Protein AF-G9XCJ2-F1 (afdb_monomer)

Structure (mmCIF, N/CA/C/O backbone):
data_AF-G9XCJ2-F1
#
_entry.id   AF-G9XCJ2-F1
#
loop_
_atom_site.group_PDB
_atom_site.id
_atom_site.type_symbol
_atom_site.label_atom_id
_atom_site.label_alt_id
_atom_site.label_comp_id
_atom_site.label_asym_id
_atom_site.label_entity_id
_atom_site.label_seq_id
_atom_site.pdbx_PDB_ins_code
_atom_site.Cartn_x
_atom_site.Cartn_y
_atom_site.Cartn_z
_atom_site.occupancy
_atom_site.B_iso_or_equiv
_atom_site.auth_seq_id
_atom_site.auth_comp_id
_atom_site.auth_asym_id
_atom_site.auth_atom_id
_atom_site.pdbx_PDB_model_num
ATOM 1 N N . MET A 1 1 ? -20.406 -19.923 -14.055 1.00 52.09 1 MET A N 1
ATOM 2 C CA . MET A 1 1 ? -19.086 -19.538 -13.483 1.00 52.09 1 MET A CA 1
ATOM 3 C C . MET A 1 1 ? -18.479 -18.431 -14.327 1.00 52.09 1 MET A C 1
ATOM 5 O O . MET A 1 1 ? -18.178 -18.667 -15.496 1.00 52.09 1 MET A O 1
ATOM 9 N N . ALA A 1 2 ? -18.347 -17.234 -13.758 1.00 58.88 2 ALA A N 1
ATOM 10 C CA . ALA A 1 2 ? -17.862 -16.061 -14.469 1.00 58.88 2 ALA A CA 1
ATOM 11 C C . ALA A 1 2 ? -16.325 -16.049 -14.499 1.00 58.88 2 ALA A C 1
ATOM 13 O O . ALA A 1 2 ? -15.659 -16.063 -13.467 1.00 58.88 2 ALA A O 1
ATOM 14 N N . TYR A 1 3 ? -15.747 -16.031 -15.698 1.00 62.59 3 TYR A N 1
ATOM 15 C CA . TYR A 1 3 ? -14.318 -15.786 -15.875 1.00 62.59 3 TYR A CA 1
ATOM 16 C C . TYR A 1 3 ? -14.105 -14.305 -16.160 1.00 62.59 3 TYR A C 1
ATOM 18 O O . TYR A 1 3 ? -14.707 -13.751 -17.083 1.00 62.59 3 TYR A O 1
ATOM 26 N N . VAL A 1 4 ? -13.223 -13.667 -15.392 1.00 64.00 4 VAL A N 1
ATOM 27 C CA . VAL A 1 4 ? -12.845 -12.277 -15.645 1.00 64.00 4 VAL A CA 1
ATOM 28 C C . VAL A 1 4 ? -11.679 -12.271 -16.623 1.00 64.00 4 VAL A C 1
ATOM 30 O O . VAL A 1 4 ? -10.572 -12.704 -16.288 1.00 64.00 4 VAL A O 1
ATOM 33 N N . LYS A 1 5 ? -11.930 -11.763 -17.835 1.00 61.88 5 LYS A N 1
ATOM 34 C CA . LYS A 1 5 ? -10.888 -11.559 -18.844 1.00 61.88 5 LYS A CA 1
ATOM 35 C C . LYS A 1 5 ? -9.928 -10.481 -18.369 1.00 61.88 5 LYS A C 1
ATOM 37 O O . LYS A 1 5 ? -10.310 -9.325 -18.186 1.00 61.88 5 LYS A O 1
ATOM 42 N N . ILE A 1 6 ? -8.665 -10.843 -18.232 1.00 59.12 6 ILE A N 1
ATOM 43 C CA . ILE A 1 6 ? -7.588 -9.906 -17.958 1.00 59.12 6 ILE A CA 1
ATOM 44 C C . ILE A 1 6 ? -7.057 -9.425 -19.302 1.00 59.12 6 ILE A C 1
ATOM 46 O O . ILE A 1 6 ? -6.561 -10.232 -20.097 1.00 59.12 6 ILE A O 1
ATOM 50 N N . PRO A 1 7 ? -7.139 -8.116 -19.595 1.00 57.47 7 PRO A N 1
ATOM 51 C CA . PRO A 1 7 ? -6.558 -7.593 -20.816 1.00 57.47 7 PRO A CA 1
ATOM 52 C C . PRO A 1 7 ? -5.063 -7.912 -20.813 1.00 57.47 7 PRO A C 1
ATOM 54 O O . PRO A 1 7 ? -4.345 -7.577 -19.869 1.00 57.47 7 PRO A O 1
ATOM 57 N N . LYS A 1 8 ? -4.599 -8.589 -21.870 1.00 61.72 8 LYS A N 1
ATOM 58 C CA . LYS A 1 8 ? -3.195 -8.983 -22.016 1.00 61.72 8 LYS A CA 1
ATOM 59 C C . LYS A 1 8 ? -2.316 -7.759 -21.811 1.00 61.72 8 LYS A C 1
ATOM 61 O O . LYS A 1 8 ? -2.504 -6.730 -22.462 1.00 61.72 8 LYS A O 1
ATOM 66 N N . ASP A 1 9 ? -1.364 -7.871 -20.892 1.00 57.59 9 ASP A N 1
ATOM 67 C CA . ASP A 1 9 ? -0.549 -6.737 -20.491 1.00 57.59 9 ASP A CA 1
ATOM 68 C C . ASP A 1 9 ? 0.322 -6.252 -21.657 1.00 57.59 9 ASP A C 1
ATOM 70 O O . ASP A 1 9 ? 1.406 -6.768 -21.944 1.00 57.59 9 ASP A O 1
ATOM 74 N N . LEU A 1 10 ? -0.154 -5.200 -22.322 1.00 54.69 10 LEU A N 1
ATOM 75 C CA . LEU A 1 10 ? 0.542 -4.575 -23.432 1.00 54.69 10 LEU A CA 1
ATOM 76 C C . LEU A 1 10 ? 1.883 -3.951 -22.984 1.00 54.69 10 LEU A C 1
ATOM 78 O O . LEU A 1 10 ? 2.601 -3.397 -23.810 1.00 54.69 10 LEU A O 1
ATOM 82 N N . THR A 1 11 ? 2.220 -3.881 -21.684 1.00 55.34 11 THR A N 1
ATOM 83 C CA . THR A 1 11 ? 3.536 -3.382 -21.223 1.00 55.34 11 THR A CA 1
ATOM 84 C C . THR A 1 11 ? 4.684 -4.330 -21.572 1.00 55.34 11 THR A C 1
ATOM 86 O O . THR A 1 11 ? 5.822 -3.872 -21.687 1.00 55.34 11 THR A O 1
ATOM 89 N N . LYS A 1 12 ? 4.393 -5.610 -21.839 1.00 58.22 12 LYS A N 1
ATOM 90 C CA . LYS A 1 12 ? 5.383 -6.590 -22.312 1.00 58.22 12 LYS A CA 1
ATOM 91 C C . LYS A 1 12 ? 5.869 -6.307 -23.735 1.00 58.22 12 LYS A C 1
ATOM 93 O O . LYS A 1 12 ? 6.984 -6.685 -24.094 1.00 58.22 12 LYS A O 1
ATOM 98 N N . VAL A 1 13 ? 5.081 -5.586 -24.533 1.00 59.75 13 VAL A N 1
ATOM 99 C CA . VAL A 1 13 ? 5.476 -5.165 -25.880 1.00 59.75 13 VAL A CA 1
ATOM 100 C C . VAL A 1 13 ? 6.479 -4.016 -25.765 1.00 59.75 13 VAL A C 1
ATOM 102 O O . VAL A 1 13 ? 6.125 -2.844 -25.615 1.00 59.75 13 VAL A O 1
ATOM 105 N N . LYS A 1 14 ? 7.772 -4.350 -25.808 1.00 62.06 14 LYS A N 1
ATOM 106 C CA . LYS A 1 14 ? 8.849 -3.358 -25.728 1.00 62.06 14 LYS A CA 1
ATOM 107 C C . LYS A 1 14 ? 8.895 -2.519 -27.000 1.00 62.06 14 LYS A C 1
ATOM 109 O O . LYS A 1 14 ? 9.205 -3.026 -28.073 1.00 62.06 14 LYS A O 1
ATOM 114 N N . THR A 1 15 ? 8.682 -1.211 -26.875 1.00 62.19 15 THR A N 1
ATOM 115 C CA . THR A 1 15 ? 8.782 -0.278 -28.006 1.00 62.19 15 THR A CA 1
ATOM 116 C C . THR A 1 15 ? 10.210 -0.264 -28.566 1.00 62.19 15 THR A C 1
ATOM 118 O O . THR A 1 15 ? 11.151 0.152 -27.873 1.00 62.19 15 THR A O 1
ATOM 121 N N . LYS A 1 16 ? 10.381 -0.698 -29.816 1.00 68.19 16 LYS A N 1
ATOM 122 C CA . LYS A 1 16 ? 11.669 -0.697 -30.522 1.00 68.19 16 LYS A CA 1
ATOM 123 C C . LYS A 1 16 ? 11.832 0.619 -31.276 1.00 68.19 16 LYS A C 1
ATOM 125 O O . LYS A 1 16 ? 10.938 1.043 -32.004 1.00 68.19 16 LYS A O 1
ATOM 130 N N . VAL A 1 17 ? 12.955 1.302 -31.070 1.00 65.94 17 VAL A N 1
ATOM 131 C CA . VAL A 1 17 ? 13.132 2.680 -31.562 1.00 65.94 17 VAL A CA 1
ATOM 132 C C . VAL A 1 17 ? 13.907 2.720 -32.868 1.00 65.94 17 VAL A C 1
ATOM 134 O O . VAL A 1 17 ? 13.421 3.295 -33.838 1.00 65.94 17 VAL A O 1
ATOM 137 N N . ALA A 1 18 ? 15.074 2.082 -32.910 1.00 62.53 18 ALA A N 1
ATOM 138 C CA . ALA A 1 18 ? 15.911 1.990 -34.100 1.00 62.53 18 ALA A CA 1
ATOM 139 C C . ALA A 1 18 ? 16.687 0.667 -34.086 1.00 62.53 18 ALA A C 1
ATOM 141 O O . ALA A 1 18 ? 16.991 0.151 -33.011 1.00 62.53 18 ALA A O 1
ATOM 142 N N . LEU A 1 19 ? 16.990 0.122 -35.271 1.00 60.53 19 LEU A N 1
ATOM 143 C CA . LEU A 1 19 ? 17.769 -1.116 -35.452 1.00 60.53 19 LEU A CA 1
ATOM 144 C C . LEU A 1 19 ? 17.224 -2.332 -34.677 1.00 60.53 19 LEU A C 1
ATOM 146 O O . LEU A 1 19 ? 17.999 -3.156 -34.205 1.00 60.53 19 LEU A O 1
ATOM 150 N N . ASN A 1 20 ? 15.899 -2.445 -34.517 1.00 65.88 20 ASN A N 1
ATOM 151 C CA . ASN A 1 20 ? 15.265 -3.515 -33.731 1.00 65.88 20 ASN A CA 1
ATOM 152 C C . ASN A 1 20 ? 15.660 -3.505 -32.228 1.00 65.88 20 ASN A C 1
ATOM 154 O O . ASN A 1 20 ? 15.452 -4.491 -31.524 1.00 65.88 20 ASN A O 1
ATOM 158 N N . MET A 1 21 ? 16.204 -2.389 -31.716 1.00 75.62 21 MET A N 1
ATOM 159 C CA . MET A 1 21 ? 16.649 -2.229 -30.327 1.00 75.62 21 MET A CA 1
ATOM 160 C C . MET A 1 21 ? 15.718 -1.336 -29.501 1.00 75.62 21 MET A C 1
ATOM 162 O O . MET A 1 21 ? 15.092 -0.390 -29.993 1.00 75.62 21 MET A O 1
ATOM 166 N N . THR A 1 22 ? 15.678 -1.594 -28.196 1.00 80.00 22 THR A N 1
ATOM 167 C CA . THR A 1 22 ? 15.045 -0.701 -27.215 1.00 80.00 22 THR A CA 1
ATOM 168 C C . THR A 1 22 ? 15.887 0.560 -26.982 1.00 80.00 22 THR A C 1
ATOM 170 O O . THR A 1 22 ? 17.099 0.566 -27.203 1.00 80.00 22 THR A O 1
ATOM 173 N N . LYS A 1 23 ? 15.275 1.639 -26.466 1.00 81.00 23 LYS A N 1
ATOM 174 C CA . LYS A 1 23 ? 16.009 2.872 -26.095 1.00 81.00 23 LYS A CA 1
ATOM 175 C C . LYS A 1 23 ? 17.193 2.594 -25.166 1.00 81.00 23 LYS A C 1
ATOM 177 O O . LYS A 1 23 ? 18.253 3.186 -25.335 1.00 81.00 23 LYS A O 1
ATOM 182 N N . ARG A 1 24 ? 17.005 1.688 -24.198 1.00 80.56 24 ARG A N 1
ATOM 183 C CA . ARG A 1 24 ? 18.030 1.291 -23.222 1.00 80.56 24 ARG A CA 1
ATOM 184 C C . ARG A 1 24 ? 19.208 0.609 -23.904 1.00 80.56 24 ARG A C 1
ATOM 186 O O . ARG A 1 24 ? 20.344 0.994 -23.660 1.00 80.56 24 ARG A O 1
ATOM 193 N N . GLN A 1 25 ? 18.928 -0.345 -24.788 1.00 84.56 25 GLN A N 1
ATOM 194 C CA . GLN A 1 25 ? 19.956 -1.023 -25.573 1.00 84.56 25 GLN A CA 1
ATOM 195 C C . GLN A 1 25 ? 20.741 -0.024 -26.421 1.00 84.56 25 GLN A C 1
ATOM 197 O O . GLN A 1 25 ? 21.961 -0.027 -26.364 1.00 84.56 25 GLN A O 1
ATOM 202 N N . LEU A 1 26 ? 20.073 0.896 -27.121 1.00 85.50 26 LEU A N 1
ATOM 203 C CA . LEU A 1 26 ? 20.756 1.875 -27.973 1.00 85.50 26 LEU A CA 1
ATOM 204 C C . LEU A 1 26 ? 21.720 2.772 -27.175 1.00 85.50 26 LEU A C 1
ATOM 206 O O . LEU A 1 26 ? 22.867 2.967 -27.583 1.00 85.50 26 LEU A O 1
ATOM 210 N N . ILE A 1 27 ? 21.287 3.269 -26.011 1.00 87.19 27 ILE A N 1
ATOM 211 C CA . ILE A 1 27 ? 22.145 4.045 -25.098 1.00 87.19 27 ILE A CA 1
ATOM 212 C C . ILE A 1 27 ? 23.301 3.175 -24.584 1.00 87.19 27 ILE A C 1
ATOM 214 O O . ILE A 1 27 ? 24.453 3.601 -24.593 1.00 87.19 27 ILE A O 1
ATOM 218 N N . GLY A 1 28 ? 22.996 1.943 -24.183 1.00 86.62 28 GLY A N 1
ATOM 219 C CA . GLY A 1 28 ? 23.953 0.966 -23.684 1.00 86.62 28 GLY A CA 1
ATOM 220 C C . GLY A 1 28 ? 25.069 0.631 -24.666 1.00 86.62 28 GLY A C 1
ATOM 221 O O . GLY A 1 28 ? 26.245 0.744 -24.330 1.00 86.62 28 GLY A O 1
ATOM 222 N N . PHE A 1 29 ? 24.704 0.286 -25.901 1.00 89.12 29 PHE A N 1
ATOM 223 C CA . PHE A 1 29 ? 25.645 -0.016 -26.977 1.00 89.12 29 PHE A CA 1
ATOM 224 C C . PHE A 1 29 ? 26.460 1.213 -27.397 1.00 89.12 29 PHE A C 1
ATOM 226 O O . PHE A 1 29 ? 27.643 1.082 -27.701 1.00 89.12 29 PHE A O 1
ATOM 233 N N . SER A 1 30 ? 25.876 2.415 -27.333 1.00 89.00 30 SER A N 1
ATOM 234 C CA . SER A 1 30 ? 26.620 3.658 -27.577 1.00 89.00 30 SER A CA 1
ATOM 235 C C . SER A 1 30 ? 27.694 3.897 -26.508 1.00 89.00 30 SER A C 1
ATOM 237 O O . SER A 1 30 ? 28.834 4.214 -26.840 1.00 89.00 30 SER A O 1
ATOM 239 N N . ILE A 1 31 ? 27.364 3.700 -25.225 1.00 90.62 31 ILE A N 1
ATOM 240 C CA . ILE A 1 31 ? 28.329 3.813 -24.116 1.00 90.62 31 ILE A CA 1
ATOM 241 C C . ILE A 1 31 ? 29.408 2.730 -24.229 1.00 90.62 31 ILE A C 1
ATOM 243 O O . ILE A 1 31 ? 30.592 3.025 -24.080 1.00 90.62 31 ILE A O 1
ATOM 247 N N . ALA A 1 32 ? 29.014 1.494 -24.543 1.00 90.50 32 ALA A N 1
ATOM 248 C CA . ALA A 1 32 ? 29.934 0.389 -24.788 1.00 90.50 32 ALA A CA 1
ATOM 249 C C . ALA A 1 32 ? 30.941 0.720 -25.903 1.00 90.50 32 ALA A C 1
ATOM 251 O O . ALA A 1 32 ? 32.138 0.515 -25.717 1.00 90.50 32 ALA A O 1
ATOM 252 N N . GLY A 1 33 ? 30.487 1.295 -27.022 1.00 89.38 33 GLY A N 1
ATOM 253 C CA . GLY A 1 33 ? 31.362 1.744 -28.109 1.00 89.38 33 GLY A CA 1
ATOM 254 C C . GLY A 1 33 ? 32.300 2.883 -27.696 1.00 89.38 33 GLY A C 1
ATOM 255 O O . GLY A 1 33 ? 33.495 2.827 -27.983 1.00 89.38 33 GLY A O 1
ATOM 256 N N . LEU A 1 34 ? 31.785 3.880 -26.964 1.00 93.50 34 LEU A N 1
ATOM 257 C CA . LEU A 1 34 ? 32.570 5.022 -26.476 1.00 93.50 34 LEU A CA 1
ATOM 258 C C . LEU A 1 34 ? 33.648 4.637 -25.460 1.00 93.50 34 LEU A C 1
ATOM 260 O O . LEU A 1 34 ? 34.654 5.331 -25.374 1.00 93.50 34 LEU A O 1
ATOM 264 N N . ILE A 1 35 ? 33.454 3.565 -24.691 1.00 92.56 35 ILE A N 1
ATOM 265 C CA . ILE A 1 35 ? 34.464 3.055 -23.752 1.00 92.56 35 ILE A CA 1
ATOM 266 C C . ILE A 1 35 ? 35.403 2.075 -24.462 1.00 92.56 35 ILE A C 1
ATOM 268 O O . ILE A 1 35 ? 36.619 2.161 -24.310 1.00 92.56 35 ILE A O 1
ATOM 272 N N . GLY A 1 36 ? 34.853 1.158 -25.259 1.00 90.50 36 GLY A N 1
ATOM 273 C CA . GLY A 1 36 ? 35.618 0.098 -25.906 1.00 90.50 36 GLY A CA 1
ATOM 274 C C . GLY A 1 36 ? 36.604 0.611 -26.955 1.00 90.50 36 GLY A C 1
ATOM 275 O O . GLY A 1 36 ? 37.753 0.177 -26.969 1.00 90.50 36 GLY A O 1
ATOM 276 N N . PHE A 1 37 ? 36.197 1.566 -27.799 1.00 91.12 37 PHE A N 1
ATOM 277 C CA . PHE A 1 37 ? 37.050 2.065 -28.884 1.00 91.12 37 PHE A CA 1
ATOM 278 C C . PHE A 1 37 ? 38.322 2.781 -28.381 1.00 91.12 37 PHE A C 1
ATOM 280 O O . PHE A 1 37 ? 39.412 2.438 -28.847 1.00 91.12 37 PHE A O 1
ATOM 287 N N . PRO A 1 38 ? 38.256 3.706 -27.399 1.00 92.38 38 PRO A N 1
ATOM 288 C CA . PRO A 1 38 ? 39.460 4.289 -26.809 1.00 92.38 38 PRO A CA 1
ATOM 289 C C . PRO A 1 38 ? 40.354 3.263 -26.111 1.00 92.38 38 PRO A C 1
ATOM 291 O O . PRO A 1 38 ? 41.572 3.339 -26.244 1.00 92.38 38 PRO A O 1
ATOM 294 N N . VAL A 1 39 ? 39.773 2.288 -25.402 1.00 91.44 39 VAL A N 1
ATOM 295 C CA . VAL A 1 39 ? 40.541 1.223 -24.734 1.00 91.44 39 VAL A CA 1
ATOM 296 C C . VAL A 1 39 ? 41.316 0.397 -25.758 1.00 91.44 39 VAL A C 1
ATOM 298 O O . VAL A 1 39 ? 42.510 0.178 -25.581 1.00 91.44 39 VAL A O 1
ATOM 301 N N . TYR A 1 40 ? 40.681 0.016 -26.868 1.00 91.50 40 TYR A N 1
ATOM 302 C CA . TYR A 1 40 ? 41.354 -0.691 -27.956 1.00 91.50 40 TYR A CA 1
ATOM 303 C C . TYR A 1 40 ? 42.495 0.133 -28.569 1.00 91.50 40 TYR A C 1
ATOM 305 O O . TYR A 1 40 ? 43.603 -0.379 -28.716 1.00 91.50 40 TYR A O 1
ATOM 313 N N . MET A 1 41 ? 42.257 1.413 -28.882 1.00 92.00 41 MET A N 1
ATOM 314 C CA . MET A 1 41 ? 43.280 2.291 -29.470 1.00 92.00 41 MET A CA 1
ATOM 315 C C . MET A 1 41 ? 44.482 2.501 -28.541 1.00 92.00 41 MET A C 1
ATOM 317 O O . MET A 1 41 ? 45.614 2.561 -29.013 1.00 92.00 41 MET A O 1
ATOM 321 N N . LEU A 1 42 ? 44.256 2.578 -27.227 1.00 90.69 42 LEU A N 1
ATOM 322 C CA . LEU A 1 42 ? 45.332 2.683 -26.241 1.00 90.69 42 LEU A CA 1
ATOM 323 C C . LEU A 1 42 ? 46.104 1.367 -26.093 1.00 90.69 42 LEU A C 1
ATOM 325 O O . LEU A 1 42 ? 47.331 1.386 -26.067 1.00 90.69 42 LEU A O 1
ATOM 329 N N . CYS A 1 43 ? 45.411 0.227 -26.028 1.00 87.69 43 CYS A N 1
ATOM 330 C CA . CYS A 1 43 ? 46.044 -1.085 -25.883 1.00 87.69 43 CYS A CA 1
ATOM 331 C C . CYS A 1 43 ? 46.831 -1.501 -27.131 1.00 87.69 43 CYS A C 1
ATOM 333 O O . CYS A 1 43 ? 47.918 -2.059 -26.991 1.00 87.69 43 CYS A O 1
ATOM 335 N N . LYS A 1 44 ? 46.351 -1.159 -28.333 1.00 86.38 44 LYS A N 1
ATOM 336 C CA . LYS A 1 44 ? 47.014 -1.485 -29.606 1.00 86.38 44 LYS A CA 1
ATOM 337 C C . LYS A 1 44 ? 48.427 -0.895 -29.721 1.00 86.38 44 LYS A C 1
ATOM 339 O O . LYS A 1 44 ? 49.252 -1.437 -30.447 1.00 86.38 44 LYS A O 1
ATOM 344 N N . ASN A 1 45 ? 48.722 0.185 -28.995 1.00 85.75 45 ASN A N 1
ATOM 345 C CA . ASN A 1 45 ? 50.055 0.795 -28.981 1.00 85.75 45 ASN A CA 1
ATOM 346 C C . ASN A 1 45 ? 51.090 -0.015 -28.176 1.00 85.75 45 ASN A C 1
ATOM 348 O O . ASN A 1 45 ? 52.284 0.225 -28.328 1.00 85.75 45 ASN A O 1
ATOM 352 N N . TYR A 1 46 ? 50.649 -0.950 -27.326 1.00 88.69 46 TYR A N 1
ATOM 353 C CA . TYR A 1 46 ? 51.515 -1.705 -26.410 1.00 88.69 46 TYR A CA 1
ATOM 354 C C . TYR A 1 46 ? 51.369 -3.231 -26.527 1.00 88.69 46 TYR A C 1
ATOM 356 O O . TYR A 1 46 ? 52.270 -3.960 -2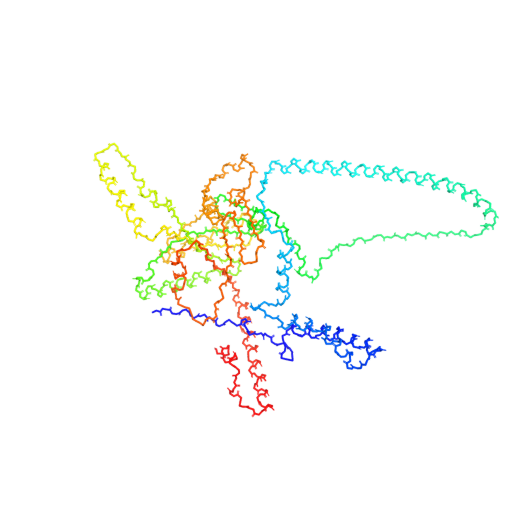6.121 1.00 88.69 46 TYR A O 1
ATOM 364 N N . LEU A 1 47 ? 50.241 -3.726 -27.042 1.00 89.44 47 LEU A N 1
ATOM 365 C CA . LEU A 1 47 ? 49.869 -5.143 -27.093 1.00 89.44 47 LEU A CA 1
ATOM 366 C C . LEU A 1 47 ? 49.544 -5.570 -28.530 1.00 89.44 47 LEU A C 1
ATOM 368 O O . LEU A 1 47 ? 49.212 -4.742 -29.379 1.00 89.44 47 LEU A O 1
ATOM 372 N N . SER A 1 48 ? 49.577 -6.881 -28.797 1.00 89.88 48 SER A N 1
ATOM 373 C CA . SER A 1 48 ? 49.101 -7.427 -30.073 1.00 89.88 48 SER A CA 1
ATOM 374 C C . SER A 1 48 ? 47.607 -7.140 -30.284 1.00 89.88 48 SER A C 1
ATOM 376 O O . SER A 1 48 ? 46.854 -6.868 -29.338 1.00 89.88 48 SER A O 1
ATOM 378 N N . THR A 1 49 ? 47.166 -7.187 -31.541 1.00 88.31 49 THR A N 1
ATOM 379 C CA . THR A 1 49 ? 45.773 -6.915 -31.929 1.00 88.31 49 THR A CA 1
ATOM 380 C C . THR A 1 49 ? 44.791 -7.824 -31.201 1.00 88.31 49 THR A C 1
ATOM 382 O O . THR A 1 49 ? 43.790 -7.342 -30.673 1.00 88.31 49 THR A O 1
ATOM 385 N N . ASP A 1 50 ? 45.119 -9.109 -31.090 1.00 88.56 50 ASP A N 1
ATOM 386 C CA . ASP A 1 50 ? 44.242 -10.119 -30.495 1.00 88.56 50 ASP A CA 1
ATOM 387 C C . ASP A 1 50 ? 44.081 -9.892 -28.988 1.00 88.56 50 ASP A C 1
ATOM 389 O O . ASP A 1 50 ? 42.966 -9.897 -28.463 1.00 88.56 50 ASP A O 1
ATOM 393 N N . ILE A 1 51 ? 45.181 -9.579 -28.293 1.00 90.56 51 ILE A N 1
ATOM 394 C CA . ILE A 1 51 ? 45.152 -9.278 -26.856 1.00 90.56 51 ILE A CA 1
ATOM 395 C C . ILE A 1 51 ? 44.388 -7.971 -26.601 1.00 90.56 51 ILE A C 1
ATOM 397 O O . ILE A 1 51 ? 43.588 -7.890 -25.670 1.00 90.56 51 ILE A O 1
ATOM 401 N N . SER A 1 52 ? 44.561 -6.962 -27.457 1.00 89.50 52 SER A N 1
ATOM 402 C CA . SER A 1 52 ? 43.839 -5.687 -27.349 1.00 89.50 52 SER A CA 1
ATOM 403 C C . SER A 1 52 ? 42.322 -5.852 -27.522 1.00 89.50 52 SER A C 1
ATOM 405 O O . SER A 1 52 ? 41.550 -5.207 -26.810 1.00 89.50 52 SER A O 1
ATOM 407 N N . MET A 1 53 ? 41.879 -6.745 -28.416 1.00 88.50 53 MET A N 1
ATOM 408 C CA . MET A 1 53 ? 40.457 -7.070 -28.605 1.00 88.50 53 MET A CA 1
ATOM 409 C C . MET A 1 53 ? 39.861 -7.798 -27.394 1.00 88.50 53 MET A C 1
ATOM 411 O O . MET A 1 53 ? 38.724 -7.518 -27.001 1.00 88.50 53 MET A O 1
ATOM 415 N N . ILE A 1 54 ? 40.626 -8.689 -26.758 1.00 91.81 54 ILE A N 1
ATOM 416 C CA . ILE A 1 54 ? 40.201 -9.377 -25.531 1.00 91.81 54 ILE A CA 1
ATOM 417 C C . ILE A 1 54 ? 40.053 -8.372 -24.382 1.00 91.81 54 ILE A C 1
ATOM 419 O O . ILE A 1 54 ? 39.025 -8.363 -23.705 1.00 91.81 54 ILE A O 1
ATOM 423 N N . VAL A 1 55 ? 41.028 -7.476 -24.196 1.00 91.25 55 VAL A N 1
ATOM 424 C CA . VAL A 1 55 ? 40.978 -6.439 -23.149 1.00 91.25 55 VAL A CA 1
ATOM 425 C C . VAL A 1 55 ? 39.785 -5.505 -23.354 1.00 91.25 55 VAL A C 1
ATOM 427 O O . VAL A 1 55 ? 39.032 -5.257 -22.411 1.00 91.25 55 VAL A O 1
ATOM 430 N N . MET A 1 56 ? 39.552 -5.042 -24.586 1.00 92.00 56 MET A N 1
ATOM 431 C CA . MET A 1 56 ? 38.356 -4.265 -24.929 1.00 92.00 56 MET A CA 1
ATOM 432 C C . MET A 1 56 ? 37.072 -5.019 -24.557 1.00 92.00 56 MET A C 1
ATOM 434 O O . MET A 1 56 ? 36.186 -4.451 -23.918 1.00 92.00 56 MET A O 1
ATOM 438 N N . SER A 1 57 ? 36.976 -6.296 -24.933 1.00 89.50 57 SER A N 1
ATOM 439 C CA . SER A 1 57 ? 35.794 -7.124 -24.676 1.00 89.50 57 SER A CA 1
ATOM 440 C C . SER A 1 57 ? 35.529 -7.285 -23.178 1.00 89.50 57 SER A C 1
ATOM 442 O O . SER A 1 57 ? 34.390 -7.128 -22.745 1.00 89.50 57 SER A O 1
ATOM 444 N N . ILE A 1 58 ? 36.572 -7.502 -22.368 1.00 93.50 58 ILE A N 1
ATOM 445 C CA . ILE A 1 58 ? 36.463 -7.595 -20.904 1.00 93.50 58 ILE A CA 1
ATOM 446 C C . ILE A 1 58 ? 35.955 -6.279 -20.298 1.00 93.50 58 ILE A C 1
ATOM 448 O O . ILE A 1 58 ? 35.111 -6.306 -19.404 1.00 93.50 58 ILE A O 1
ATOM 452 N N . VAL A 1 59 ? 36.421 -5.126 -20.786 1.00 92.81 59 VAL A N 1
ATOM 453 C CA . VAL A 1 59 ? 35.987 -3.811 -20.277 1.00 92.81 59 VAL A C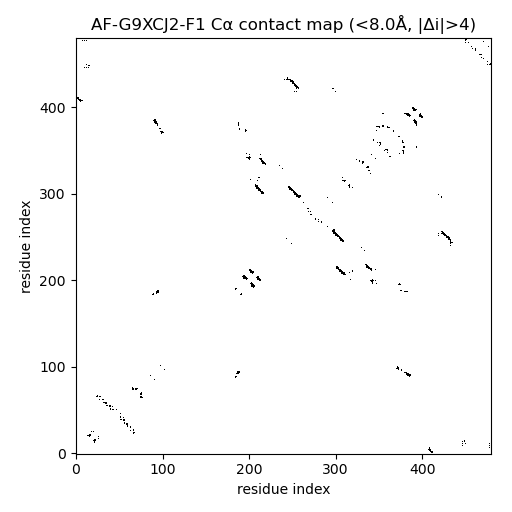A 1
ATOM 454 C C . VAL A 1 59 ? 34.545 -3.486 -20.679 1.00 92.81 59 VAL A C 1
ATOM 456 O O . VAL A 1 59 ? 33.805 -2.872 -19.909 1.00 92.81 59 VAL A O 1
ATOM 459 N N . VAL A 1 60 ? 34.126 -3.902 -21.873 1.00 93.38 60 VAL A N 1
ATOM 460 C CA . VAL A 1 60 ? 32.779 -3.639 -22.398 1.00 93.38 60 VAL A CA 1
ATOM 461 C C . VAL A 1 60 ? 31.733 -4.607 -21.826 1.00 93.38 60 VAL A C 1
ATOM 463 O O . VAL A 1 60 ? 30.570 -4.226 -21.663 1.00 93.38 60 VAL A O 1
ATOM 466 N N . LEU A 1 61 ? 32.122 -5.833 -21.466 1.00 91.56 61 LEU A N 1
ATOM 467 C CA . LEU A 1 61 ? 31.215 -6.884 -20.994 1.00 91.56 61 LEU A CA 1
ATOM 468 C C . LEU A 1 61 ? 30.330 -6.472 -19.798 1.00 91.56 61 LEU A C 1
ATOM 470 O O . LEU A 1 61 ? 29.128 -6.722 -19.868 1.00 91.56 61 LEU A O 1
ATOM 474 N N . PRO A 1 62 ? 30.821 -5.782 -18.747 1.00 90.06 62 PRO A N 1
ATOM 475 C CA . PRO A 1 62 ? 29.970 -5.274 -17.667 1.00 90.06 62 PRO A CA 1
ATOM 476 C C . PRO A 1 62 ? 28.891 -4.290 -18.138 1.00 90.06 62 PRO A C 1
ATOM 478 O O . PRO A 1 62 ? 27.780 -4.295 -17.610 1.00 90.06 62 PRO A O 1
ATOM 481 N N . VAL A 1 63 ? 29.193 -3.460 -19.142 1.00 89.06 63 VAL A N 1
ATOM 482 C CA . VAL A 1 63 ? 28.238 -2.500 -19.719 1.00 89.06 63 VAL A CA 1
ATOM 483 C C . VAL A 1 63 ? 27.180 -3.240 -20.536 1.00 89.06 63 VAL A C 1
ATOM 485 O O . VAL A 1 63 ? 25.987 -2.969 -20.407 1.00 89.06 63 VAL A O 1
ATOM 488 N N . LEU A 1 64 ? 27.588 -4.231 -21.332 1.00 87.06 64 LEU A N 1
ATOM 489 C CA . LEU A 1 64 ? 26.654 -5.091 -22.063 1.00 87.06 64 LEU A CA 1
ATOM 490 C C . LEU A 1 64 ? 25.756 -5.890 -21.117 1.00 87.06 64 LEU A C 1
ATOM 492 O O . LEU A 1 64 ? 24.541 -5.921 -21.300 1.00 87.06 64 LEU A O 1
ATOM 496 N N . PHE A 1 65 ? 26.323 -6.454 -20.054 1.00 89.00 65 PHE A N 1
ATOM 497 C CA . PHE A 1 65 ? 25.553 -7.133 -19.022 1.00 89.00 65 PHE A CA 1
ATOM 498 C C . PHE A 1 65 ? 24.546 -6.180 -18.372 1.00 89.00 65 PHE A C 1
ATOM 500 O O . PHE A 1 65 ? 23.357 -6.472 -18.352 1.00 89.00 65 PHE A O 1
ATOM 507 N N . ALA A 1 66 ? 24.974 -4.994 -17.931 1.00 86.38 66 ALA A N 1
ATOM 508 C CA . ALA A 1 66 ? 24.081 -4.011 -17.319 1.00 86.38 66 ALA A CA 1
ATOM 509 C C . ALA A 1 66 ? 22.953 -3.542 -18.252 1.00 86.38 66 ALA A C 1
ATOM 511 O O . ALA A 1 66 ? 21.917 -3.099 -17.767 1.00 86.38 66 ALA A O 1
ATOM 512 N N . THR A 1 67 ? 23.124 -3.636 -19.572 1.00 86.31 67 THR A N 1
ATOM 513 C CA . THR A 1 67 ? 22.141 -3.154 -20.558 1.00 86.31 67 THR A CA 1
ATOM 514 C C . THR A 1 67 ? 21.172 -4.236 -21.018 1.00 86.31 67 THR A C 1
ATOM 516 O O . THR A 1 67 ? 20.003 -3.932 -21.260 1.00 86.31 67 THR A O 1
ATOM 519 N N . LEU A 1 68 ? 21.632 -5.487 -21.102 1.00 83.50 68 LEU A N 1
ATOM 520 C CA . LEU A 1 68 ? 20.826 -6.637 -21.510 1.00 83.50 68 LEU A CA 1
ATOM 521 C C . LEU A 1 68 ? 20.180 -7.362 -20.327 1.00 83.50 68 LEU A C 1
ATOM 523 O O . LEU A 1 68 ? 19.135 -7.982 -20.502 1.00 83.50 68 LEU A O 1
ATOM 527 N N . TYR A 1 69 ? 20.767 -7.275 -19.131 1.00 85.50 69 TYR A N 1
ATOM 528 C CA . TYR A 1 69 ? 20.248 -7.959 -17.955 1.00 85.50 69 TYR A CA 1
ATOM 529 C C . TYR A 1 69 ? 18.917 -7.353 -17.511 1.00 85.50 69 TYR A C 1
ATOM 531 O O . TYR A 1 69 ? 18.791 -6.143 -17.254 1.00 85.50 69 TYR A O 1
ATOM 539 N N . GLU A 1 70 ? 17.933 -8.235 -17.399 1.00 79.06 70 GLU A N 1
ATOM 540 C CA . GLU A 1 70 ? 16.627 -7.993 -16.816 1.00 79.06 70 GLU A CA 1
ATOM 541 C C . GLU A 1 70 ? 16.252 -9.217 -15.986 1.00 79.06 70 GLU A C 1
ATOM 543 O O . GLU A 1 70 ? 16.371 -10.351 -16.447 1.00 79.06 70 GLU A O 1
ATOM 548 N N . LYS A 1 71 ? 15.808 -8.977 -14.756 1.00 77.25 71 LYS A N 1
ATOM 549 C CA . LYS A 1 71 ? 15.283 -10.006 -13.862 1.00 77.25 71 LYS A CA 1
ATOM 550 C C . LYS A 1 71 ? 13.904 -9.548 -13.408 1.00 77.25 71 LYS A C 1
ATOM 552 O O . LYS A 1 71 ? 13.779 -8.405 -12.979 1.00 77.25 71 LYS A O 1
ATOM 557 N N . ASP A 1 72 ? 12.883 -10.389 -13.552 1.00 70.50 72 ASP A N 1
ATOM 558 C CA . ASP A 1 72 ? 11.504 -10.093 -13.127 1.00 70.50 72 ASP A CA 1
ATOM 559 C C . ASP A 1 72 ? 10.959 -8.762 -13.699 1.00 70.50 72 ASP A C 1
ATOM 561 O O . ASP A 1 72 ? 10.309 -7.978 -13.013 1.00 70.50 72 ASP A O 1
ATOM 565 N N . ASN A 1 73 ? 11.273 -8.461 -14.969 1.00 71.75 73 ASN A N 1
ATOM 566 C CA . ASN A 1 73 ? 10.970 -7.190 -15.658 1.00 71.75 73 ASN A CA 1
ATOM 567 C C . ASN A 1 73 ? 11.635 -5.932 -15.058 1.00 71.75 73 ASN A C 1
ATOM 569 O O . ASN A 1 73 ? 11.320 -4.804 -15.451 1.00 71.75 73 ASN A O 1
ATOM 573 N N . LEU A 1 74 ? 12.585 -6.094 -14.135 1.00 78.62 74 LEU A N 1
ATOM 574 C CA . LEU A 1 74 ? 13.377 -5.003 -13.584 1.00 78.62 74 LEU A CA 1
ATOM 575 C C . LEU A 1 74 ? 14.743 -4.917 -14.282 1.00 78.62 74 LEU A C 1
ATOM 577 O O . LEU A 1 74 ? 15.462 -5.915 -14.387 1.00 78.62 74 LEU A O 1
ATOM 581 N N . PRO A 1 75 ? 15.144 -3.717 -14.737 1.00 84.75 75 PRO A N 1
ATOM 582 C CA . PRO A 1 75 ? 16.460 -3.502 -15.311 1.00 84.75 75 PRO A CA 1
ATOM 583 C C . PRO A 1 75 ? 17.540 -3.533 -14.215 1.00 84.75 75 PRO A C 1
ATOM 585 O O . PRO A 1 75 ? 17.276 -3.224 -13.045 1.00 84.75 75 PRO A O 1
ATOM 588 N N . PHE A 1 76 ? 18.769 -3.885 -14.599 1.00 85.19 76 PHE A N 1
ATOM 589 C CA . PHE A 1 76 ? 19.903 -4.061 -13.685 1.00 85.19 76 PHE A CA 1
ATOM 590 C C . PHE A 1 76 ? 20.137 -2.853 -12.770 1.00 85.19 76 PHE A C 1
ATOM 592 O O . PHE A 1 76 ? 20.408 -3.019 -11.584 1.00 85.19 76 PHE A O 1
ATOM 599 N N . GLU A 1 77 ? 19.984 -1.632 -13.284 1.00 83.56 77 GLU A N 1
ATOM 600 C CA . GLU A 1 77 ? 20.224 -0.396 -12.540 1.00 83.56 77 GLU A CA 1
ATOM 601 C C . GLU A 1 77 ? 19.259 -0.254 -11.355 1.00 83.56 77 GLU A C 1
ATOM 603 O O . GLU A 1 77 ? 19.663 0.180 -10.275 1.00 83.56 77 GLU A O 1
ATOM 608 N N . LYS A 1 78 ? 17.994 -0.669 -11.526 1.00 85.31 78 LYS A N 1
ATOM 609 C CA . LYS A 1 78 ? 17.014 -0.683 -10.430 1.00 85.31 78 LYS A CA 1
ATOM 610 C C . LYS A 1 78 ? 17.359 -1.756 -9.406 1.00 85.31 78 LYS A C 1
ATOM 612 O O . LYS A 1 78 ? 17.350 -1.473 -8.211 1.00 85.31 78 LYS A O 1
ATOM 617 N N . HIS A 1 79 ? 17.710 -2.955 -9.865 1.00 85.56 79 HIS A N 1
ATOM 618 C CA . HIS A 1 79 ? 18.090 -4.055 -8.981 1.00 85.56 79 HIS A CA 1
ATOM 619 C C . HIS A 1 79 ? 19.327 -3.700 -8.138 1.00 85.56 79 HIS A C 1
ATOM 621 O O . HIS A 1 79 ? 19.316 -3.831 -6.913 1.00 85.56 79 HIS A O 1
ATOM 627 N N . LEU A 1 80 ? 20.374 -3.158 -8.770 1.00 85.81 80 LEU A N 1
ATOM 628 C CA . LEU A 1 80 ? 21.574 -2.673 -8.091 1.00 85.81 80 LEU A CA 1
ATOM 629 C C . LEU A 1 80 ? 21.243 -1.559 -7.094 1.00 85.81 80 LEU A C 1
ATOM 631 O O . LEU A 1 80 ? 21.753 -1.558 -5.975 1.00 85.81 80 LEU A O 1
ATOM 635 N N . ALA A 1 81 ? 20.369 -0.624 -7.462 1.00 86.56 81 ALA A N 1
ATOM 636 C CA . ALA A 1 81 ? 19.962 0.443 -6.562 1.00 86.56 81 ALA A CA 1
ATOM 637 C C . ALA A 1 81 ? 19.188 -0.064 -5.344 1.00 86.56 81 ALA A C 1
ATOM 639 O O . ALA A 1 81 ? 19.407 0.454 -4.251 1.00 86.56 81 ALA A O 1
ATOM 640 N N . TYR A 1 82 ? 18.350 -1.093 -5.486 1.00 87.06 82 TYR A N 1
ATOM 641 C CA . TYR A 1 82 ? 17.708 -1.736 -4.339 1.00 87.06 82 TYR A CA 1
ATOM 642 C C . TYR A 1 82 ? 18.723 -2.428 -3.428 1.00 87.06 82 TYR A C 1
ATOM 644 O O . TYR A 1 82 ? 18.656 -2.233 -2.215 1.00 87.06 82 TYR A O 1
ATOM 652 N N . ILE A 1 83 ? 19.719 -3.128 -3.982 1.00 86.56 83 ILE A N 1
ATOM 653 C CA . ILE A 1 83 ? 20.815 -3.726 -3.197 1.00 86.56 83 ILE A CA 1
ATOM 654 C C . ILE A 1 83 ? 21.592 -2.644 -2.435 1.00 86.56 83 ILE A C 1
ATOM 656 O O . ILE A 1 83 ? 21.808 -2.755 -1.227 1.00 86.56 83 ILE A O 1
ATOM 660 N N . LEU A 1 84 ? 21.989 -1.568 -3.119 1.00 87.38 84 LEU A N 1
ATOM 661 C CA . LEU A 1 84 ? 22.713 -0.457 -2.501 1.00 87.38 84 LEU A CA 1
ATOM 662 C C . LEU A 1 84 ? 21.862 0.245 -1.438 1.00 87.38 84 LEU A C 1
ATOM 664 O O . LEU A 1 84 ? 22.371 0.582 -0.370 1.00 87.38 84 LEU A O 1
ATOM 668 N N . LYS A 1 85 ? 20.564 0.443 -1.694 1.00 86.25 85 LYS A N 1
ATOM 669 C CA . LYS A 1 85 ? 19.618 1.017 -0.730 1.00 86.25 85 LYS A CA 1
ATOM 670 C C . LYS A 1 85 ? 19.480 0.120 0.493 1.00 86.25 85 LYS A C 1
ATOM 672 O O . LYS A 1 85 ? 19.514 0.638 1.605 1.00 86.25 85 LYS A O 1
ATOM 677 N N . PHE A 1 86 ? 19.384 -1.194 0.313 1.00 86.31 86 PHE A N 1
ATOM 678 C CA . PHE A 1 86 ? 19.318 -2.164 1.403 1.00 86.31 86 PHE A CA 1
ATOM 679 C C . PHE A 1 86 ? 20.594 -2.145 2.256 1.00 86.31 86 PHE A C 1
ATOM 681 O O . PHE A 1 86 ? 20.512 -2.020 3.476 1.00 86.31 86 PHE A O 1
ATOM 688 N N . HIS A 1 87 ? 21.777 -2.166 1.632 1.00 85.75 87 HIS A N 1
ATOM 689 C CA . HIS A 1 87 ? 23.057 -2.112 2.349 1.00 85.75 87 HIS A CA 1
ATOM 690 C C . HIS A 1 87 ? 23.323 -0.772 3.045 1.00 85.75 87 HIS A C 1
ATOM 692 O O . HIS A 1 87 ? 23.873 -0.760 4.144 1.00 85.75 87 HIS A O 1
ATOM 698 N N . ASN A 1 88 ? 22.911 0.348 2.446 1.00 85.88 88 ASN A N 1
ATOM 699 C CA . ASN A 1 88 ? 23.081 1.679 3.035 1.00 85.88 88 ASN A CA 1
ATOM 700 C C . ASN A 1 88 ? 22.014 2.023 4.085 1.00 85.88 88 ASN A C 1
ATOM 702 O O . ASN A 1 88 ? 22.163 3.007 4.818 1.00 85.88 88 ASN A O 1
ATOM 706 N N . SER A 1 89 ? 20.923 1.258 4.136 1.00 84.69 89 SER A N 1
ATOM 707 C CA . SER A 1 89 ? 19.848 1.452 5.101 1.00 84.69 89 SER A CA 1
ATOM 708 C C . SER A 1 89 ? 20.205 0.848 6.447 1.00 84.69 89 SER A C 1
ATOM 710 O O . SER A 1 89 ? 20.862 -0.185 6.562 1.00 84.69 89 SER A O 1
ATOM 712 N N . LYS A 1 90 ? 19.696 1.473 7.504 1.00 87.38 90 LYS A N 1
ATOM 713 C CA . LYS A 1 90 ? 19.789 0.903 8.837 1.00 87.38 90 LYS A CA 1
ATOM 714 C C . LYS A 1 90 ? 18.877 -0.317 8.949 1.00 87.38 90 LYS A C 1
ATOM 716 O O . LYS A 1 90 ? 17.657 -0.196 8.804 1.00 87.38 90 LYS A O 1
ATOM 721 N N . LYS A 1 91 ? 19.502 -1.464 9.218 1.00 90.06 91 LYS A N 1
ATOM 722 C CA . LYS A 1 91 ? 18.854 -2.778 9.306 1.00 90.06 91 LYS A CA 1
ATOM 723 C C . LYS A 1 91 ? 17.990 -2.909 10.559 1.00 90.06 91 LYS A C 1
ATOM 725 O O . LYS A 1 91 ? 16.822 -3.255 10.455 1.00 90.06 91 LYS A O 1
ATOM 730 N N . ILE A 1 92 ? 18.543 -2.581 11.727 1.00 91.69 92 ILE A N 1
ATOM 731 C CA . ILE A 1 92 ? 17.829 -2.651 13.009 1.00 91.69 92 ILE A CA 1
ATOM 732 C C . ILE A 1 92 ? 17.383 -1.248 13.414 1.00 91.69 92 ILE A C 1
ATOM 734 O O . ILE A 1 92 ? 18.206 -0.348 13.613 1.00 91.69 92 ILE A O 1
ATOM 738 N N . ARG A 1 93 ? 16.072 -1.057 13.543 1.00 93.38 93 ARG A N 1
ATOM 739 C CA . ARG A 1 93 ? 15.445 0.202 13.949 1.00 93.38 93 ARG A CA 1
ATOM 740 C C . ARG A 1 93 ? 14.762 -0.024 15.288 1.00 93.38 93 ARG A C 1
ATOM 742 O O . ARG A 1 93 ? 13.909 -0.892 15.404 1.00 93.38 93 ARG A O 1
ATOM 749 N N . LEU A 1 94 ? 15.152 0.755 16.290 1.00 91.38 94 LEU A N 1
ATOM 750 C CA . LEU A 1 94 ? 14.615 0.658 17.648 1.00 91.38 94 LEU A CA 1
ATOM 751 C C . LEU A 1 94 ? 13.618 1.783 17.910 1.00 91.38 94 LEU A C 1
ATOM 753 O O . LEU A 1 94 ? 13.741 2.876 17.336 1.00 91.38 94 LEU A O 1
ATOM 757 N N . TYR A 1 95 ? 12.647 1.508 18.776 1.00 88.69 95 TYR A N 1
ATOM 758 C CA . TYR A 1 95 ? 11.720 2.506 19.282 1.00 88.69 95 TYR A CA 1
ATOM 759 C C . TYR A 1 95 ? 12.479 3.653 19.964 1.00 88.69 95 TYR A C 1
ATOM 761 O O . TYR A 1 95 ? 13.360 3.437 20.798 1.00 88.69 95 TYR A O 1
ATOM 769 N N . LYS A 1 96 ? 12.141 4.898 19.609 1.00 84.31 96 LYS A N 1
ATOM 770 C CA . LYS A 1 96 ? 12.589 6.094 20.331 1.00 84.31 96 LYS A CA 1
ATOM 771 C C . LYS A 1 96 ? 11.431 7.068 20.481 1.00 84.31 96 LYS A C 1
ATOM 773 O O . LYS A 1 96 ? 10.998 7.645 19.487 1.00 84.31 96 LYS A O 1
ATOM 778 N N . ALA A 1 97 ? 10.987 7.291 21.715 1.00 76.25 97 ALA A N 1
ATOM 779 C CA . ALA A 1 97 ? 9.925 8.247 22.007 1.00 76.25 97 ALA A CA 1
ATOM 780 C C . ALA A 1 97 ? 10.330 9.666 21.568 1.00 76.25 97 ALA A C 1
ATOM 782 O O . ALA A 1 97 ? 11.319 10.224 22.057 1.00 76.25 97 ALA A O 1
ATOM 783 N N . LYS A 1 98 ? 9.565 10.274 20.653 1.00 68.50 98 LYS A N 1
ATOM 784 C CA . LYS A 1 98 ? 9.734 11.679 20.264 1.00 68.50 98 LYS A CA 1
ATOM 785 C C . LYS A 1 98 ? 8.680 12.520 20.982 1.00 68.50 98 LYS A C 1
ATOM 787 O O . LYS A 1 98 ? 7.646 12.853 20.423 1.00 68.50 98 LYS A O 1
ATOM 792 N N . SER A 1 99 ? 8.952 12.910 22.228 1.00 63.69 99 SER A N 1
ATOM 793 C CA . SER A 1 99 ? 8.071 13.862 22.917 1.00 63.69 99 SER A CA 1
ATOM 794 C C . SER A 1 99 ? 8.221 15.279 22.337 1.00 63.69 99 SER A C 1
ATOM 796 O O . SER A 1 99 ? 9.326 15.833 22.206 1.00 63.69 99 SER A O 1
ATOM 798 N N . ILE A 1 100 ? 7.085 15.901 22.025 1.00 59.28 100 ILE A N 1
ATOM 799 C CA . ILE A 1 100 ? 6.939 17.283 21.554 1.00 59.28 100 ILE A CA 1
ATOM 800 C C . ILE A 1 100 ? 7.532 18.264 22.583 1.00 59.28 100 ILE A C 1
ATOM 802 O O . ILE A 1 100 ? 8.157 19.263 22.202 1.00 59.28 100 ILE A O 1
ATOM 806 N N . TYR A 1 101 ? 7.432 17.956 23.883 1.00 55.88 101 TYR A N 1
ATOM 807 C CA . TYR A 1 101 ? 7.967 18.786 24.968 1.00 55.88 101 TYR A CA 1
ATOM 808 C C . TYR A 1 101 ? 9.500 18.735 25.055 1.00 55.88 101 TYR A C 1
ATOM 810 O O . TYR A 1 101 ? 10.156 19.771 25.226 1.00 55.88 101 TYR A O 1
ATOM 818 N N . HIS A 1 102 ? 10.101 17.560 24.852 1.00 49.28 102 HIS A N 1
ATOM 819 C CA . HIS A 1 102 ? 11.558 17.394 24.900 1.00 49.28 102 HIS A CA 1
ATOM 820 C C . HIS A 1 102 ? 12.271 17.973 23.672 1.00 49.28 102 HIS A C 1
ATOM 822 O O . HIS A 1 102 ? 13.391 18.480 23.791 1.00 49.28 102 HIS A O 1
ATOM 828 N N . THR A 1 103 ? 11.606 17.995 22.513 1.00 50.12 103 THR A N 1
ATOM 829 C CA . THR A 1 103 ? 12.174 18.500 21.250 1.00 50.12 103 THR A CA 1
ATOM 830 C C . THR A 1 103 ? 12.452 20.013 21.284 1.00 50.12 103 THR A C 1
ATOM 832 O O . THR A 1 103 ? 13.412 20.487 20.673 1.00 50.12 103 THR A O 1
ATOM 835 N N . LYS A 1 104 ? 11.664 20.810 22.028 1.00 45.66 104 LYS A N 1
ATOM 836 C CA . LYS A 1 104 ? 11.921 22.259 22.186 1.00 45.66 104 LYS A CA 1
ATOM 837 C C . LYS A 1 104 ? 13.104 22.552 23.121 1.00 45.66 104 LYS A C 1
ATOM 839 O O . LYS A 1 104 ? 13.868 23.480 22.843 1.00 45.66 104 LYS A O 1
ATOM 844 N N . ARG A 1 105 ? 13.283 21.777 24.201 1.00 43.28 105 ARG A N 1
ATOM 845 C CA . ARG A 1 105 ? 14.414 21.934 25.142 1.00 43.28 105 ARG A CA 1
ATOM 846 C C . ARG A 1 105 ? 15.743 21.512 24.514 1.00 43.28 105 ARG A C 1
ATOM 848 O O . ARG A 1 105 ? 16.698 22.278 24.600 1.00 43.28 105 ARG A O 1
ATOM 855 N N . THR A 1 106 ? 15.779 20.381 23.809 1.00 43.59 106 THR A N 1
ATOM 856 C CA . THR A 1 106 ? 16.975 19.918 23.078 1.00 43.59 106 THR A CA 1
ATOM 857 C C . THR A 1 106 ? 17.344 20.858 21.935 1.00 43.59 106 THR A C 1
ATOM 859 O O . THR A 1 106 ? 18.485 21.291 21.877 1.00 43.59 106 THR A O 1
ATOM 862 N N . LYS A 1 107 ? 16.392 21.339 21.115 1.00 45.16 107 LYS A N 1
ATOM 863 C CA . LYS A 1 107 ? 16.693 22.370 20.096 1.00 45.16 107 LYS A CA 1
ATOM 864 C C . LYS A 1 107 ? 17.271 23.664 20.694 1.00 45.16 107 LYS A C 1
ATOM 866 O O . LYS A 1 107 ? 18.172 24.246 20.092 1.00 45.16 107 LYS A O 1
ATOM 871 N N . LYS A 1 108 ? 16.804 24.113 21.872 1.00 47.22 108 LYS A N 1
ATOM 872 C CA . LYS A 1 108 ? 17.383 25.273 22.589 1.00 47.22 108 LYS A CA 1
ATOM 873 C C . LYS A 1 108 ? 18.770 24.973 23.179 1.00 47.22 108 LYS A C 1
ATOM 875 O O . LYS A 1 108 ? 19.654 25.823 23.082 1.00 47.22 108 LYS A O 1
ATOM 880 N N . GLN A 1 109 ? 18.983 23.789 23.755 1.00 48.34 109 GLN A N 1
ATOM 881 C CA . GLN A 1 109 ? 20.272 23.374 24.327 1.00 48.34 109 GLN A CA 1
ATOM 882 C C . GLN A 1 109 ? 21.333 23.106 23.246 1.00 48.34 109 GLN A C 1
ATOM 884 O O . GLN A 1 109 ? 22.462 23.578 23.378 1.00 48.34 109 GLN A O 1
ATOM 889 N N . ASP A 1 110 ? 20.966 22.473 22.132 1.00 47.28 110 ASP A N 1
ATOM 890 C CA . ASP A 1 110 ? 21.843 22.209 20.986 1.00 47.28 110 ASP A CA 1
ATOM 891 C C . ASP A 1 110 ? 22.197 23.493 20.227 1.00 47.28 110 ASP A C 1
ATOM 893 O O . ASP A 1 110 ? 23.345 23.672 19.810 1.00 47.28 110 ASP A O 1
ATOM 897 N N . ALA A 1 111 ? 21.251 24.432 20.091 1.00 49.75 111 ALA A N 1
ATOM 898 C CA . ALA A 1 111 ? 21.532 25.768 19.565 1.00 49.75 111 ALA A CA 1
ATOM 899 C C . ALA A 1 111 ? 22.453 26.567 20.506 1.00 49.75 111 ALA A C 1
ATOM 901 O O . ALA A 1 111 ? 23.384 27.228 20.043 1.00 49.75 111 ALA A O 1
ATOM 902 N N . GLY A 1 112 ? 22.252 26.466 21.826 1.00 49.44 112 GLY A N 1
ATOM 903 C CA . GLY A 1 112 ? 23.112 27.089 22.838 1.00 49.44 112 GLY A CA 1
ATOM 904 C C . GLY A 1 112 ? 24.538 26.521 22.858 1.00 49.44 112 GLY A C 1
ATOM 905 O O . GLY A 1 112 ? 25.506 27.281 22.933 1.00 49.44 112 GLY A O 1
ATOM 906 N N . SER A 1 113 ? 24.679 25.200 22.718 1.00 49.47 113 SER A N 1
ATOM 907 C CA . SER A 1 113 ? 25.965 24.495 22.641 1.00 49.47 113 SER A CA 1
ATOM 908 C C . SER A 1 113 ? 26.720 24.821 21.345 1.00 49.47 113 SER A C 1
ATOM 910 O O . SER A 1 113 ? 27.884 25.232 21.391 1.00 49.47 113 SER A O 1
ATOM 912 N N . LYS A 1 114 ? 26.042 24.779 20.185 1.00 49.38 114 LYS A N 1
ATOM 913 C CA . LYS A 1 114 ? 26.631 25.171 18.890 1.00 49.38 114 LYS A CA 1
ATOM 914 C C . LYS A 1 114 ? 27.043 26.644 18.854 1.00 49.38 114 LYS A C 1
ATOM 916 O O . LYS A 1 114 ? 28.109 26.956 18.323 1.00 49.38 114 LYS A O 1
ATOM 921 N N . ASN A 1 115 ? 26.269 27.545 19.465 1.00 54.91 115 ASN A N 1
ATOM 922 C CA . ASN A 1 115 ? 26.630 28.963 19.558 1.00 54.91 115 ASN A CA 1
ATOM 923 C C . ASN A 1 115 ? 27.825 29.210 20.495 1.00 54.91 115 ASN A C 1
ATOM 925 O O . ASN A 1 115 ? 28.706 30.001 20.150 1.00 54.91 115 ASN A O 1
ATOM 929 N N . LYS A 1 116 ? 27.934 28.496 21.628 1.00 53.75 116 LYS A N 1
ATOM 930 C CA . LYS A 1 116 ? 29.122 28.555 22.506 1.00 53.75 116 LYS A CA 1
ATOM 931 C C . LYS A 1 116 ? 30.378 27.999 21.825 1.00 53.75 116 LYS A C 1
ATOM 933 O O . LYS A 1 116 ? 31.445 28.609 21.936 1.00 53.75 116 LYS A O 1
ATOM 938 N N . ALA A 1 117 ? 30.259 26.894 21.086 1.00 51.91 117 ALA A N 1
ATOM 939 C CA . ALA A 1 117 ? 31.366 26.298 20.336 1.00 51.91 117 ALA A CA 1
ATOM 940 C C . ALA A 1 117 ? 31.842 27.210 19.188 1.00 51.91 117 ALA A C 1
ATOM 942 O O . ALA A 1 117 ? 33.038 27.488 19.084 1.00 51.91 117 ALA A O 1
ATOM 943 N N . ASN A 1 118 ? 30.921 27.768 18.389 1.00 54.03 118 ASN A N 1
ATOM 944 C CA . ASN A 1 118 ? 31.256 28.727 17.327 1.00 54.03 118 ASN A CA 1
ATOM 945 C C . ASN A 1 118 ? 31.817 30.050 17.874 1.00 54.03 118 ASN A C 1
ATOM 947 O O . ASN A 1 118 ? 32.725 30.623 17.270 1.00 54.03 118 ASN A O 1
ATOM 951 N N . GLY A 1 119 ? 31.332 30.520 19.028 1.00 58.06 119 GLY A N 1
ATOM 952 C CA . GLY A 1 119 ? 31.861 31.706 19.706 1.00 58.06 119 GLY A CA 1
ATOM 953 C C . GLY A 1 119 ? 33.304 31.522 20.187 1.00 58.06 119 GLY A C 1
ATOM 954 O O . GLY A 1 119 ? 34.142 32.396 19.961 1.00 58.06 119 GLY A O 1
ATOM 955 N N . ARG A 1 120 ? 33.629 30.364 20.785 1.00 59.41 120 ARG A N 1
ATOM 956 C CA . ARG A 1 120 ? 35.011 30.017 21.172 1.00 59.41 120 ARG A CA 1
ATOM 957 C C . ARG A 1 120 ? 35.927 29.883 19.954 1.00 59.41 120 ARG A C 1
ATOM 959 O O . ARG A 1 120 ? 37.023 30.438 19.974 1.00 59.41 120 ARG A O 1
ATOM 966 N N . ARG A 1 121 ? 35.463 29.240 18.876 1.00 58.78 121 ARG A N 1
ATOM 967 C CA . ARG A 1 121 ? 36.235 29.066 17.631 1.00 58.78 121 ARG A CA 1
ATOM 968 C C . ARG A 1 121 ? 36.552 30.409 16.955 1.00 58.78 121 ARG A C 1
ATOM 970 O O . ARG A 1 121 ? 37.714 30.673 16.665 1.00 58.78 121 ARG A O 1
ATOM 977 N N . LYS A 1 122 ? 35.569 31.319 16.847 1.00 59.19 122 LYS A N 1
ATOM 978 C CA . LYS A 1 122 ? 35.776 32.689 16.329 1.00 59.19 122 LYS A CA 1
ATOM 979 C C . LYS A 1 122 ? 36.722 33.530 17.194 1.00 59.19 122 LYS A C 1
ATOM 981 O O . LYS A 1 122 ? 37.521 34.287 16.648 1.00 59.19 122 LYS A O 1
ATOM 986 N N . LYS A 1 123 ? 36.670 33.402 18.529 1.00 63.22 123 LYS A N 1
ATOM 987 C CA . LYS A 1 123 ? 37.598 34.107 19.440 1.00 63.22 123 LYS A CA 1
ATOM 988 C C . LYS A 1 123 ? 39.042 33.619 19.284 1.00 63.22 123 LYS A C 1
ATOM 990 O O . LYS A 1 123 ? 39.958 34.437 19.333 1.00 63.22 123 LYS A O 1
ATOM 995 N N . ILE A 1 124 ? 39.245 32.314 19.084 1.00 66.12 124 ILE A N 1
ATOM 996 C CA . ILE A 1 124 ? 40.570 31.722 18.840 1.00 66.12 124 ILE A CA 1
ATOM 997 C C . ILE A 1 124 ? 41.109 32.168 17.474 1.00 66.12 124 ILE A C 1
ATOM 999 O O . ILE A 1 124 ? 42.237 32.654 17.413 1.00 66.12 124 ILE A O 1
ATOM 1003 N N . GLU A 1 125 ? 40.291 32.125 16.418 1.00 65.75 125 GLU A N 1
ATOM 1004 C CA . GLU A 1 125 ? 40.673 32.618 15.085 1.00 65.75 125 GLU A CA 1
ATOM 1005 C C . GLU A 1 125 ? 40.997 34.119 15.082 1.00 65.75 125 GLU A C 1
ATOM 1007 O O . GLU A 1 125 ? 41.977 34.531 14.467 1.00 65.75 125 GLU A O 1
ATOM 1012 N N . GLN A 1 126 ? 40.241 34.957 15.803 1.00 68.62 126 GLN A N 1
ATOM 1013 C CA . GLN A 1 126 ? 40.556 36.387 15.935 1.00 68.62 126 GLN A CA 1
ATOM 1014 C C . GLN A 1 126 ? 41.850 36.640 16.719 1.00 68.62 126 GLN A C 1
ATOM 1016 O O . GLN A 1 126 ? 42.604 37.54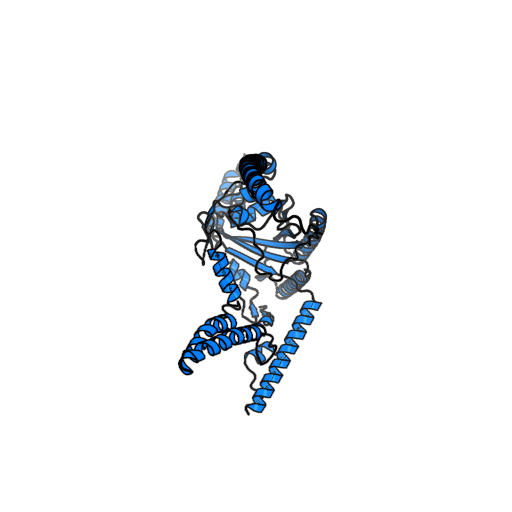8 16.372 1.00 68.62 126 GLN A O 1
ATOM 1021 N N . ARG A 1 127 ? 42.143 35.846 17.760 1.00 73.69 127 ARG A N 1
ATOM 1022 C CA . ARG A 1 127 ? 43.415 35.933 18.502 1.00 73.69 127 ARG A CA 1
ATOM 1023 C C . ARG A 1 127 ? 44.602 35.493 17.646 1.00 73.69 127 ARG A C 1
ATOM 1025 O O . ARG A 1 127 ? 45.646 36.138 17.701 1.00 73.69 127 ARG A O 1
ATOM 1032 N N . GLN A 1 128 ? 44.439 34.434 16.852 1.00 67.56 128 GLN A N 1
ATOM 1033 C CA . GLN A 1 128 ? 45.455 33.972 15.906 1.00 67.56 128 GLN A CA 1
ATOM 1034 C C . GLN A 1 128 ? 45.683 35.004 14.799 1.00 67.56 128 GLN A C 1
ATOM 1036 O O . GLN A 1 128 ? 46.828 35.389 14.588 1.00 67.56 128 GLN A O 1
ATOM 1041 N N . LYS A 1 129 ? 44.618 35.560 14.200 1.00 68.94 129 LYS A N 1
ATOM 1042 C CA . LYS A 1 129 ? 44.723 36.654 13.220 1.00 68.94 129 LYS A CA 1
ATOM 1043 C C . LYS A 1 129 ? 45.388 37.900 13.796 1.00 68.94 129 LYS A C 1
ATOM 1045 O O . LYS A 1 129 ? 46.270 38.432 13.144 1.00 68.94 129 LYS A O 1
ATOM 1050 N N . LYS A 1 130 ? 45.072 38.322 15.029 1.00 74.19 130 LYS A N 1
ATOM 1051 C CA . LYS A 1 130 ? 45.764 39.454 15.681 1.00 74.19 130 LYS A CA 1
ATOM 1052 C C . LYS A 1 130 ? 47.250 39.178 15.934 1.00 74.19 130 LYS A C 1
ATOM 1054 O O . LYS A 1 130 ? 48.067 40.068 15.727 1.00 74.19 130 LYS A O 1
ATOM 1059 N N . LYS A 1 131 ? 47.620 37.962 16.358 1.00 73.44 131 LYS A N 1
ATOM 1060 C CA . LYS A 1 131 ? 49.037 37.571 16.508 1.00 73.44 131 LYS A CA 1
ATOM 1061 C C . LYS A 1 131 ? 49.758 37.528 15.158 1.00 73.44 131 LYS A C 1
ATOM 1063 O O . LYS A 1 131 ? 50.912 37.936 15.078 1.00 73.44 131 LYS A O 1
ATOM 1068 N N . GLN A 1 132 ? 49.081 37.067 14.110 1.00 67.50 132 GLN A N 1
ATOM 1069 C CA . GLN A 1 132 ? 49.614 37.016 12.751 1.00 67.50 132 GLN A CA 1
ATOM 1070 C C . GLN A 1 132 ? 49.742 38.425 12.155 1.00 67.50 132 GLN A C 1
ATOM 1072 O O . GLN A 1 132 ? 50.793 38.746 11.630 1.00 67.50 132 GLN A O 1
ATOM 1077 N N . GLU A 1 133 ? 48.762 39.311 12.349 1.00 74.12 133 GLU A N 1
ATOM 1078 C CA . GLU A 1 133 ? 48.840 40.736 11.994 1.00 74.12 133 GLU A CA 1
ATOM 1079 C C . GLU A 1 133 ? 49.939 41.471 12.768 1.00 74.12 133 GLU A C 1
ATOM 1081 O O . GLU A 1 133 ? 50.582 42.349 12.210 1.00 74.12 133 GLU A O 1
ATOM 1086 N N . GLN A 1 134 ? 50.190 41.133 14.036 1.00 75.12 134 GLN A N 1
ATOM 1087 C CA . GLN A 1 134 ? 51.309 41.703 14.796 1.00 75.12 134 GLN A CA 1
ATOM 1088 C C . GLN A 1 134 ? 52.670 41.218 14.282 1.00 75.12 134 GLN A C 1
ATOM 1090 O O . GLN A 1 134 ? 53.601 42.018 14.221 1.00 75.12 134 GLN A O 1
ATOM 1095 N N . ARG A 1 135 ? 52.787 39.940 13.890 1.00 72.25 135 ARG A N 1
ATOM 1096 C CA . ARG A 1 135 ? 53.989 39.406 13.226 1.00 72.25 135 ARG A CA 1
ATOM 1097 C C . ARG A 1 135 ? 54.195 40.050 11.859 1.00 72.25 135 ARG A C 1
ATOM 1099 O O . ARG A 1 135 ? 55.261 40.597 11.632 1.00 72.25 135 ARG A O 1
ATOM 1106 N N . ILE A 1 136 ? 53.146 40.120 11.040 1.00 70.50 136 ILE A N 1
ATOM 1107 C CA . ILE A 1 136 ? 53.157 40.802 9.741 1.00 70.50 136 ILE A CA 1
ATOM 1108 C C . ILE A 1 136 ? 53.471 42.289 9.912 1.00 70.50 136 ILE A C 1
ATOM 1110 O O . ILE A 1 136 ? 54.206 42.824 9.106 1.00 70.50 136 ILE A O 1
ATOM 1114 N N . LYS A 1 137 ? 52.993 42.974 10.961 1.00 77.19 137 LYS A N 1
ATOM 1115 C CA . LYS A 1 137 ? 53.371 44.374 11.233 1.00 77.19 137 LYS A CA 1
ATOM 1116 C C . LYS A 1 137 ? 54.834 44.524 11.642 1.00 77.19 137 LYS A C 1
ATOM 1118 O O . LYS A 1 137 ? 55.438 45.527 11.282 1.00 77.19 137 LYS A O 1
ATOM 1123 N N . LYS A 1 138 ? 55.397 43.577 12.403 1.00 73.88 138 LYS A N 1
ATOM 1124 C CA . LYS A 1 138 ? 56.833 43.567 12.736 1.00 73.88 138 LYS A CA 1
ATOM 1125 C C . LYS A 1 138 ? 57.678 43.301 11.491 1.00 73.88 138 LYS A C 1
ATOM 1127 O O . LYS A 1 138 ? 58.575 44.089 11.212 1.00 73.88 138 LYS A O 1
ATOM 1132 N N . GLU A 1 139 ? 57.312 42.291 10.707 1.00 68.69 139 GLU A N 1
ATOM 1133 C CA . GLU A 1 139 ? 57.927 41.985 9.413 1.00 68.69 139 GLU A CA 1
ATOM 1134 C C . GLU A 1 139 ? 57.764 43.153 8.435 1.00 68.69 139 GLU A C 1
ATOM 1136 O O . GLU A 1 139 ? 58.732 43.544 7.814 1.00 68.69 139 GLU A O 1
ATOM 1141 N N . GLU A 1 140 ? 56.601 43.804 8.335 1.00 72.38 140 GLU A N 1
ATOM 1142 C CA . GLU A 1 140 ? 56.400 45.007 7.511 1.00 72.38 140 GLU A CA 1
ATOM 1143 C C . GLU A 1 140 ? 57.257 46.180 7.981 1.00 72.38 140 GLU A C 1
ATOM 1145 O O . GLU A 1 140 ? 57.629 47.014 7.160 1.00 72.38 140 GLU A O 1
ATOM 1150 N N . LEU A 1 141 ? 57.550 46.288 9.279 1.00 73.31 141 LEU A N 1
ATOM 1151 C CA . LEU A 1 141 ? 58.386 47.353 9.826 1.00 73.31 141 LEU A CA 1
ATOM 1152 C C . LEU A 1 141 ? 59.870 47.098 9.526 1.00 73.31 141 LEU A C 1
ATOM 1154 O O . LEU A 1 141 ? 60.571 48.038 9.156 1.00 73.31 141 LEU A O 1
ATOM 1158 N N . GLU A 1 142 ? 60.318 45.843 9.580 1.00 67.69 142 GLU A N 1
ATOM 1159 C CA . GLU A 1 142 ? 61.641 45.405 9.106 1.00 67.69 142 GLU A CA 1
ATOM 1160 C C . GLU A 1 142 ? 61.767 45.527 7.582 1.00 67.69 142 GLU A C 1
ATOM 1162 O O . GLU A 1 142 ? 62.697 46.142 7.071 1.00 67.69 142 GLU A O 1
ATOM 1167 N N . LEU A 1 143 ? 60.763 45.076 6.834 1.00 61.69 143 LEU A N 1
ATOM 1168 C CA . LEU A 1 143 ? 60.690 45.176 5.378 1.00 61.69 143 LEU A CA 1
ATOM 1169 C C . LEU A 1 143 ? 60.532 46.638 4.934 1.00 61.69 143 LEU A C 1
ATOM 1171 O O . LEU A 1 143 ? 60.957 46.978 3.839 1.00 61.69 143 LEU A O 1
ATOM 1175 N N . ARG A 1 144 ? 59.981 47.537 5.768 1.00 66.69 144 ARG A N 1
ATOM 1176 C CA . ARG A 1 144 ? 60.007 49.001 5.564 1.00 66.69 144 ARG A CA 1
ATOM 1177 C C . ARG A 1 144 ? 61.379 49.608 5.824 1.00 66.69 144 ARG A C 1
ATOM 1179 O O . ARG A 1 144 ? 61.692 50.580 5.145 1.00 66.69 144 ARG A O 1
ATOM 1186 N N . LYS A 1 145 ? 62.170 49.088 6.767 1.00 64.56 145 LYS A N 1
ATOM 1187 C CA . LYS A 1 145 ? 63.576 49.491 6.929 1.00 64.56 145 LYS A CA 1
ATOM 1188 C C . LYS A 1 145 ? 64.378 49.057 5.695 1.00 64.56 145 LYS A C 1
ATOM 1190 O O . LYS A 1 145 ? 64.897 49.924 5.001 1.00 64.56 145 LYS A O 1
ATOM 1195 N N . ASN A 1 146 ? 64.253 47.792 5.291 1.00 53.59 146 ASN A N 1
ATOM 1196 C CA . ASN A 1 146 ? 64.909 47.253 4.093 1.00 53.59 146 ASN A CA 1
ATOM 1197 C C . ASN A 1 146 ? 64.385 47.888 2.787 1.00 53.59 146 ASN A C 1
ATOM 1199 O O . ASN A 1 146 ? 65.133 48.082 1.839 1.00 53.59 146 ASN A O 1
ATOM 1203 N N . LYS A 1 147 ? 63.098 48.268 2.699 1.00 54.94 147 LYS A N 1
ATOM 1204 C CA . LYS A 1 147 ? 62.552 49.024 1.553 1.00 54.94 147 LYS A CA 1
ATOM 1205 C C . LYS A 1 147 ? 62.931 50.494 1.573 1.00 54.94 147 LYS A C 1
ATOM 1207 O O . LYS A 1 147 ? 62.924 51.074 0.500 1.00 54.94 147 LYS A O 1
ATOM 1212 N N . LYS A 1 148 ? 63.212 51.124 2.717 1.00 56.34 148 LYS A N 1
ATOM 1213 C CA . LYS A 1 148 ? 63.769 52.487 2.735 1.00 56.34 148 LYS A CA 1
ATOM 1214 C C . LYS A 1 148 ? 65.181 52.474 2.141 1.00 56.34 148 LYS A C 1
ATOM 1216 O O . LYS A 1 148 ? 65.418 53.257 1.233 1.00 56.34 148 LYS A O 1
ATOM 1221 N N . GLU A 1 149 ? 65.994 51.478 2.494 1.00 51.56 149 GLU A N 1
ATOM 1222 C CA . GLU A 1 149 ? 67.297 51.202 1.860 1.00 51.56 149 GLU A CA 1
ATOM 1223 C C . GLU A 1 149 ? 67.164 50.860 0.357 1.00 51.56 149 GLU A C 1
ATOM 1225 O O . GLU A 1 149 ? 67.933 51.335 -0.471 1.00 51.56 149 GLU A O 1
ATOM 1230 N N . LEU A 1 150 ? 66.126 50.115 -0.048 1.00 42.34 150 LEU A N 1
ATOM 1231 C CA . LEU A 1 150 ? 65.897 49.732 -1.454 1.00 42.34 150 LEU A CA 1
ATOM 1232 C C . LEU A 1 150 ? 65.113 50.773 -2.298 1.00 42.34 150 LEU A C 1
ATOM 1234 O O . LEU A 1 150 ? 65.026 50.639 -3.519 1.00 42.34 150 LEU A O 1
ATOM 1238 N N . SER A 1 151 ? 64.498 51.792 -1.683 1.00 43.72 151 SER A N 1
ATOM 1239 C CA . SER A 1 151 ? 63.674 52.828 -2.351 1.00 43.72 151 SER A CA 1
ATOM 1240 C C . SER A 1 151 ? 64.359 54.190 -2.469 1.00 43.72 151 SER A C 1
ATOM 1242 O O . SER A 1 151 ? 63.855 55.050 -3.194 1.00 43.72 151 SER A O 1
ATOM 1244 N N . GLU A 1 152 ? 65.553 54.338 -1.891 1.00 45.22 152 GLU A N 1
ATOM 1245 C CA . GLU A 1 152 ? 66.579 55.260 -2.398 1.00 45.22 152 GLU A CA 1
ATOM 1246 C C . GLU A 1 152 ? 67.074 54.830 -3.794 1.00 45.22 152 GLU A C 1
ATOM 1248 O O . GLU A 1 152 ? 67.382 55.676 -4.626 1.00 45.22 152 GLU A O 1
ATOM 1253 N N . LEU A 1 153 ? 66.997 53.532 -4.116 1.00 38.88 153 LEU A N 1
ATOM 1254 C CA . LEU A 1 153 ? 67.419 52.943 -5.395 1.00 38.88 153 LEU A CA 1
ATOM 1255 C C . LEU A 1 153 ? 66.335 52.857 -6.488 1.00 38.88 153 LEU A C 1
ATOM 1257 O O . LEU A 1 153 ? 66.652 52.538 -7.631 1.00 38.88 153 LEU A O 1
ATOM 1261 N N . LYS A 1 154 ? 65.051 53.104 -6.190 1.00 39.09 154 LYS A N 1
ATOM 1262 C CA . LYS A 1 154 ? 63.947 52.913 -7.163 1.00 39.09 154 LYS A CA 1
ATOM 1263 C C . LYS A 1 154 ? 62.851 53.981 -7.057 1.00 39.09 154 LYS A C 1
ATOM 1265 O O . LYS A 1 154 ? 61.656 53.679 -7.016 1.00 39.09 154 LYS A O 1
ATOM 1270 N N . LYS A 1 155 ? 63.253 55.258 -7.039 1.00 43.78 155 LYS A N 1
ATOM 1271 C CA . LYS A 1 155 ? 62.390 56.397 -7.406 1.00 43.78 155 LYS A CA 1
ATOM 1272 C C . LYS A 1 155 ? 62.177 56.420 -8.927 1.00 43.78 155 LYS A C 1
ATOM 1274 O O . LYS A 1 155 ? 62.737 57.252 -9.626 1.00 43.78 155 LYS A O 1
ATOM 1279 N N . SER A 1 156 ? 61.327 55.539 -9.438 1.00 29.89 156 SER A N 1
ATOM 1280 C CA . SER A 1 156 ? 60.700 55.701 -10.756 1.00 29.89 156 SER A CA 1
ATOM 1281 C C . SER A 1 156 ? 59.505 54.747 -10.879 1.00 29.89 156 SER A C 1
ATOM 1283 O O . SER A 1 156 ? 59.618 53.551 -10.644 1.00 29.89 156 SER A O 1
ATOM 1285 N N . GLY A 1 157 ? 58.324 55.284 -11.204 1.00 31.42 157 GLY A N 1
ATOM 1286 C CA . GLY A 1 157 ? 57.209 54.481 -11.732 1.00 31.42 157 GLY A CA 1
ATOM 1287 C C . GLY A 1 157 ? 56.181 53.909 -10.742 1.00 31.42 157 GLY A C 1
ATOM 1288 O O . GLY A 1 157 ? 55.983 52.705 -10.646 1.00 31.42 157 GLY A O 1
ATOM 1289 N N . LYS A 1 158 ? 55.446 54.788 -10.049 1.00 30.80 158 LYS A N 1
ATOM 1290 C CA . LYS A 1 158 ? 54.065 54.568 -9.538 1.00 30.80 158 LYS A CA 1
ATOM 1291 C C . LYS A 1 158 ? 53.098 54.412 -10.752 1.00 30.80 158 LYS A C 1
ATOM 1293 O O . LYS A 1 158 ? 53.413 54.966 -11.789 1.00 30.80 158 LYS A O 1
ATOM 1298 N N . LYS A 1 159 ? 51.884 53.825 -10.746 1.00 29.95 159 LYS A N 1
ATOM 1299 C CA . LYS A 1 159 ? 50.876 53.484 -9.714 1.00 29.95 159 LYS A CA 1
ATOM 1300 C C . LYS A 1 159 ? 49.641 52.818 -10.402 1.00 29.95 159 LYS A C 1
ATOM 1302 O O . LYS A 1 159 ? 49.226 53.356 -11.413 1.00 29.95 159 LYS A O 1
ATOM 1307 N N . LYS A 1 160 ? 48.977 51.858 -9.707 1.00 28.98 160 LYS A N 1
ATOM 1308 C CA . LYS A 1 160 ? 47.499 51.739 -9.421 1.00 28.98 160 LYS A CA 1
ATOM 1309 C C . LYS A 1 160 ? 46.480 51.541 -10.593 1.00 28.98 160 LYS A C 1
ATOM 1311 O O . LYS A 1 160 ? 46.754 52.007 -11.675 1.00 28.98 160 LYS A O 1
ATOM 1316 N N . ILE A 1 161 ? 45.274 50.926 -10.525 1.00 28.69 161 ILE A N 1
ATOM 1317 C CA . ILE A 1 161 ? 44.193 50.541 -9.549 1.00 28.69 161 ILE A CA 1
ATOM 1318 C C . ILE A 1 161 ? 43.293 49.488 -10.293 1.00 28.69 161 ILE A C 1
ATOM 1320 O O . ILE A 1 161 ? 43.128 49.632 -11.493 1.00 28.69 161 ILE A O 1
ATOM 1324 N N . LYS A 1 162 ? 42.828 48.325 -9.782 1.00 24.52 162 LYS A N 1
ATOM 1325 C CA . LYS A 1 162 ? 41.726 47.936 -8.840 1.00 24.52 162 LYS A CA 1
ATOM 1326 C C . LYS A 1 162 ? 40.251 48.313 -9.176 1.00 24.52 162 LYS A C 1
ATOM 1328 O O . LYS A 1 162 ? 39.853 49.443 -8.953 1.00 24.52 162 LYS A O 1
ATOM 1333 N N . SER A 1 163 ? 39.401 47.312 -9.462 1.00 25.80 163 SER A N 1
ATOM 1334 C CA . SER A 1 163 ? 38.040 47.003 -8.897 1.00 25.80 163 SER A CA 1
ATOM 1335 C C . SER A 1 163 ? 37.275 46.108 -9.905 1.00 25.80 163 SER A C 1
ATOM 1337 O O . SER A 1 163 ? 37.413 46.338 -11.094 1.00 25.80 163 SER A O 1
ATOM 1339 N N . LYS A 1 164 ? 36.677 44.933 -9.625 1.00 24.58 164 LYS A N 1
ATOM 1340 C CA . LYS A 1 164 ? 35.678 44.393 -8.664 1.00 24.58 164 LYS A CA 1
ATOM 1341 C C . LYS A 1 164 ? 34.225 44.857 -8.876 1.00 24.58 164 LYS A C 1
ATOM 1343 O O . LYS A 1 164 ? 33.856 45.905 -8.363 1.00 24.58 164 LYS A O 1
ATOM 1348 N N . THR A 1 165 ? 33.391 43.943 -9.394 1.00 24.88 165 THR A N 1
ATOM 1349 C CA . THR A 1 165 ? 31.934 43.901 -9.160 1.00 24.88 165 THR A CA 1
ATOM 1350 C C . THR A 1 165 ? 31.463 42.449 -8.992 1.00 24.88 165 THR A C 1
ATOM 1352 O O . THR A 1 165 ? 31.858 41.563 -9.745 1.00 24.88 165 THR A O 1
ATOM 1355 N N . ASN A 1 166 ? 30.662 42.209 -7.949 1.00 22.95 166 ASN A N 1
ATOM 1356 C CA . ASN A 1 166 ? 30.032 40.935 -7.588 1.00 22.95 166 ASN A CA 1
ATOM 1357 C C . ASN A 1 166 ? 28.662 40.796 -8.272 1.00 22.95 166 ASN A C 1
ATOM 1359 O O . ASN A 1 166 ? 27.892 41.750 -8.267 1.00 22.95 166 ASN A O 1
ATOM 1363 N N . GLY A 1 167 ? 28.302 39.577 -8.678 1.00 25.33 167 GLY A N 1
ATOM 1364 C CA . GLY A 1 167 ? 26.923 39.157 -8.943 1.00 25.33 167 GLY A CA 1
ATOM 1365 C C . GLY A 1 167 ? 26.747 37.690 -8.542 1.00 25.33 167 GLY A C 1
ATOM 1366 O O . GLY A 1 167 ? 27.398 36.816 -9.103 1.00 25.33 167 GLY A O 1
ATOM 1367 N N . LYS A 1 168 ? 25.927 37.419 -7.517 1.00 26.27 168 LYS A N 1
ATOM 1368 C CA . LYS A 1 168 ? 25.587 36.066 -7.044 1.00 26.27 168 LYS A CA 1
ATOM 1369 C C . LYS A 1 168 ? 24.356 35.564 -7.799 1.00 26.27 168 LYS A C 1
ATOM 1371 O O . LYS A 1 168 ? 23.304 36.185 -7.705 1.00 26.27 168 LYS A O 1
ATOM 1376 N N . SER A 1 169 ? 24.486 34.427 -8.479 1.00 26.45 169 SER A N 1
ATOM 1377 C CA . SER A 1 169 ? 23.390 33.694 -9.115 1.00 26.45 169 SER A CA 1
ATOM 1378 C C . SER A 1 169 ? 22.877 32.552 -8.231 1.00 26.45 169 SER A C 1
ATOM 1380 O O . SER A 1 169 ? 23.613 31.922 -7.466 1.00 26.45 169 SER A O 1
ATOM 1382 N N . SER A 1 170 ? 21.570 32.328 -8.332 1.00 28.41 170 SER A N 1
ATOM 1383 C CA . SER A 1 170 ? 20.784 31.290 -7.675 1.00 28.41 170 SER A CA 1
ATOM 1384 C C . SER A 1 170 ? 21.060 29.905 -8.275 1.00 28.41 170 SER A C 1
ATOM 1386 O O . SER A 1 170 ? 21.224 29.731 -9.483 1.00 28.41 170 SER A O 1
ATOM 1388 N N . ARG A 1 171 ? 21.140 28.896 -7.402 1.00 30.38 171 ARG A N 1
ATOM 1389 C CA . ARG A 1 171 ? 21.488 27.509 -7.736 1.00 30.38 171 ARG A CA 1
ATOM 1390 C C . ARG A 1 171 ? 20.284 26.795 -8.364 1.00 30.38 171 ARG A C 1
ATOM 1392 O O . ARG A 1 171 ? 19.284 26.575 -7.689 1.00 30.38 171 ARG A O 1
ATOM 1399 N N . LYS A 1 172 ? 20.406 26.422 -9.641 1.00 31.56 172 LYS A N 1
ATOM 1400 C CA . LYS A 1 172 ? 19.513 25.486 -10.344 1.00 31.56 172 LYS A CA 1
ATOM 1401 C C . LYS A 1 172 ? 19.745 24.056 -9.833 1.00 31.56 172 LYS A C 1
ATOM 1403 O O . LYS A 1 172 ? 20.894 23.626 -9.722 1.00 31.56 172 LYS A O 1
ATOM 1408 N N . ASN A 1 173 ? 18.663 23.335 -9.540 1.00 30.89 173 ASN A N 1
ATOM 1409 C CA . ASN A 1 173 ? 18.684 21.906 -9.217 1.00 30.89 173 ASN A CA 1
ATOM 1410 C C . ASN A 1 173 ? 18.961 21.079 -10.482 1.00 30.89 173 ASN A C 1
ATOM 1412 O O . ASN A 1 173 ? 18.407 21.354 -11.544 1.00 30.89 173 ASN A O 1
ATOM 1416 N N . GLY A 1 174 ? 19.870 20.110 -10.352 1.00 31.86 174 GLY A N 1
ATOM 1417 C CA . GLY A 1 174 ? 20.443 19.326 -11.444 1.00 31.86 174 GLY A CA 1
ATOM 1418 C C . GLY A 1 174 ? 19.584 18.158 -11.940 1.00 31.86 174 GLY A C 1
ATOM 1419 O O . GLY A 1 174 ? 18.686 17.666 -11.265 1.00 31.86 174 GLY A O 1
ATOM 1420 N N . TRP A 1 175 ? 19.938 17.719 -13.144 1.00 30.25 175 TRP A N 1
ATOM 1421 C CA . TRP A 1 175 ? 19.210 16.902 -14.121 1.00 30.25 175 TRP A CA 1
ATOM 1422 C C . TRP A 1 175 ? 19.194 15.374 -13.862 1.00 30.25 175 TRP A C 1
ATOM 1424 O O . TRP A 1 175 ? 19.065 14.595 -14.798 1.00 30.25 175 TRP A O 1
ATOM 1434 N N . PHE A 1 176 ? 19.289 14.902 -12.613 1.00 35.25 176 PHE A N 1
ATOM 1435 C CA . PHE A 1 176 ? 19.228 13.458 -12.318 1.00 35.25 176 PHE A CA 1
ATOM 1436 C C . PHE A 1 176 ? 18.217 13.147 -11.201 1.00 35.25 176 PHE A C 1
ATOM 1438 O O . PHE A 1 176 ? 18.496 13.442 -10.038 1.00 35.25 176 PHE A O 1
ATOM 1445 N N . PRO A 1 177 ? 17.069 12.501 -11.500 1.00 40.56 177 PRO A N 1
ATOM 1446 C CA . PRO A 1 177 ? 16.038 12.189 -10.503 1.00 40.56 177 PRO A CA 1
ATOM 1447 C C . PRO A 1 177 ? 16.445 11.050 -9.550 1.00 40.56 177 PRO A C 1
ATOM 1449 O O . PRO A 1 177 ? 15.718 10.734 -8.617 1.00 40.56 177 PRO A O 1
ATOM 1452 N N . PHE A 1 178 ? 17.619 10.443 -9.753 1.00 43.25 178 PHE A N 1
ATOM 1453 C CA . PHE A 1 178 ? 18.098 9.298 -8.976 1.00 43.25 178 PHE A CA 1
ATOM 1454 C C . PHE A 1 178 ? 18.775 9.671 -7.647 1.00 43.25 178 PHE A C 1
ATOM 1456 O O . PHE A 1 178 ? 18.971 8.818 -6.788 1.00 43.25 178 PHE A O 1
ATOM 1463 N N . PHE A 1 179 ? 19.114 10.950 -7.455 1.00 39.69 179 PHE A N 1
ATOM 1464 C CA . PHE A 1 179 ? 19.730 11.466 -6.227 1.00 39.69 179 PHE A CA 1
ATOM 1465 C C . PHE A 1 179 ? 18.758 12.319 -5.401 1.00 39.69 179 PHE A C 1
ATOM 1467 O O . PHE A 1 179 ? 19.170 13.277 -4.741 1.00 39.69 179 PHE A O 1
ATOM 1474 N N . MET A 1 180 ? 17.463 11.985 -5.394 1.00 42.03 180 MET A N 1
ATOM 1475 C CA . MET A 1 180 ? 16.626 12.435 -4.283 1.00 42.03 180 MET A CA 1
ATOM 1476 C C . MET A 1 180 ? 17.138 11.742 -3.022 1.00 42.03 180 MET A C 1
ATOM 1478 O O . MET A 1 180 ? 17.047 10.527 -2.871 1.00 42.03 180 MET A O 1
ATOM 1482 N N . LYS A 1 181 ? 17.750 12.523 -2.132 1.00 46.78 181 LYS A N 1
ATOM 1483 C CA . LYS A 1 181 ? 18.177 12.058 -0.816 1.00 46.78 181 LYS A CA 1
ATOM 1484 C C . LYS A 1 181 ? 16.918 11.777 0.002 1.00 46.78 181 LYS A C 1
ATOM 1486 O O . LYS A 1 181 ? 16.455 12.655 0.723 1.00 46.78 181 LYS A O 1
ATOM 1491 N N . GLU A 1 182 ? 16.353 10.583 -0.159 1.00 59.94 182 GLU A N 1
ATOM 1492 C CA . GLU A 1 182 ? 15.293 10.089 0.714 1.00 59.94 182 GLU A CA 1
ATOM 1493 C C . GLU A 1 182 ? 15.745 10.235 2.174 1.00 59.94 182 GLU A C 1
ATOM 1495 O O . GLU A 1 182 ? 16.915 10.001 2.513 1.00 59.94 182 GLU A O 1
ATOM 1500 N N . GLU A 1 183 ? 14.833 10.678 3.040 1.00 67.12 183 GLU A N 1
ATOM 1501 C CA . GLU A 1 183 ? 15.126 10.811 4.462 1.00 67.12 183 GLU A CA 1
ATOM 1502 C C . GLU A 1 183 ? 15.513 9.441 5.030 1.00 67.12 183 GLU A C 1
ATOM 1504 O O . GLU A 1 183 ? 14.796 8.449 4.879 1.00 67.12 183 GLU A O 1
ATOM 1509 N N . LYS A 1 184 ? 16.685 9.368 5.672 1.00 78.50 184 LYS A N 1
ATOM 1510 C CA . LYS A 1 184 ? 17.151 8.125 6.287 1.00 78.50 184 LYS A CA 1
ATOM 1511 C C . LYS A 1 184 ? 16.193 7.733 7.411 1.00 78.50 184 LYS A C 1
ATOM 1513 O O . LYS A 1 184 ? 16.060 8.461 8.391 1.00 78.50 184 LYS A O 1
ATOM 1518 N N . LYS A 1 185 ? 15.564 6.566 7.271 1.00 86.88 185 LYS A N 1
ATOM 1519 C CA . LYS A 1 185 ? 14.690 5.970 8.287 1.00 86.88 185 LYS A CA 1
ATOM 1520 C C . LYS A 1 185 ? 15.542 5.367 9.404 1.00 86.88 185 LYS A C 1
ATOM 1522 O O . LYS A 1 185 ? 16.163 4.321 9.220 1.00 86.88 185 LYS A O 1
ATOM 1527 N N . GLU A 1 186 ? 15.595 6.044 10.550 1.00 86.94 186 GLU A N 1
ATOM 1528 C CA . GLU A 1 186 ? 16.497 5.694 11.658 1.00 86.94 186 GLU A CA 1
ATOM 1529 C C . GLU A 1 186 ? 15.802 4.971 12.818 1.00 86.94 186 GLU A C 1
ATOM 1531 O O . GLU A 1 186 ? 16.457 4.210 13.545 1.00 86.94 186 GLU A O 1
ATOM 1536 N N . THR A 1 187 ? 14.503 5.223 13.005 1.00 90.50 187 THR A N 1
ATOM 1537 C CA . THR A 1 187 ? 13.680 4.656 14.083 1.00 90.50 187 THR A CA 1
ATOM 1538 C C . THR A 1 187 ? 12.471 3.896 13.537 1.00 90.50 187 THR A C 1
ATOM 1540 O O . THR A 1 187 ? 12.170 3.930 12.340 1.00 90.50 187 THR A O 1
ATOM 1543 N N . VAL A 1 188 ? 11.771 3.186 14.423 1.00 91.31 188 VAL A N 1
ATOM 1544 C CA . VAL A 1 188 ? 10.532 2.470 14.078 1.00 91.31 188 VAL A CA 1
ATOM 1545 C C . VAL A 1 188 ? 9.456 3.456 13.603 1.00 91.31 188 VAL A C 1
ATOM 1547 O O . VAL A 1 188 ? 8.856 3.257 12.552 1.00 91.31 188 VAL A O 1
ATOM 1550 N N . GLN A 1 189 ? 9.313 4.593 14.287 1.00 90.00 189 GLN A N 1
ATOM 1551 C CA . GLN A 1 189 ? 8.377 5.673 13.942 1.00 90.00 189 GLN A CA 1
ATOM 1552 C C . GLN A 1 189 ? 8.617 6.247 12.536 1.00 90.00 189 GLN A C 1
ATOM 1554 O O . GLN A 1 189 ? 7.671 6.610 11.835 1.00 90.00 189 GLN A O 1
ATOM 1559 N N . ASP A 1 190 ? 9.879 6.324 12.105 1.00 88.88 190 ASP A N 1
ATOM 1560 C CA . ASP A 1 190 ? 10.244 6.809 10.767 1.00 88.88 190 ASP A CA 1
ATOM 1561 C C . ASP A 1 190 ? 9.924 5.776 9.670 1.00 88.88 190 ASP A C 1
ATOM 1563 O O . ASP A 1 190 ? 9.909 6.096 8.480 1.00 88.88 190 ASP A O 1
ATOM 1567 N N . THR A 1 191 ? 9.677 4.520 10.055 1.00 90.50 191 THR A N 1
ATOM 1568 C CA . THR A 1 191 ? 9.357 3.439 9.120 1.00 90.50 191 THR A CA 1
ATOM 1569 C C . THR A 1 191 ? 7.928 3.550 8.603 1.00 90.50 191 THR A C 1
ATOM 1571 O O . THR A 1 191 ? 7.730 3.373 7.398 1.00 90.50 191 THR A O 1
ATOM 1574 N N . ILE A 1 192 ? 6.985 3.925 9.475 1.00 90.75 192 ILE A N 1
ATOM 1575 C CA . ILE A 1 192 ? 5.561 4.053 9.150 1.00 90.75 192 ILE A CA 1
ATOM 1576 C C . ILE A 1 192 ? 5.302 5.335 8.329 1.00 90.75 192 ILE A C 1
ATOM 1578 O O . ILE A 1 192 ? 5.593 6.441 8.814 1.00 90.75 192 ILE A O 1
ATOM 1582 N N . PRO A 1 193 ? 4.747 5.224 7.106 1.00 87.81 193 PRO A N 1
ATOM 1583 C CA . PRO A 1 193 ? 4.701 6.305 6.124 1.00 87.81 193 PRO A CA 1
ATOM 1584 C C . PRO A 1 193 ? 3.457 7.201 6.259 1.00 87.81 193 PRO A C 1
ATOM 1586 O O . PRO A 1 193 ? 2.716 7.390 5.305 1.00 87.81 193 PRO A O 1
ATOM 1589 N N . TYR A 1 194 ? 3.228 7.797 7.429 1.00 92.25 194 TYR A N 1
ATOM 1590 C CA . TYR A 1 194 ? 2.289 8.922 7.555 1.00 92.25 194 TYR A CA 1
ATOM 1591 C C . TYR A 1 194 ? 2.862 10.044 8.424 1.00 92.25 194 TYR A C 1
ATOM 1593 O O . TYR A 1 194 ? 3.881 9.858 9.078 1.00 92.25 194 TYR A O 1
ATOM 1601 N N . LYS A 1 195 ? 2.265 11.236 8.438 1.00 89.38 195 LYS A N 1
ATOM 1602 C CA . LYS A 1 195 ? 2.682 12.357 9.304 1.00 89.38 195 LYS A CA 1
ATOM 1603 C C . LYS A 1 195 ? 1.835 12.474 10.561 1.00 89.38 195 LYS A C 1
ATOM 1605 O O . LYS A 1 195 ? 2.393 12.601 11.646 1.00 89.38 195 LYS A O 1
ATOM 1610 N N . ARG A 1 196 ? 0.508 12.451 10.418 1.00 89.62 196 ARG A N 1
ATOM 1611 C CA . ARG A 1 196 ? -0.436 12.475 11.546 1.00 89.62 196 ARG A CA 1
ATOM 1612 C C . ARG A 1 196 ? -1.760 11.799 11.199 1.00 89.62 196 ARG A C 1
ATOM 1614 O O . ARG A 1 196 ? -2.176 11.845 10.043 1.00 89.62 196 ARG A O 1
ATOM 1621 N N . MET A 1 197 ? -2.411 11.250 12.220 1.00 93.81 197 MET A N 1
ATOM 1622 C CA . MET A 1 197 ? -3.801 10.789 12.180 1.00 93.81 197 MET A CA 1
ATOM 1623 C C . MET A 1 197 ? -4.685 11.820 12.887 1.00 93.81 197 MET A C 1
ATOM 1625 O O . MET A 1 197 ? -4.300 12.324 13.945 1.00 93.81 197 MET A O 1
ATOM 1629 N N . LEU A 1 198 ? -5.823 12.168 12.292 1.00 93.19 198 LEU A N 1
ATOM 1630 C CA . LEU A 1 198 ? -6.829 13.043 12.893 1.00 93.19 198 LEU A CA 1
ATOM 1631 C C . LEU A 1 198 ? -7.947 12.213 13.532 1.00 93.19 198 LEU A C 1
ATOM 1633 O O . LEU A 1 198 ? -8.117 11.043 13.206 1.00 93.19 198 LEU A O 1
ATOM 1637 N N . LYS A 1 199 ? -8.720 12.839 14.427 1.00 92.00 199 LYS A N 1
ATOM 1638 C CA . LYS A 1 199 ? -9.844 12.188 15.120 1.00 92.00 199 LYS A CA 1
ATOM 1639 C C . LYS A 1 199 ? -10.927 11.680 14.167 1.00 92.00 199 LYS A C 1
ATOM 1641 O O . LYS A 1 199 ? -11.538 10.662 14.433 1.00 92.00 199 LYS A O 1
ATOM 1646 N N . ASP A 1 200 ? -11.142 12.379 13.057 1.00 90.75 200 ASP A N 1
ATOM 1647 C CA . ASP A 1 200 ? -12.151 12.060 12.042 1.00 90.75 200 ASP A CA 1
ATOM 1648 C C . ASP A 1 200 ? -11.698 10.983 11.035 1.00 90.75 200 ASP A C 1
ATOM 1650 O O . ASP A 1 200 ? -12.291 10.853 9.965 1.00 90.75 200 ASP A O 1
ATOM 1654 N N . GLY A 1 201 ? -10.620 10.247 11.334 1.00 92.81 201 GLY A N 1
ATOM 1655 C CA . GLY A 1 201 ? -10.100 9.158 10.497 1.00 92.81 201 GLY A CA 1
ATOM 1656 C C . GLY A 1 201 ? -9.242 9.610 9.311 1.00 92.81 201 GLY A C 1
ATOM 1657 O O . GLY A 1 201 ? -8.620 8.782 8.636 1.00 92.81 201 GLY A O 1
ATOM 1658 N N . ILE A 1 202 ? -9.150 10.922 9.055 1.00 96.19 202 ILE A N 1
ATOM 1659 C CA . ILE A 1 202 ? -8.307 11.469 7.989 1.00 96.19 202 ILE A CA 1
ATOM 1660 C C . ILE A 1 202 ? -6.835 11.332 8.394 1.00 96.19 202 ILE A C 1
ATOM 1662 O O . ILE A 1 202 ? -6.381 11.899 9.395 1.00 96.19 202 ILE A O 1
ATOM 1666 N N . CYS A 1 203 ? -6.051 10.632 7.575 1.00 96.12 203 CYS A N 1
ATOM 1667 C CA . CYS A 1 203 ? -4.609 10.528 7.765 1.00 96.12 203 CYS A CA 1
ATOM 1668 C C . CYS A 1 203 ? -3.881 11.387 6.736 1.00 96.12 203 CYS A C 1
ATOM 1670 O O . CYS A 1 203 ? -4.148 11.347 5.535 1.00 96.12 203 CYS A O 1
ATOM 1672 N N . GLN A 1 204 ? -2.932 12.180 7.222 1.00 94.81 204 GLN A N 1
ATOM 1673 C CA . GLN A 1 204 ? -2.058 12.975 6.377 1.00 94.81 204 GLN A CA 1
ATOM 1674 C C . GLN A 1 204 ? -0.773 12.187 6.129 1.00 94.81 204 GLN A C 1
ATOM 1676 O O . GLN A 1 204 ? 0.036 12.038 7.046 1.00 94.81 204 GLN A O 1
ATOM 1681 N N . ILE A 1 205 ? -0.574 11.711 4.900 1.00 92.94 205 ILE A N 1
ATOM 1682 C CA . ILE A 1 205 ? 0.617 10.954 4.487 1.00 92.94 205 ILE A CA 1
ATOM 1683 C C . ILE A 1 205 ? 1.786 11.921 4.279 1.00 92.94 205 ILE A C 1
ATOM 1685 O O . ILE A 1 205 ? 2.848 11.789 4.886 1.00 92.94 205 ILE A O 1
ATOM 1689 N N . GLU A 1 206 ? 1.559 12.954 3.465 1.00 90.81 206 GLU A N 1
ATOM 1690 C CA . GLU A 1 206 ? 2.560 13.954 3.096 1.00 90.81 206 GLU A CA 1
ATOM 1691 C C . GLU A 1 206 ? 2.062 15.376 3.362 1.00 90.81 206 GLU A C 1
ATOM 1693 O O . GLU A 1 206 ? 1.062 15.583 4.036 1.00 90.81 206 GLU A O 1
ATOM 1698 N N . LYS A 1 207 ? 2.777 16.407 2.888 1.00 89.50 207 LYS A N 1
ATOM 1699 C CA . LYS A 1 207 ? 2.305 17.789 3.072 1.00 89.50 207 LYS A CA 1
ATOM 1700 C C . LYS A 1 207 ? 0.935 17.990 2.406 1.00 89.50 207 LYS A C 1
ATOM 1702 O O . LYS A 1 207 ? 0.043 18.513 3.062 1.00 89.50 207 LYS A O 1
ATOM 1707 N N . ASN A 1 208 ? 0.782 17.489 1.181 1.00 93.62 208 ASN A N 1
ATOM 1708 C CA . ASN A 1 208 ? -0.386 17.726 0.336 1.00 93.62 208 ASN A CA 1
ATOM 1709 C C . ASN A 1 208 ? -1.159 16.435 0.013 1.00 93.62 208 ASN A C 1
ATOM 1711 O O . ASN A 1 208 ? -1.945 16.422 -0.924 1.00 93.62 208 ASN A O 1
ATOM 1715 N N . LYS A 1 209 ? -0.913 15.333 0.736 1.00 95.44 209 LYS A N 1
ATOM 1716 C CA . LYS A 1 209 ? -1.505 14.020 0.443 1.00 95.44 209 LYS A CA 1
ATOM 1717 C C . LYS A 1 209 ? -2.247 13.489 1.660 1.00 95.44 209 LYS A C 1
ATOM 1719 O O . LYS A 1 209 ? -1.649 13.359 2.735 1.00 95.44 209 LYS A O 1
ATOM 1724 N N . PHE A 1 210 ? -3.530 13.201 1.483 1.00 96.62 210 PHE A N 1
ATOM 1725 C CA . PHE A 1 210 ? -4.456 12.823 2.546 1.00 96.62 210 PHE A CA 1
ATOM 1726 C C . PHE A 1 210 ? -5.266 11.609 2.122 1.00 96.62 210 PHE A C 1
ATOM 1728 O O . PHE A 1 210 ? -5.631 11.497 0.956 1.00 96.62 210 PHE A O 1
ATOM 1735 N N . ASN A 1 211 ? -5.579 10.726 3.061 1.00 96.56 211 ASN A N 1
ATOM 1736 C CA . ASN A 1 211 ? -6.430 9.579 2.786 1.00 96.56 211 ASN A CA 1
ATOM 1737 C C . ASN A 1 211 ? -7.454 9.350 3.897 1.00 96.56 211 ASN A C 1
ATOM 1739 O O . ASN A 1 211 ? -7.297 9.814 5.035 1.00 96.56 211 ASN A O 1
ATOM 1743 N N . LYS A 1 212 ? -8.491 8.601 3.548 1.00 96.75 212 LYS A N 1
ATOM 1744 C CA . LYS A 1 212 ? -9.524 8.134 4.468 1.00 96.75 212 LYS A CA 1
ATOM 1745 C C . LYS A 1 212 ? -9.812 6.664 4.178 1.00 96.75 212 LYS A C 1
ATOM 1747 O O . LYS A 1 212 ? -9.562 6.204 3.064 1.00 96.75 212 LYS A O 1
ATOM 1752 N N . THR A 1 213 ? -10.270 5.941 5.193 1.00 97.94 213 THR A N 1
ATOM 1753 C CA . THR A 1 213 ? -10.491 4.495 5.121 1.00 97.94 213 THR A CA 1
ATOM 1754 C C . THR A 1 213 ? -11.921 4.170 5.535 1.00 97.94 213 THR A C 1
ATOM 1756 O O . THR A 1 213 ? -12.420 4.694 6.530 1.00 97.94 213 THR A O 1
ATOM 1759 N N . ILE A 1 214 ? -12.562 3.300 4.764 1.00 97.62 214 ILE A N 1
ATOM 1760 C CA . ILE A 1 214 ? -13.900 2.762 5.006 1.00 97.62 214 ILE A CA 1
ATOM 1761 C C . ILE A 1 214 ? -13.758 1.262 5.228 1.00 97.62 214 ILE A C 1
ATOM 1763 O O . ILE A 1 214 ? -13.041 0.593 4.484 1.00 97.62 214 ILE A O 1
ATOM 1767 N N . ARG A 1 215 ? -14.433 0.736 6.246 1.00 96.62 215 ARG A N 1
ATOM 1768 C CA . ARG A 1 215 ? -14.596 -0.701 6.453 1.00 96.62 215 ARG A CA 1
ATOM 1769 C C . ARG A 1 215 ? -15.883 -1.153 5.783 1.00 96.62 215 ARG A C 1
ATOM 1771 O O . ARG A 1 215 ? -16.912 -0.496 5.923 1.00 96.62 215 ARG A O 1
ATOM 1778 N N . PHE A 1 216 ? -15.826 -2.269 5.073 1.00 95.44 216 PHE A N 1
ATOM 1779 C CA . PHE A 1 216 ? -16.991 -2.872 4.434 1.00 95.44 216 PHE A CA 1
ATOM 1780 C C . PHE A 1 216 ? -17.090 -4.358 4.788 1.00 95.44 216 PHE A C 1
ATOM 1782 O O . PHE A 1 216 ? -16.101 -4.984 5.170 1.00 95.44 216 PHE A O 1
ATOM 1789 N N . LEU A 1 217 ? -18.307 -4.892 4.737 1.00 91.19 217 LEU A N 1
ATOM 1790 C CA . LEU A 1 217 ? -18.622 -6.271 5.109 1.00 91.19 217 LEU A CA 1
ATOM 1791 C C . LEU A 1 217 ? -18.852 -7.137 3.874 1.00 91.19 217 LEU A C 1
ATOM 1793 O O . LEU A 1 217 ? -19.141 -6.630 2.793 1.00 91.19 217 LEU A O 1
ATOM 1797 N N . ASP A 1 218 ? -18.712 -8.444 4.060 1.00 88.50 218 ASP A N 1
ATOM 1798 C CA . ASP A 1 218 ? -18.910 -9.416 2.990 1.00 88.50 218 ASP A CA 1
ATOM 1799 C C . ASP A 1 218 ? -20.398 -9.629 2.699 1.00 88.50 218 ASP A C 1
ATOM 1801 O O . ASP A 1 218 ? -21.256 -9.414 3.563 1.00 88.50 218 ASP A O 1
ATOM 1805 N N . ILE A 1 219 ? -20.688 -10.061 1.477 1.00 86.81 219 ILE A N 1
ATOM 1806 C CA . ILE A 1 219 ? -22.022 -10.440 1.015 1.00 86.81 219 ILE A CA 1
ATOM 1807 C C . ILE A 1 219 ? -21.986 -11.883 0.512 1.00 86.81 219 ILE A C 1
ATOM 1809 O O . ILE A 1 219 ? -20.967 -12.364 0.024 1.00 86.81 219 ILE A O 1
ATOM 1813 N N . ASN A 1 220 ? -23.108 -12.597 0.603 1.00 83.56 220 ASN A N 1
ATOM 1814 C CA . ASN A 1 220 ? -23.186 -14.014 0.228 1.00 83.56 220 ASN A CA 1
ATOM 1815 C C . ASN A 1 220 ? -23.252 -14.231 -1.295 1.00 83.56 220 ASN A C 1
ATOM 1817 O O . ASN A 1 220 ? -24.151 -14.911 -1.777 1.00 83.56 220 ASN A O 1
ATOM 1821 N N . TYR A 1 221 ? -22.286 -13.700 -2.048 1.00 84.19 221 TYR A N 1
ATOM 1822 C CA . TYR A 1 221 ? -22.248 -13.721 -3.516 1.00 84.19 221 TYR A CA 1
ATOM 1823 C C . TYR A 1 221 ? -22.409 -15.132 -4.116 1.00 84.19 221 TYR A C 1
ATOM 1825 O O . TYR A 1 221 ? -23.154 -15.329 -5.072 1.00 84.19 221 TYR A O 1
ATOM 1833 N N . ARG A 1 222 ? -21.782 -16.149 -3.506 1.00 81.06 222 ARG A N 1
ATOM 1834 C CA . ARG A 1 222 ? -21.797 -17.541 -4.004 1.00 81.06 222 ARG A CA 1
ATOM 1835 C C . ARG A 1 222 ? -23.177 -18.201 -4.019 1.00 81.06 222 ARG A C 1
ATOM 1837 O O . ARG A 1 222 ? -23.388 -19.116 -4.803 1.00 81.06 222 ARG A O 1
ATOM 1844 N N . LEU A 1 223 ? -24.072 -17.794 -3.121 1.00 85.19 223 LEU A N 1
ATOM 1845 C CA . LEU A 1 223 ? -25.407 -18.388 -2.985 1.00 85.19 223 LEU A CA 1
ATOM 1846 C C . LEU A 1 223 ? -26.474 -17.613 -3.769 1.00 85.19 223 LEU A C 1
ATOM 1848 O O . LEU A 1 223 ? -27.641 -17.992 -3.724 1.00 85.19 223 LEU A O 1
ATOM 1852 N N . MET A 1 224 ? -26.091 -16.521 -4.436 1.00 85.44 224 MET A N 1
ATOM 1853 C CA . MET A 1 224 ? -27.007 -15.709 -5.236 1.00 85.44 224 MET A CA 1
ATOM 1854 C C . MET A 1 224 ? -27.255 -16.347 -6.603 1.00 85.44 224 MET A C 1
ATOM 1856 O O . MET A 1 224 ? -26.442 -17.135 -7.091 1.00 85.44 224 MET A O 1
ATOM 1860 N N . GLU A 1 225 ? -28.382 -15.998 -7.219 1.00 89.25 225 GLU A N 1
ATOM 1861 C CA . GLU A 1 225 ? -28.700 -16.412 -8.585 1.00 89.25 225 GLU A CA 1
ATOM 1862 C C . GLU A 1 225 ? -27.721 -15.780 -9.588 1.00 89.25 225 GLU A C 1
ATOM 1864 O O . GLU A 1 225 ? -27.169 -14.707 -9.341 1.00 89.25 225 GLU A O 1
ATOM 1869 N N . GLU A 1 226 ? -27.511 -16.420 -10.745 1.00 86.00 226 GLU A N 1
ATOM 1870 C CA . GLU A 1 226 ? -26.556 -15.928 -11.754 1.00 86.00 226 GLU A CA 1
ATOM 1871 C C . GLU A 1 226 ? -26.878 -14.494 -12.214 1.00 86.00 226 GLU A C 1
ATOM 1873 O O . GLU A 1 226 ? -25.970 -13.685 -12.386 1.00 86.00 226 GLU A O 1
ATOM 1878 N N . ALA A 1 227 ? -28.164 -14.141 -12.329 1.00 88.50 227 ALA A N 1
ATOM 1879 C CA . ALA A 1 227 ? -28.591 -12.787 -12.686 1.00 88.50 227 ALA A CA 1
ATOM 1880 C C . ALA A 1 227 ? -28.169 -11.739 -11.639 1.00 88.50 227 ALA A C 1
ATOM 1882 O O . ALA A 1 227 ? -27.713 -10.650 -11.990 1.00 88.50 227 ALA A O 1
ATOM 1883 N N . ASP A 1 228 ? -28.272 -12.069 -10.350 1.00 88.19 228 ASP A N 1
ATOM 1884 C CA . ASP A 1 228 ? -27.837 -11.184 -9.268 1.00 88.19 228 ASP A CA 1
ATOM 1885 C C . ASP A 1 228 ? -26.311 -11.065 -9.218 1.00 88.19 228 ASP A C 1
ATOM 1887 O O . ASP A 1 228 ? -25.777 -9.981 -8.976 1.00 88.19 228 ASP A O 1
ATOM 1891 N N . GLN A 1 229 ? -25.596 -12.160 -9.494 1.00 86.38 229 GLN A N 1
ATOM 1892 C CA . GLN A 1 229 ? -24.138 -12.149 -9.603 1.00 86.38 229 GLN A CA 1
ATOM 1893 C C . GLN A 1 229 ? -23.664 -11.227 -10.736 1.00 86.38 229 GLN A C 1
ATOM 1895 O O . GLN A 1 229 ? -22.755 -10.420 -10.531 1.00 86.38 229 GLN A O 1
ATOM 1900 N N . GLU A 1 230 ? -24.305 -11.287 -11.908 1.00 86.88 230 GLU A N 1
ATOM 1901 C CA . GLU A 1 230 ? -24.022 -10.386 -13.032 1.00 86.88 230 GLU A CA 1
ATOM 1902 C C . GLU A 1 230 ? -24.326 -8.919 -12.694 1.00 86.88 230 GLU A C 1
ATOM 1904 O O . GLU A 1 230 ? -23.537 -8.029 -13.032 1.00 86.88 230 GLU A O 1
ATOM 1909 N N . ASN A 1 231 ? -25.425 -8.661 -11.976 1.00 89.38 231 ASN A N 1
ATOM 1910 C CA . ASN A 1 231 ? -25.771 -7.320 -11.506 1.00 89.38 231 ASN A CA 1
ATOM 1911 C C . ASN A 1 231 ? -24.693 -6.765 -10.565 1.00 89.38 231 ASN A C 1
ATOM 1913 O O . ASN A 1 231 ? -24.165 -5.681 -10.820 1.00 89.38 231 ASN A O 1
ATOM 1917 N N . ILE A 1 232 ? -24.291 -7.529 -9.543 1.00 88.56 232 ILE A N 1
ATOM 1918 C CA . ILE A 1 232 ? -23.219 -7.138 -8.611 1.00 88.56 232 ILE A CA 1
ATOM 1919 C C . ILE A 1 232 ? -21.906 -6.905 -9.361 1.00 88.56 232 ILE A C 1
ATOM 1921 O O . ILE A 1 232 ? -21.196 -5.938 -9.086 1.00 88.56 232 ILE A O 1
ATOM 1925 N N . PHE A 1 233 ? -21.575 -7.754 -10.335 1.00 86.50 233 PHE A N 1
ATOM 1926 C CA . PHE A 1 233 ? -20.370 -7.591 -11.143 1.00 86.50 233 PHE A CA 1
ATOM 1927 C C . PHE A 1 233 ? -20.384 -6.283 -11.953 1.00 86.50 233 PHE A C 1
ATOM 1929 O O . PHE A 1 233 ? -19.378 -5.565 -12.011 1.00 86.50 233 PHE A O 1
ATOM 1936 N N . SER A 1 234 ? -21.524 -5.947 -12.561 1.00 88.12 234 SER A N 1
ATOM 1937 C CA . SER A 1 234 ? -21.728 -4.698 -13.302 1.00 88.12 234 SER A CA 1
ATOM 1938 C C . SER A 1 234 ? -21.648 -3.466 -12.389 1.00 88.12 234 SER A C 1
ATOM 1940 O O . SER A 1 234 ? -20.973 -2.480 -12.715 1.00 88.12 234 SER A O 1
ATOM 1942 N N . GLU A 1 235 ? -22.269 -3.530 -11.210 1.00 91.06 235 GLU A N 1
ATOM 1943 C CA . GLU A 1 235 ? -22.224 -2.464 -10.205 1.00 91.06 235 GLU A CA 1
ATOM 1944 C C . GLU A 1 235 ? -20.809 -2.264 -9.657 1.00 91.06 235 GLU A C 1
ATOM 1946 O O . GLU A 1 235 ? -20.318 -1.134 -9.613 1.00 91.06 235 GLU A O 1
ATOM 1951 N N . PHE A 1 236 ? -20.096 -3.346 -9.339 1.00 90.12 236 PHE A N 1
ATOM 1952 C CA . PHE A 1 236 ? -18.706 -3.283 -8.894 1.00 90.12 236 PHE A CA 1
ATOM 1953 C C . PHE A 1 236 ? -17.779 -2.731 -9.986 1.00 90.12 236 PHE A C 1
ATOM 1955 O O . PHE A 1 236 ? -16.906 -1.904 -9.715 1.00 90.12 236 PHE A O 1
ATOM 1962 N N . SER A 1 237 ? -18.000 -3.108 -11.247 1.00 87.56 237 SER A N 1
ATOM 1963 C CA . SER A 1 237 ? -17.272 -2.540 -12.389 1.00 87.56 237 SER A CA 1
ATOM 1964 C C . SER A 1 237 ? -17.522 -1.035 -12.528 1.00 87.56 237 SER A C 1
ATOM 1966 O O . SER A 1 237 ? -16.589 -0.258 -12.748 1.00 87.56 237 SER A O 1
ATOM 1968 N N . SER A 1 238 ? -18.772 -0.600 -12.361 1.00 89.75 238 SER A N 1
ATOM 1969 C CA . SER A 1 238 ? -19.141 0.819 -12.363 1.00 89.75 238 SER A CA 1
ATOM 1970 C C . SER A 1 238 ? -18.503 1.569 -11.191 1.00 89.75 238 SER A C 1
ATOM 1972 O O . SER A 1 238 ? -17.980 2.668 -11.376 1.00 89.75 238 SER A O 1
ATOM 1974 N N . PHE A 1 239 ? -18.445 0.944 -10.014 1.00 91.94 239 PHE A N 1
ATOM 1975 C CA . PHE A 1 239 ? -17.775 1.476 -8.833 1.00 91.94 239 PHE A CA 1
ATOM 1976 C C . PHE A 1 239 ? -16.265 1.664 -9.034 1.00 91.94 239 PHE A C 1
ATOM 1978 O O . PHE A 1 239 ? -15.712 2.697 -8.661 1.00 91.94 239 PHE A O 1
ATOM 1985 N N . LEU A 1 240 ? -15.575 0.715 -9.669 1.00 88.94 240 LEU A N 1
ATOM 1986 C CA . LEU A 1 240 ? -14.155 0.888 -9.992 1.00 88.94 240 LEU A CA 1
ATOM 1987 C C . LEU A 1 240 ? -13.932 2.027 -10.999 1.00 88.94 240 LEU A C 1
ATOM 1989 O O . LEU A 1 240 ? -12.972 2.787 -10.863 1.00 88.94 240 LEU A O 1
ATOM 1993 N N . ASN A 1 241 ? -14.839 2.185 -11.967 1.00 86.69 241 ASN A N 1
ATOM 1994 C CA . ASN A 1 241 ? -14.790 3.254 -12.969 1.00 86.69 241 ASN A CA 1
ATOM 1995 C C . ASN A 1 241 ? -15.199 4.637 -12.430 1.00 86.69 241 ASN A C 1
ATOM 1997 O O . ASN A 1 241 ? -14.913 5.647 -13.073 1.00 86.69 241 ASN A O 1
ATOM 2001 N N . PHE A 1 242 ? -15.836 4.710 -11.258 1.00 89.88 242 PHE A N 1
ATOM 2002 C CA . PHE A 1 242 ? -16.172 5.975 -10.599 1.00 89.88 242 PHE A CA 1
ATOM 2003 C C . PHE A 1 242 ? -14.916 6.763 -10.183 1.00 89.88 242 PHE A C 1
ATOM 2005 O O . PHE A 1 242 ? -14.916 7.998 -10.198 1.00 89.88 242 PHE A O 1
ATOM 2012 N N . PHE A 1 243 ? -13.822 6.077 -9.843 1.00 90.56 243 PHE A N 1
ATOM 2013 C CA . PHE A 1 243 ? -12.588 6.736 -9.425 1.00 90.56 243 PHE A CA 1
ATOM 2014 C C . PHE A 1 243 ? -11.842 7.354 -10.611 1.00 90.56 243 PHE A C 1
ATOM 2016 O O . PHE A 1 243 ? -11.453 6.681 -11.562 1.00 90.56 243 PHE A O 1
ATOM 2023 N N . ASN A 1 244 ? -11.576 8.657 -10.525 1.00 86.69 244 ASN A N 1
ATOM 2024 C CA . ASN A 1 244 ? -10.778 9.364 -11.523 1.00 86.69 244 ASN A CA 1
ATOM 2025 C C . ASN A 1 244 ? -9.265 9.237 -11.257 1.00 86.69 244 ASN A C 1
ATOM 2027 O O . ASN A 1 244 ? -8.824 8.813 -10.190 1.00 86.69 244 ASN A O 1
ATOM 2031 N N . SER A 1 245 ? -8.449 9.685 -12.215 1.00 87.19 245 SER A N 1
ATOM 2032 C CA . SER A 1 245 ? -6.979 9.619 -12.153 1.00 87.19 245 SER A CA 1
ATOM 2033 C C . SER A 1 245 ? -6.331 10.436 -11.024 1.00 87.19 245 SER A C 1
ATOM 2035 O O . SER A 1 245 ? -5.137 10.277 -10.761 1.00 87.19 245 SER A O 1
ATOM 2037 N N . SER A 1 246 ? -7.093 11.303 -10.344 1.00 89.38 246 SER A N 1
ATOM 2038 C CA . SER A 1 246 ? -6.612 12.095 -9.203 1.00 89.38 246 SER A CA 1
ATOM 2039 C C . SER A 1 246 ? -6.736 11.377 -7.856 1.00 89.38 246 SER A C 1
ATOM 2041 O O . SER A 1 246 ? -6.241 11.890 -6.850 1.00 89.38 246 SER A O 1
ATOM 2043 N N . VAL A 1 247 ? -7.396 10.215 -7.829 1.00 92.50 247 VAL A N 1
ATOM 2044 C CA . VAL A 1 247 ? -7.601 9.405 -6.628 1.00 92.50 247 VAL A CA 1
ATOM 2045 C C . VAL A 1 247 ? -6.784 8.122 -6.743 1.00 92.50 247 VAL A C 1
ATOM 2047 O O . VAL A 1 247 ? -6.843 7.414 -7.745 1.00 92.50 247 VAL A O 1
ATOM 2050 N N . GLU A 1 248 ? -6.019 7.811 -5.702 1.00 94.38 248 GLU A N 1
ATOM 2051 C CA . GLU A 1 248 ? -5.390 6.497 -5.555 1.00 94.38 248 GLU A CA 1
ATOM 2052 C C . GLU A 1 248 ? -6.251 5.648 -4.625 1.00 94.38 248 GLU A C 1
ATOM 2054 O O . GLU A 1 248 ? -6.604 6.101 -3.533 1.00 94.38 248 GLU A O 1
ATOM 2059 N N . VAL A 1 249 ? -6.577 4.432 -5.050 1.00 95.12 249 VAL A N 1
ATOM 2060 C CA . VAL A 1 249 ? -7.468 3.532 -4.320 1.00 95.12 249 VAL A CA 1
ATOM 2061 C C . VAL A 1 249 ? -6.696 2.295 -3.892 1.00 95.12 249 VAL A C 1
ATOM 2063 O O . VAL A 1 249 ? -5.892 1.750 -4.645 1.00 95.12 249 VAL A O 1
ATOM 2066 N N . GLU A 1 250 ? -6.936 1.851 -2.670 1.00 95.88 250 GLU A N 1
ATOM 2067 C CA . GLU A 1 250 ? -6.354 0.645 -2.110 1.00 95.88 250 GLU A CA 1
ATOM 2068 C C . GLU A 1 250 ? -7.442 -0.178 -1.428 1.00 95.88 250 GLU A C 1
ATOM 2070 O O . GLU A 1 250 ? -8.120 0.318 -0.529 1.00 95.88 250 GLU A O 1
ATOM 2075 N N . PHE A 1 251 ? -7.581 -1.436 -1.831 1.00 95.44 251 PHE A N 1
ATOM 2076 C CA . PHE A 1 251 ? -8.310 -2.426 -1.047 1.00 95.44 251 PHE A CA 1
ATOM 2077 C C . PHE A 1 251 ? -7.327 -3.177 -0.159 1.00 95.44 251 PHE A C 1
ATOM 2079 O O . PHE A 1 251 ? -6.280 -3.610 -0.640 1.00 95.44 251 PHE A O 1
ATOM 2086 N N . SER A 1 252 ? -7.669 -3.355 1.111 1.00 95.62 252 SER A N 1
ATOM 2087 C CA . SER A 1 252 ? -6.866 -4.100 2.077 1.00 95.62 252 SER A CA 1
ATOM 2088 C C . SER A 1 252 ? -7.745 -5.142 2.764 1.00 95.62 252 SER A C 1
ATOM 2090 O O . SER A 1 252 ? -8.743 -4.801 3.398 1.00 95.62 252 SER A O 1
ATOM 2092 N N . TYR A 1 253 ? -7.356 -6.405 2.656 1.00 94.44 253 TYR A N 1
ATOM 2093 C CA . TYR A 1 253 ? -8.015 -7.543 3.283 1.00 94.44 253 TYR A CA 1
ATOM 2094 C C . TYR A 1 253 ? -7.085 -8.085 4.362 1.00 94.44 253 TYR A C 1
ATOM 2096 O O . TYR A 1 253 ? -5.963 -8.494 4.066 1.00 94.44 253 TYR A O 1
ATOM 2104 N N . VAL A 1 254 ? -7.525 -8.028 5.614 1.00 92.19 254 VAL A N 1
ATOM 2105 C CA . VAL A 1 254 ? -6.743 -8.423 6.786 1.00 92.19 254 VAL A CA 1
ATOM 2106 C C . VAL A 1 254 ? -7.358 -9.688 7.364 1.00 92.19 254 VAL A C 1
ATOM 2108 O O . VAL A 1 254 ? -8.490 -9.657 7.851 1.00 92.19 254 VAL A O 1
ATOM 2111 N N . ASN A 1 255 ? -6.593 -10.772 7.313 1.00 89.88 255 ASN A N 1
ATOM 2112 C CA . ASN A 1 255 ? -6.851 -12.002 8.040 1.00 89.88 255 ASN A CA 1
ATOM 2113 C C . ASN A 1 255 ? -6.084 -11.950 9.360 1.00 89.88 255 ASN A C 1
ATOM 2115 O O . ASN A 1 255 ? -4.861 -11.792 9.363 1.00 89.88 255 ASN A O 1
ATOM 2119 N N . SER A 1 256 ? -6.801 -12.096 10.469 1.00 83.25 256 SER A N 1
ATOM 2120 C CA . SER A 1 256 ? -6.211 -12.249 11.794 1.00 83.25 256 SER A CA 1
ATOM 2121 C C . SER A 1 256 ? -6.716 -13.523 12.457 1.00 83.25 256 SER A C 1
ATOM 2123 O O . SER A 1 256 ? -7.910 -13.811 12.460 1.00 83.25 256 SER A O 1
ATOM 2125 N N . ILE A 1 257 ? -5.793 -14.285 13.026 1.00 77.44 257 ILE A N 1
ATOM 2126 C CA . ILE A 1 257 ? -6.060 -15.471 13.831 1.00 77.44 257 ILE A CA 1
ATOM 2127 C C . ILE A 1 257 ? -5.922 -15.067 15.285 1.00 77.44 257 ILE A C 1
ATOM 2129 O O . ILE A 1 257 ? -4.888 -14.528 15.687 1.00 77.44 257 ILE A O 1
ATOM 2133 N N . GLY A 1 258 ? -6.938 -15.363 16.082 1.00 66.62 258 GLY A N 1
ATOM 2134 C CA . GLY A 1 258 ? -6.844 -15.200 17.521 1.00 66.62 258 GLY A CA 1
ATOM 2135 C C . GLY A 1 258 ? -8.196 -15.085 18.191 1.00 66.62 258 GLY A C 1
ATOM 2136 O O . GLY A 1 258 ? -9.246 -15.353 17.608 1.00 66.62 258 GLY A O 1
ATOM 2137 N N . GLU A 1 259 ? -8.151 -14.679 19.453 1.00 56.34 259 GLU A N 1
ATOM 2138 C CA . GLU A 1 259 ? -9.344 -14.447 20.247 1.00 56.34 259 GLU A CA 1
ATOM 2139 C C . GLU A 1 259 ? -10.118 -13.268 19.649 1.00 56.34 259 GLU A C 1
ATOM 2141 O O . GLU A 1 259 ? -9.686 -12.114 19.677 1.00 56.34 259 GLU A O 1
ATOM 2146 N N . ASN A 1 260 ? -11.254 -13.574 19.030 1.00 63.69 260 ASN A N 1
ATOM 2147 C CA . ASN A 1 260 ? -12.094 -12.556 18.434 1.00 63.69 260 ASN A CA 1
ATOM 2148 C C . ASN A 1 260 ? -12.814 -11.809 19.563 1.00 63.69 260 ASN A C 1
ATOM 2150 O O . ASN A 1 260 ? -13.789 -12.312 20.120 1.00 63.69 260 ASN A O 1
ATOM 2154 N N . ASP A 1 261 ? -12.328 -10.608 19.892 1.00 62.22 261 ASP A N 1
ATOM 2155 C CA . ASP A 1 261 ? -12.903 -9.728 20.919 1.00 62.22 261 ASP A CA 1
ATOM 2156 C C . ASP A 1 261 ? -14.418 -9.483 20.720 1.00 62.22 261 ASP A C 1
ATOM 2158 O O . ASP A 1 261 ? -15.129 -9.146 21.666 1.00 62.22 261 ASP A O 1
ATOM 2162 N N . GLU A 1 262 ? -14.939 -9.609 19.494 1.00 61.12 262 GLU A N 1
ATOM 2163 C CA . GLU A 1 262 ? -16.378 -9.507 19.228 1.00 61.12 262 GLU A CA 1
ATOM 2164 C C . GLU A 1 262 ? -17.121 -10.777 19.653 1.00 61.12 262 GLU A C 1
ATOM 2166 O O . GLU A 1 262 ? -18.175 -10.690 20.280 1.00 61.12 262 GLU A O 1
ATOM 2171 N N . ILE A 1 263 ? -16.550 -11.955 19.383 1.00 63.78 263 ILE A N 1
ATOM 2172 C CA . ILE A 1 263 ? -17.104 -13.239 19.830 1.00 63.78 263 ILE A CA 1
ATOM 2173 C C . ILE A 1 263 ? -17.030 -13.339 21.354 1.00 63.78 263 ILE A C 1
ATOM 2175 O O . ILE A 1 263 ? -18.009 -13.740 21.977 1.00 63.78 263 ILE A O 1
ATOM 2179 N N . SER A 1 264 ? -15.928 -12.912 21.978 1.00 65.25 264 SER A N 1
ATOM 2180 C CA . SER A 1 264 ? -15.809 -12.932 23.441 1.00 65.25 264 SER A CA 1
ATOM 2181 C C . SER A 1 264 ? -16.857 -12.037 24.110 1.00 65.25 264 SER A C 1
ATOM 2183 O O . SER A 1 264 ? -17.482 -12.458 25.079 1.00 65.25 264 SER A O 1
ATOM 2185 N N . LYS A 1 265 ? -17.150 -10.856 23.545 1.00 69.25 265 LYS A N 1
ATOM 2186 C CA . LYS A 1 265 ? -18.253 -9.991 24.005 1.00 69.25 265 LYS A CA 1
ATOM 2187 C C . LYS A 1 265 ? -19.635 -10.610 23.807 1.00 69.25 265 LYS A C 1
ATOM 2189 O O . LYS A 1 265 ? -20.509 -10.384 24.635 1.00 69.25 265 LYS A O 1
ATOM 2194 N N . LEU A 1 266 ? -19.853 -11.354 22.722 1.00 69.25 266 LEU A N 1
ATOM 2195 C CA . LEU A 1 266 ? -21.115 -12.068 22.490 1.00 69.25 266 LEU A CA 1
ATOM 2196 C C . LEU A 1 266 ? -21.293 -13.252 23.455 1.00 69.25 266 LEU A C 1
ATOM 2198 O O . LEU A 1 266 ? -22.422 -13.580 23.813 1.00 69.25 266 LEU A O 1
ATOM 2202 N N . ILE A 1 267 ? -20.191 -13.870 23.889 1.00 73.69 267 ILE A N 1
ATOM 2203 C CA . ILE A 1 267 ? -20.174 -14.925 24.910 1.00 73.69 267 ILE A CA 1
ATOM 2204 C C . ILE A 1 267 ? -20.323 -14.337 26.325 1.00 73.69 267 ILE A C 1
ATOM 2206 O O . ILE A 1 267 ? -20.865 -15.006 27.202 1.00 73.69 267 ILE A O 1
ATOM 2210 N N . ASP A 1 268 ? -19.894 -13.095 26.569 1.00 76.19 268 ASP A N 1
ATOM 2211 C CA . ASP A 1 268 ? -19.993 -12.417 27.872 1.00 76.19 268 ASP A CA 1
ATOM 2212 C C . ASP A 1 268 ? -21.427 -11.943 28.191 1.00 76.19 268 ASP A C 1
ATOM 2214 O O . ASP A 1 268 ? -21.751 -10.754 28.254 1.00 76.19 268 ASP A O 1
ATOM 2218 N N . ILE A 1 269 ? -22.327 -12.906 28.382 1.00 82.25 269 ILE A N 1
ATOM 2219 C CA . ILE A 1 269 ? -23.696 -12.666 28.836 1.00 82.25 269 ILE A CA 1
ATOM 2220 C C . ILE A 1 269 ? -23.679 -12.548 30.357 1.00 82.25 269 ILE A C 1
ATOM 2222 O O . ILE A 1 269 ? -23.592 -13.552 31.073 1.00 82.25 269 ILE A O 1
ATOM 2226 N N . LYS A 1 270 ? -23.786 -11.304 30.830 1.00 83.62 270 LYS A N 1
ATOM 2227 C CA . LYS A 1 270 ? -23.803 -10.967 32.255 1.00 83.62 270 LYS A CA 1
ATOM 2228 C C . LYS A 1 270 ? -24.945 -11.662 32.989 1.00 83.62 270 LYS A C 1
ATOM 2230 O O . LYS A 1 270 ? -26.058 -11.793 32.478 1.00 83.62 270 LYS A O 1
ATOM 2235 N N . GLU A 1 271 ? -24.650 -12.070 34.214 1.00 85.25 271 GLU A N 1
ATOM 2236 C CA . GLU A 1 271 ? -25.659 -12.539 35.153 1.00 85.25 271 GLU A CA 1
ATOM 2237 C C . GLU A 1 271 ? -26.527 -11.367 35.606 1.00 85.25 271 GLU A C 1
ATOM 2239 O O . GLU A 1 271 ? -26.040 -10.254 35.822 1.00 85.25 271 GLU A O 1
ATOM 2244 N N . ASN A 1 272 ? -27.819 -11.635 35.748 1.00 85.19 272 ASN A N 1
ATOM 2245 C CA . ASN A 1 272 ? -28.787 -10.689 36.287 1.00 85.19 272 ASN A CA 1
ATOM 2246 C C . ASN A 1 272 ? -29.347 -11.242 37.595 1.00 85.19 272 ASN A C 1
ATOM 2248 O O . ASN A 1 272 ? -29.266 -12.438 37.860 1.00 85.19 272 ASN A O 1
ATOM 2252 N N . ILE A 1 273 ? -29.937 -10.378 38.418 1.00 81.31 273 ILE A N 1
ATOM 2253 C CA . ILE A 1 273 ? -30.631 -10.798 39.643 1.00 81.31 273 ILE A CA 1
ATOM 2254 C C . ILE A 1 273 ? -32.018 -11.333 39.246 1.00 81.31 273 ILE A C 1
ATOM 2256 O O . ILE A 1 273 ? -33.033 -10.674 39.448 1.00 81.31 273 ILE A O 1
ATOM 2260 N N . ASP A 1 274 ? -32.041 -12.491 38.591 1.00 89.94 274 ASP A N 1
ATOM 2261 C CA . ASP A 1 274 ? -33.240 -13.248 38.234 1.00 89.94 274 ASP A CA 1
ATOM 2262 C C . A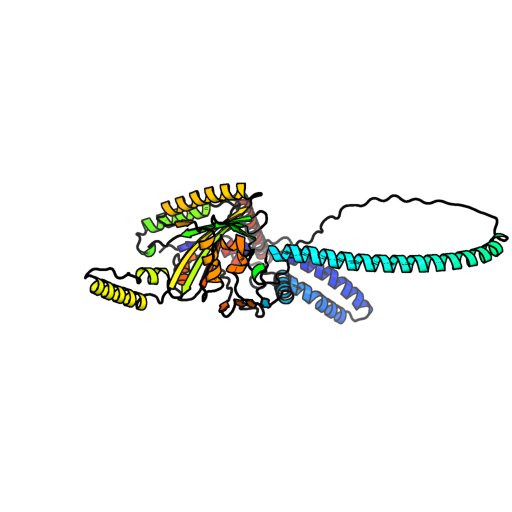SP A 1 274 ? -32.932 -14.759 38.178 1.00 89.94 274 ASP A C 1
ATOM 2264 O O . ASP A 1 274 ? -31.772 -15.177 38.252 1.00 89.94 274 ASP A O 1
ATOM 2268 N N . ASP A 1 275 ? -33.976 -15.577 38.033 1.00 88.69 275 ASP A N 1
ATOM 2269 C CA . ASP A 1 275 ? -33.880 -17.044 38.068 1.00 88.69 275 ASP A CA 1
ATOM 2270 C C . ASP A 1 275 ? -33.372 -17.667 36.749 1.00 88.69 275 ASP A C 1
ATOM 2272 O O . ASP A 1 275 ? -33.274 -18.886 36.627 1.00 88.69 275 ASP A O 1
ATOM 2276 N N . PHE A 1 276 ? -33.021 -16.866 35.734 1.00 91.12 276 PHE A N 1
ATOM 2277 C CA . PHE A 1 276 ? -32.631 -17.365 34.406 1.00 91.12 276 PHE A CA 1
ATOM 2278 C C . PHE A 1 276 ? -31.119 -17.552 34.227 1.00 91.12 276 PHE A C 1
ATOM 2280 O O . PHE A 1 276 ? -30.653 -17.848 33.123 1.00 91.12 276 PHE A O 1
ATOM 2287 N N . ASN A 1 277 ? -30.320 -17.380 35.283 1.00 88.38 277 ASN A N 1
ATOM 2288 C CA . ASN A 1 277 ? -28.862 -17.491 35.185 1.00 88.38 277 ASN A CA 1
ATOM 2289 C C . ASN A 1 277 ? -28.379 -18.890 34.776 1.00 88.38 277 ASN A C 1
ATOM 2291 O O . ASN A 1 277 ? -27.382 -18.981 34.060 1.00 88.38 277 ASN A O 1
ATOM 2295 N N . GLU A 1 278 ? -29.093 -19.960 35.142 1.00 88.81 278 GLU A N 1
ATOM 2296 C CA . GLU A 1 278 ? -28.767 -21.324 34.697 1.00 88.81 278 GLU A CA 1
ATOM 2297 C C . GLU A 1 278 ? -28.859 -21.454 33.169 1.00 88.81 278 GLU A C 1
ATOM 2299 O O . GLU A 1 278 ? -27.905 -21.895 32.527 1.00 88.81 278 GLU A O 1
ATOM 2304 N N . ILE A 1 279 ? -29.947 -20.950 32.575 1.00 88.88 279 ILE A N 1
ATOM 2305 C CA . ILE A 1 279 ? -30.154 -20.944 31.118 1.00 88.88 279 ILE A CA 1
ATOM 2306 C C . ILE A 1 279 ? -29.109 -20.060 30.427 1.00 88.88 279 ILE A C 1
ATOM 2308 O O . ILE A 1 279 ? -28.557 -20.437 29.393 1.00 88.88 279 ILE A O 1
ATOM 2312 N N . ARG A 1 280 ? -28.783 -18.889 30.998 1.00 90.75 280 ARG A N 1
ATOM 2313 C CA . ARG A 1 280 ? -27.712 -18.031 30.461 1.00 90.75 280 ARG A CA 1
ATOM 2314 C C . ARG A 1 280 ? -26.369 -18.744 30.458 1.00 90.75 280 ARG A C 1
ATOM 2316 O O . ARG A 1 280 ? -25.613 -18.581 29.506 1.00 90.75 280 ARG A O 1
ATOM 2323 N N . ASN A 1 281 ? -26.063 -19.512 31.502 1.00 87.62 281 ASN A N 1
ATOM 2324 C CA . ASN A 1 281 ? -24.816 -20.258 31.583 1.00 87.62 281 ASN A CA 1
ATOM 2325 C C . ASN A 1 281 ? -24.781 -21.403 30.562 1.00 87.62 281 ASN A C 1
ATOM 2327 O O . ASN A 1 281 ? -23.789 -21.551 29.857 1.00 87.62 281 ASN A O 1
ATOM 2331 N N . GLU A 1 282 ? -25.873 -22.154 30.404 1.00 88.19 282 GLU A N 1
ATOM 2332 C CA . GLU A 1 282 ? -25.985 -23.179 29.358 1.00 88.19 282 GLU A CA 1
ATOM 2333 C C . GLU A 1 282 ? -25.807 -22.575 27.958 1.00 88.19 282 GLU A C 1
ATOM 2335 O O . GLU A 1 282 ? -25.031 -23.081 27.146 1.00 88.19 282 GLU A O 1
ATOM 2340 N N . TYR A 1 283 ? -26.442 -21.432 27.695 1.00 87.44 283 TYR A N 1
ATOM 2341 C CA . TYR A 1 283 ? -26.294 -20.720 26.431 1.00 87.44 283 TYR A CA 1
ATOM 2342 C C . TYR A 1 283 ? -24.864 -20.190 26.225 1.00 87.44 283 TYR A C 1
ATOM 2344 O O . TYR A 1 283 ? -24.313 -20.339 25.134 1.00 87.44 283 TYR A O 1
ATOM 2352 N N . ARG A 1 284 ? -24.202 -19.671 27.272 1.00 87.12 284 ARG A N 1
ATOM 2353 C CA . ARG A 1 284 ? -22.765 -19.332 27.235 1.00 87.12 284 ARG A CA 1
ATOM 2354 C C . ARG A 1 284 ? -21.911 -20.543 26.865 1.00 87.12 284 ARG A C 1
ATOM 2356 O O . ARG A 1 284 ? -21.049 -20.433 25.997 1.00 87.12 284 ARG A O 1
ATOM 2363 N N . GLN A 1 285 ? -22.166 -21.701 27.476 1.00 85.00 285 GLN A N 1
ATOM 2364 C CA . GLN A 1 285 ? -21.458 -22.948 27.167 1.00 85.00 285 GLN A CA 1
ATOM 2365 C C . GLN A 1 285 ? -21.724 -23.424 25.734 1.00 85.00 285 GLN A C 1
ATOM 2367 O O . GLN A 1 285 ? -20.807 -23.889 25.058 1.00 85.00 285 GLN A O 1
ATOM 2372 N N . MET A 1 286 ? -22.950 -23.268 25.230 1.00 85.50 286 MET A N 1
ATOM 2373 C CA . MET A 1 286 ? -23.281 -23.552 23.834 1.00 85.50 286 MET A CA 1
ATOM 2374 C C . MET A 1 286 ? -22.484 -22.652 22.881 1.00 85.50 286 MET A C 1
ATOM 2376 O O . MET A 1 286 ? -21.874 -23.162 21.942 1.00 85.50 286 MET A O 1
ATOM 2380 N N . LEU A 1 287 ? -22.451 -21.339 23.131 1.00 81.38 287 LEU A N 1
ATOM 2381 C CA . LEU A 1 287 ? -21.702 -20.378 22.315 1.00 81.38 287 LEU A CA 1
ATOM 2382 C C . LEU A 1 287 ? -20.192 -20.648 22.356 1.00 81.38 287 LEU A C 1
ATOM 2384 O O . LEU A 1 287 ? -19.548 -20.628 21.309 1.00 81.38 287 LEU A O 1
ATOM 2388 N N . LEU A 1 288 ? -19.635 -20.984 23.525 1.00 78.38 288 LEU A N 1
ATOM 2389 C CA . LEU A 1 288 ? -18.238 -21.412 23.673 1.00 78.38 288 LEU A CA 1
ATOM 2390 C C . LEU A 1 288 ? -17.940 -22.674 22.852 1.00 78.38 288 LEU A C 1
ATOM 2392 O O . LEU A 1 288 ? -16.951 -22.721 22.122 1.00 78.38 288 LEU A O 1
ATOM 2396 N N . ASN A 1 289 ? -18.821 -23.675 22.919 1.00 78.62 289 ASN A N 1
ATOM 2397 C CA . ASN A 1 289 ? -18.688 -24.916 22.157 1.00 78.62 289 ASN A CA 1
ATOM 2398 C C . ASN A 1 289 ? -18.857 -24.719 20.644 1.00 78.62 289 ASN A C 1
ATOM 2400 O O . ASN A 1 289 ? -18.247 -25.446 19.865 1.00 78.62 289 ASN A O 1
ATOM 2404 N N . GLN A 1 290 ? -19.685 -23.772 20.198 1.00 74.12 290 GLN A N 1
ATOM 2405 C CA . GLN A 1 290 ? -19.780 -23.420 18.778 1.00 74.12 290 GLN A CA 1
ATOM 2406 C C . GLN A 1 290 ? -18.556 -22.628 18.318 1.00 74.12 290 GLN A C 1
ATOM 2408 O O . GLN A 1 290 ? -18.034 -22.892 17.238 1.00 74.12 290 GLN A O 1
ATOM 2413 N N . SER A 1 291 ? -18.054 -21.717 19.153 1.00 67.75 291 SER A N 1
ATOM 2414 C CA . SER A 1 291 ? -16.840 -20.954 18.867 1.00 67.75 291 SER A CA 1
ATOM 2415 C C . SER A 1 291 ? -15.611 -21.852 18.735 1.00 67.75 291 SER A C 1
ATOM 2417 O O . SER A 1 291 ? -14.761 -21.573 17.897 1.00 67.75 291 SER A O 1
ATOM 2419 N N . SER A 1 292 ? -15.508 -22.921 19.532 1.00 65.88 292 SER A N 1
ATOM 2420 C CA . SER A 1 292 ? -14.398 -23.881 19.452 1.00 65.88 292 SER A CA 1
ATOM 2421 C C . SER A 1 292 ? -14.527 -24.881 18.297 1.00 65.88 292 SER A C 1
ATOM 2423 O O . SER A 1 292 ? -13.528 -25.471 17.896 1.00 65.88 292 SER A O 1
ATOM 2425 N N . LYS A 1 293 ? -15.741 -25.075 17.758 1.00 63.59 293 LYS A N 1
ATOM 2426 C CA . LYS A 1 293 ? -16.024 -25.946 16.601 1.00 63.59 293 LYS A CA 1
ATOM 2427 C C . LYS A 1 293 ? -16.026 -25.211 15.251 1.00 63.59 293 LYS A C 1
ATOM 2429 O O . LYS A 1 293 ? -15.977 -25.876 14.220 1.00 63.59 293 LYS A O 1
ATOM 2434 N N . GLY A 1 294 ? -16.140 -23.881 15.240 1.00 59.62 294 GLY A N 1
ATOM 2435 C CA . GLY A 1 294 ? -16.024 -23.043 14.039 1.00 59.62 294 GLY A CA 1
ATOM 2436 C C . GLY A 1 294 ? -14.567 -22.816 13.616 1.00 59.62 294 GLY A C 1
ATOM 2437 O O . GLY A 1 294 ? -13.653 -23.243 14.312 1.00 59.62 294 GLY A O 1
ATOM 2438 N N . ASN A 1 295 ? -14.338 -22.129 12.487 1.00 57.06 295 ASN A N 1
ATOM 2439 C CA . ASN A 1 295 ? -12.993 -21.782 11.993 1.00 57.06 295 ASN A CA 1
ATOM 2440 C C . ASN A 1 295 ? -12.171 -21.034 13.062 1.00 57.06 295 ASN A C 1
ATOM 2442 O O . ASN A 1 295 ? -12.316 -19.818 13.159 1.00 57.06 295 ASN A O 1
ATOM 2446 N N . ASN A 1 296 ? -11.352 -21.758 13.841 1.00 59.69 296 ASN A N 1
ATOM 2447 C CA . ASN A 1 296 ? -10.165 -21.408 14.653 1.00 59.69 296 ASN A CA 1
ATOM 2448 C C . ASN A 1 296 ? -9.927 -19.934 15.092 1.00 59.69 296 ASN A C 1
ATOM 2450 O O . ASN A 1 296 ? -8.784 -19.519 15.271 1.00 59.69 296 ASN A O 1
ATOM 2454 N N . GLY A 1 297 ? -10.963 -19.114 15.280 1.00 65.12 297 GLY A N 1
ATOM 2455 C CA . GLY A 1 297 ? -10.823 -17.677 15.531 1.00 65.12 297 GLY A CA 1
ATOM 2456 C C . GLY A 1 297 ? -10.324 -16.855 14.330 1.00 65.12 297 GLY A C 1
ATOM 2457 O O . GLY A 1 297 ? -9.732 -15.797 14.537 1.00 65.12 297 GLY A O 1
ATOM 2458 N N . LEU A 1 298 ? -10.533 -17.306 13.082 1.00 75.69 298 LEU A N 1
ATOM 2459 C CA . LEU A 1 298 ? -10.166 -16.520 11.895 1.00 75.69 298 LEU A CA 1
ATOM 2460 C C . LEU A 1 298 ? -11.141 -15.348 11.712 1.00 75.69 298 LEU A C 1
ATOM 2462 O O . LEU A 1 298 ? -12.304 -15.535 11.352 1.00 75.69 298 LEU A O 1
ATOM 2466 N N . SER A 1 299 ? -10.650 -14.130 11.913 1.00 80.06 299 SER A N 1
ATOM 2467 C CA . SER A 1 299 ? -11.371 -12.893 11.630 1.00 80.06 299 SER A CA 1
ATOM 2468 C C . SER A 1 299 ? -10.908 -12.301 10.304 1.00 80.06 299 SER A C 1
ATOM 2470 O O . SER A 1 299 ? -9.711 -12.195 10.031 1.00 80.06 299 SER A O 1
ATOM 2472 N N . LYS A 1 300 ? -11.874 -11.904 9.471 1.00 86.25 300 LYS A N 1
ATOM 2473 C CA . LYS A 1 300 ? -11.635 -11.270 8.172 1.00 86.25 300 LYS A CA 1
ATOM 2474 C C . LYS A 1 300 ? -12.152 -9.848 8.210 1.00 86.25 300 LYS A C 1
ATOM 2476 O O . LYS A 1 300 ? -13.301 -9.592 8.562 1.00 86.25 300 LYS A O 1
ATOM 2481 N N . SER A 1 301 ? -11.289 -8.917 7.843 1.00 90.62 301 SER A N 1
ATOM 2482 C CA . SER A 1 301 ? -11.584 -7.492 7.878 1.00 90.62 301 SER A CA 1
ATOM 2483 C C . SER A 1 301 ? -11.239 -6.856 6.542 1.00 90.62 301 SER A C 1
ATOM 2485 O O . SER A 1 301 ? -10.114 -6.998 6.071 1.00 90.62 301 SER A O 1
ATOM 2487 N N . MET A 1 302 ? -12.193 -6.149 5.937 1.00 94.56 302 MET A N 1
ATOM 2488 C CA . MET A 1 302 ? -12.029 -5.576 4.601 1.00 94.56 302 MET A CA 1
ATOM 2489 C C . MET A 1 302 ? -12.114 -4.059 4.645 1.00 94.56 302 MET A C 1
ATOM 2491 O O . MET A 1 302 ? -13.020 -3.478 5.250 1.00 94.56 302 MET A O 1
ATOM 2495 N N . TYR A 1 303 ? -11.143 -3.421 4.004 1.00 97.00 303 TYR A N 1
ATOM 2496 C CA . TYR A 1 303 ? -10.965 -1.983 4.033 1.00 97.00 303 TYR A CA 1
ATOM 2497 C C . TYR A 1 303 ? -10.764 -1.433 2.632 1.00 97.00 303 TYR A C 1
ATOM 2499 O O . TYR A 1 303 ? -10.078 -2.022 1.801 1.00 97.00 303 TYR A O 1
ATOM 2507 N N . LEU A 1 304 ? -11.331 -0.258 2.401 1.00 97.19 304 LEU A N 1
ATOM 2508 C CA . LEU A 1 304 ? -11.104 0.557 1.224 1.00 97.19 304 LEU A CA 1
ATOM 2509 C C . LEU A 1 304 ? -10.481 1.874 1.669 1.00 97.19 304 LEU A C 1
ATOM 2511 O O . LEU A 1 304 ? -11.084 2.632 2.429 1.00 97.19 304 LEU A O 1
ATOM 2515 N N . THR A 1 305 ? -9.280 2.162 1.188 1.00 97.25 305 THR A N 1
ATOM 2516 C CA . THR A 1 305 ? -8.584 3.421 1.431 1.00 97.25 305 THR A CA 1
ATOM 2517 C C . THR A 1 305 ? -8.484 4.200 0.134 1.00 97.25 305 THR A C 1
ATOM 2519 O O . THR A 1 305 ? -7.925 3.721 -0.846 1.00 97.25 305 THR A O 1
ATOM 2522 N N . PHE A 1 306 ? -8.977 5.433 0.135 1.00 96.19 306 PHE A N 1
ATOM 2523 C CA . PHE A 1 306 ? -8.824 6.348 -0.991 1.00 96.19 306 PHE A CA 1
ATOM 2524 C C . PHE A 1 306 ? -7.968 7.542 -0.583 1.00 96.19 306 PHE A C 1
ATOM 2526 O O . PHE A 1 306 ? -8.114 8.113 0.502 1.00 96.19 306 PHE A O 1
ATOM 2533 N N . THR A 1 307 ? -7.050 7.915 -1.465 1.00 96.25 307 THR A N 1
ATOM 2534 C CA . THR A 1 307 ? -6.052 8.957 -1.240 1.00 96.25 307 THR A CA 1
ATOM 2535 C C . THR A 1 307 ? -6.215 10.061 -2.271 1.00 96.25 307 THR A C 1
ATOM 2537 O O . THR A 1 307 ? -6.319 9.791 -3.465 1.00 96.25 307 THR A O 1
ATOM 2540 N N . ILE A 1 308 ? -6.193 11.309 -1.807 1.00 95.38 308 ILE A N 1
ATOM 2541 C CA . ILE A 1 308 ? -6.276 12.504 -2.645 1.00 95.38 308 ILE A CA 1
ATOM 2542 C C . ILE A 1 308 ? -5.117 13.455 -2.377 1.00 95.38 308 ILE A C 1
ATOM 2544 O O . ILE A 1 308 ? -4.562 13.518 -1.273 1.00 95.38 308 ILE A O 1
ATOM 2548 N N . GLU A 1 309 ? -4.816 14.267 -3.384 1.00 94.94 309 GLU A N 1
ATOM 2549 C CA . GLU A 1 309 ? -3.944 15.424 -3.242 1.00 94.94 309 GLU A CA 1
ATOM 2550 C C . GLU A 1 309 ? -4.759 16.705 -3.028 1.00 94.94 309 GLU A C 1
ATOM 2552 O O . GLU A 1 309 ? -5.728 16.979 -3.743 1.00 94.94 309 GLU A O 1
ATOM 2557 N N . ALA A 1 310 ? -4.374 17.490 -2.025 1.00 93.75 310 ALA A N 1
ATOM 2558 C CA . ALA A 1 310 ? -4.990 18.765 -1.673 1.00 93.75 310 ALA A CA 1
ATOM 2559 C C . ALA A 1 310 ? -3.951 19.704 -1.046 1.00 93.75 310 ALA A C 1
ATOM 2561 O O . ALA A 1 310 ? -3.033 19.256 -0.359 1.00 93.75 310 ALA A O 1
ATOM 2562 N N . GLU A 1 311 ? -4.097 21.011 -1.260 1.00 92.25 311 GLU A N 1
ATOM 2563 C CA . GLU A 1 311 ? -3.132 22.001 -0.760 1.00 92.25 311 GLU A CA 1
ATOM 2564 C C . GLU A 1 311 ? -3.240 22.189 0.756 1.00 92.25 311 GLU A C 1
ATOM 2566 O O . GLU A 1 311 ? -2.228 22.284 1.451 1.00 92.25 311 GLU A O 1
ATOM 2571 N N . ASP A 1 312 ? -4.476 22.161 1.259 1.00 92.19 312 ASP A N 1
ATOM 2572 C CA . ASP A 1 312 ? -4.808 22.418 2.653 1.00 92.19 312 ASP A CA 1
ATOM 2573 C C . ASP A 1 312 ? -5.768 21.377 3.225 1.00 92.19 312 ASP A C 1
ATOM 2575 O O . ASP A 1 312 ? -6.609 20.797 2.535 1.00 92.19 312 ASP A O 1
ATOM 2579 N N . LEU A 1 313 ? -5.710 21.212 4.548 1.00 92.31 313 LEU A N 1
ATOM 2580 C CA . LEU A 1 313 ? -6.551 20.269 5.287 1.00 92.31 313 LEU A CA 1
ATOM 2581 C C . LEU A 1 313 ? -8.050 20.553 5.125 1.00 92.31 313 LEU A C 1
ATOM 2583 O O . LEU A 1 313 ? -8.837 19.617 5.068 1.00 92.31 313 LEU A O 1
ATOM 2587 N N . LYS A 1 314 ? -8.456 21.826 5.024 1.00 93.56 314 LYS A N 1
ATOM 2588 C CA . LYS A 1 314 ? -9.870 22.195 4.840 1.00 93.56 314 LYS A CA 1
ATOM 2589 C C . LYS A 1 314 ? -10.407 21.692 3.496 1.00 93.56 314 LYS A C 1
ATOM 2591 O O . LYS A 1 314 ? -11.494 21.124 3.441 1.00 93.56 314 LYS A O 1
ATOM 2596 N N . GLN A 1 315 ? -9.624 21.874 2.433 1.00 95.12 315 GLN A N 1
ATOM 2597 C CA . GLN A 1 315 ? -9.963 21.379 1.101 1.00 95.12 315 GLN A CA 1
ATOM 2598 C C . GLN A 1 315 ? -9.938 19.847 1.067 1.00 95.12 315 GLN A C 1
ATOM 2600 O O . GLN A 1 315 ? -10.855 19.236 0.522 1.00 95.12 315 GLN A O 1
ATOM 2605 N N . ALA A 1 316 ? -8.920 19.236 1.685 1.00 94.69 316 ALA A N 1
ATOM 2606 C CA . ALA A 1 316 ? -8.808 17.787 1.797 1.00 94.69 316 ALA A CA 1
ATOM 2607 C C . ALA A 1 316 ? -10.045 17.188 2.472 1.00 94.69 316 ALA A C 1
ATOM 2609 O O . ALA A 1 316 ? -10.655 16.275 1.930 1.00 94.69 316 ALA A O 1
ATOM 2610 N N . LYS A 1 317 ? -10.453 17.754 3.613 1.00 95.62 317 LYS A N 1
ATOM 2611 C CA . LYS A 1 317 ? -11.614 17.303 4.381 1.00 95.62 317 LYS A CA 1
ATOM 2612 C C . LYS A 1 317 ? -12.896 17.329 3.551 1.00 95.62 317 LYS A C 1
ATOM 2614 O O . LYS A 1 317 ? -13.524 16.292 3.401 1.00 95.62 317 LYS A O 1
ATOM 2619 N N . SER A 1 318 ? -13.212 18.462 2.920 1.00 95.62 318 SER A N 1
ATOM 2620 C CA . SER A 1 318 ? -14.421 18.584 2.092 1.00 95.62 318 SER A CA 1
ATOM 2621 C C . SER A 1 318 ? -14.449 17.598 0.914 1.00 95.62 318 SER A C 1
ATOM 2623 O O . SER A 1 318 ? -15.498 17.039 0.602 1.00 95.62 318 SER A O 1
ATOM 2625 N N . ARG A 1 319 ? -13.303 17.359 0.258 1.00 95.50 319 ARG A N 1
ATOM 2626 C CA . ARG A 1 319 ? -13.210 16.395 -0.851 1.00 95.50 319 ARG A CA 1
ATOM 2627 C C . ARG A 1 319 ? -13.315 14.946 -0.374 1.00 95.50 319 ARG A C 1
ATOM 2629 O O . ARG A 1 319 ? -13.970 14.152 -1.041 1.00 95.50 319 ARG A O 1
ATOM 2636 N N . LEU A 1 320 ? -12.682 14.612 0.751 1.00 95.94 320 LEU A N 1
ATOM 2637 C CA . LEU A 1 320 ? -12.742 13.273 1.340 1.00 95.94 320 LEU A CA 1
ATOM 2638 C C . LEU A 1 320 ? -14.153 12.941 1.827 1.00 95.94 320 LEU A C 1
ATOM 2640 O O . LEU A 1 320 ? -14.609 11.843 1.554 1.00 95.94 320 LEU A O 1
ATOM 2644 N N . GLU A 1 321 ? -14.848 13.876 2.479 1.00 95.38 321 GLU A N 1
ATOM 2645 C CA . GLU A 1 321 ? -16.231 13.684 2.950 1.00 95.38 321 GLU A CA 1
ATOM 2646 C C . GLU A 1 321 ? -17.212 13.489 1.788 1.00 95.38 321 GLU A C 1
ATOM 2648 O O . GLU A 1 321 ? -18.090 12.635 1.856 1.00 95.38 321 GLU A O 1
ATOM 2653 N N . ARG A 1 322 ? -17.047 14.232 0.684 1.00 95.44 322 ARG A N 1
ATOM 2654 C CA . ARG A 1 322 ? -17.860 14.009 -0.521 1.00 95.44 322 ARG A CA 1
ATOM 2655 C C . ARG A 1 322 ? -17.636 12.608 -1.088 1.00 95.44 322 ARG A C 1
ATOM 2657 O O . ARG A 1 322 ? -18.593 11.878 -1.302 1.00 95.44 322 ARG A O 1
ATOM 2664 N N . MET A 1 323 ? -16.375 12.233 -1.293 1.00 94.94 323 MET A N 1
ATOM 2665 C CA . MET A 1 323 ? -16.038 10.923 -1.848 1.00 94.94 323 MET A CA 1
ATOM 2666 C C . MET A 1 323 ? -16.443 9.778 -0.916 1.00 94.94 323 MET A C 1
ATOM 2668 O O . MET A 1 323 ? -16.860 8.730 -1.381 1.00 94.94 323 MET A O 1
ATOM 2672 N N . GLU A 1 324 ? -16.363 9.978 0.395 1.00 95.62 324 GLU A N 1
ATOM 2673 C CA . GLU A 1 324 ? -16.902 9.056 1.390 1.00 95.62 324 GLU A CA 1
ATOM 2674 C C . GLU A 1 324 ? -18.397 8.813 1.193 1.00 95.62 324 GLU A C 1
ATOM 2676 O O . GLU A 1 324 ? -18.808 7.658 1.129 1.00 95.62 324 GLU A O 1
ATOM 2681 N N . MET A 1 325 ? -19.201 9.874 1.058 1.00 96.00 325 MET A N 1
ATOM 2682 C CA . MET A 1 325 ? -20.637 9.736 0.801 1.00 96.00 325 MET A CA 1
ATOM 2683 C C . MET A 1 325 ? -20.898 8.973 -0.499 1.00 96.00 325 MET A C 1
ATOM 2685 O O . MET A 1 325 ? -21.731 8.069 -0.520 1.00 96.00 325 MET A O 1
ATOM 2689 N N . ASP A 1 326 ? -20.158 9.293 -1.562 1.00 95.44 326 ASP A N 1
ATOM 2690 C CA . ASP A 1 326 ? -20.286 8.614 -2.851 1.00 95.44 326 ASP A CA 1
ATOM 2691 C C . ASP A 1 326 ? -19.934 7.121 -2.734 1.00 95.44 326 ASP A C 1
ATOM 2693 O O . ASP A 1 326 ? -20.680 6.265 -3.207 1.00 95.44 326 ASP A O 1
ATOM 2697 N N . VAL A 1 327 ? -18.838 6.781 -2.050 1.00 95.88 327 VAL A N 1
ATOM 2698 C CA . VAL A 1 327 ? -18.408 5.391 -1.833 1.00 95.88 327 VAL A CA 1
ATOM 2699 C C . VAL A 1 327 ? -19.421 4.615 -0.986 1.00 95.88 327 VAL A C 1
ATOM 2701 O O . VAL A 1 327 ? -19.772 3.491 -1.339 1.00 95.88 327 VAL A O 1
ATOM 2704 N N . LEU A 1 328 ? -19.937 5.205 0.096 1.00 96.31 328 LEU A N 1
ATOM 2705 C CA . LEU A 1 328 ? -20.967 4.574 0.928 1.00 96.31 328 LEU A CA 1
ATOM 2706 C C . LEU A 1 328 ? -22.271 4.346 0.155 1.00 96.31 328 LEU A C 1
ATOM 2708 O O . LEU A 1 328 ? -22.906 3.308 0.325 1.00 96.31 328 LEU A O 1
ATOM 2712 N N . ASN A 1 329 ? -22.660 5.284 -0.712 1.00 95.31 329 ASN A N 1
ATOM 2713 C CA . ASN A 1 329 ? -23.840 5.133 -1.561 1.00 95.31 329 ASN A CA 1
ATOM 2714 C C . ASN A 1 329 ? -23.666 4.002 -2.581 1.00 95.31 329 ASN A C 1
ATOM 2716 O O . ASN A 1 329 ? -24.585 3.202 -2.736 1.00 95.31 329 ASN A O 1
ATOM 2720 N N . ASN A 1 330 ? -22.495 3.893 -3.216 1.00 94.25 330 ASN A N 1
ATOM 2721 C CA . ASN A 1 330 ? -22.188 2.780 -4.120 1.00 94.25 330 ASN A CA 1
ATOM 2722 C C . ASN A 1 330 ? -22.221 1.431 -3.382 1.00 94.25 330 ASN A C 1
ATOM 2724 O O . ASN A 1 330 ? -22.841 0.487 -3.859 1.00 94.25 330 ASN A O 1
ATOM 2728 N N . PHE A 1 331 ? -21.628 1.337 -2.185 1.00 94.88 331 PHE A N 1
ATOM 2729 C CA . PHE A 1 331 ? -21.719 0.113 -1.378 1.00 94.88 331 PHE A CA 1
ATOM 2730 C C . PHE A 1 331 ? -23.157 -0.227 -0.994 1.00 94.88 331 PHE A C 1
ATOM 2732 O O . PHE A 1 331 ? -23.557 -1.383 -1.092 1.00 94.88 331 PHE A O 1
ATOM 2739 N N . LYS A 1 332 ? -23.960 0.774 -0.627 1.00 92.94 332 LYS A N 1
ATOM 2740 C CA . LYS A 1 332 ? -25.372 0.570 -0.306 1.00 92.94 332 LYS A CA 1
ATOM 2741 C C . LYS A 1 332 ? -26.178 0.061 -1.507 1.00 92.94 332 LYS A C 1
ATOM 2743 O O . LYS A 1 332 ? -27.067 -0.758 -1.300 1.00 92.94 332 LYS A O 1
ATOM 2748 N N . GLN A 1 333 ? -25.883 0.536 -2.720 1.00 89.81 333 GLN A N 1
ATOM 2749 C CA . GLN A 1 333 ? -26.503 0.037 -3.955 1.00 89.81 333 GLN A CA 1
ATOM 2750 C C . GLN A 1 333 ? -26.176 -1.444 -4.176 1.00 89.81 333 GLN A C 1
ATOM 2752 O O . GLN A 1 333 ? -27.099 -2.230 -4.345 1.00 89.81 333 GLN A O 1
ATOM 2757 N N . MET A 1 334 ? -24.912 -1.831 -3.974 1.00 89.62 334 MET A N 1
ATOM 2758 C CA . MET A 1 334 ? -24.444 -3.225 -4.039 1.00 89.62 334 MET A CA 1
ATOM 2759 C C . MET A 1 334 ? -24.910 -4.121 -2.872 1.00 89.62 334 MET A C 1
ATOM 2761 O O . MET A 1 334 ? -24.480 -5.267 -2.756 1.00 89.62 334 MET A O 1
ATOM 2765 N N . GLY A 1 335 ? -25.727 -3.617 -1.940 1.00 89.00 335 GLY A N 1
ATOM 2766 C CA . GLY A 1 335 ? -26.144 -4.364 -0.744 1.00 89.00 335 GLY A CA 1
ATOM 2767 C C . GLY A 1 335 ? -25.031 -4.584 0.294 1.00 89.00 335 GLY A C 1
ATOM 2768 O O . GLY A 1 335 ? -25.219 -5.314 1.269 1.00 89.00 335 GLY A O 1
ATOM 2769 N N . VAL A 1 336 ? -23.882 -3.928 0.128 1.00 93.50 336 VAL A N 1
ATOM 2770 C CA . VAL A 1 336 ? -22.726 -4.019 1.019 1.00 93.50 336 VAL A CA 1
ATOM 2771 C C . VAL A 1 336 ? -22.896 -3.057 2.193 1.00 93.50 336 VAL A C 1
ATOM 2773 O O . VAL A 1 336 ? -23.067 -1.845 2.032 1.00 93.50 336 VAL A O 1
ATOM 2776 N N . LYS A 1 337 ? -22.796 -3.582 3.416 1.00 93.75 337 LYS A N 1
ATOM 2777 C CA . LYS A 1 337 ? -22.739 -2.747 4.622 1.00 93.75 337 LYS A CA 1
ATOM 2778 C C . LYS A 1 337 ? -21.340 -2.160 4.760 1.00 93.75 337 LYS A C 1
ATOM 2780 O O . LYS A 1 337 ? -20.363 -2.904 4.813 1.00 93.75 337 LYS A O 1
ATOM 2785 N N . ALA A 1 338 ? -21.249 -0.840 4.869 1.00 96.31 338 ALA A N 1
ATOM 2786 C CA . ALA A 1 338 ? -19.987 -0.136 5.032 1.00 96.31 338 ALA A CA 1
ATOM 2787 C C . ALA A 1 338 ? -20.110 1.002 6.048 1.00 96.31 338 ALA A C 1
ATOM 2789 O O . ALA A 1 338 ? -21.163 1.628 6.174 1.00 96.31 338 ALA A O 1
ATOM 2790 N N . TYR A 1 339 ? -19.024 1.266 6.767 1.00 95.56 339 TYR A N 1
ATOM 2791 C CA . TYR A 1 339 ? -18.917 2.370 7.711 1.00 95.56 339 TYR A CA 1
ATOM 2792 C C . TYR A 1 339 ? -17.505 2.948 7.712 1.00 95.56 339 TYR A C 1
ATOM 2794 O O . TYR A 1 339 ? -16.523 2.308 7.335 1.00 95.56 339 TYR A O 1
ATOM 2802 N N . VAL A 1 340 ? -17.413 4.210 8.096 1.00 96.62 340 VAL A N 1
ATOM 2803 C CA . VAL A 1 340 ? -16.177 4.985 8.028 1.00 96.62 340 VAL A CA 1
ATOM 2804 C C . VAL A 1 340 ? -15.415 4.799 9.322 1.00 96.62 340 VAL A C 1
ATOM 2806 O O . VAL A 1 340 ? -16.011 4.913 10.388 1.00 96.62 340 VAL A O 1
ATOM 2809 N N . LEU A 1 341 ? -14.111 4.539 9.220 1.00 96.06 341 LEU A N 1
ATOM 2810 C CA . LEU A 1 341 ? -13.277 4.406 10.407 1.00 96.06 341 LEU A CA 1
ATOM 2811 C C . LEU A 1 341 ? -12.934 5.775 10.975 1.00 96.06 341 LEU A C 1
ATOM 2813 O O . LEU A 1 341 ? -12.476 6.664 10.242 1.00 96.06 341 LEU A O 1
ATOM 2817 N N . ASP A 1 342 ? -13.085 5.918 12.284 1.00 95.25 342 ASP A N 1
ATOM 2818 C CA . ASP A 1 342 ? -12.559 7.074 12.993 1.00 95.25 342 ASP A CA 1
ATOM 2819 C C . ASP A 1 342 ? -11.026 6.993 13.166 1.00 95.25 342 ASP A C 1
ATOM 2821 O O . ASP A 1 342 ? -10.339 6.080 12.692 1.00 95.25 342 ASP A O 1
ATOM 2825 N N . GLY A 1 343 ? -10.443 8.011 13.801 1.00 94.00 343 GLY A N 1
ATOM 2826 C CA . GLY A 1 343 ? -9.003 8.050 14.028 1.00 94.00 343 GLY A CA 1
ATOM 2827 C C . GLY A 1 343 ? -8.486 6.956 14.966 1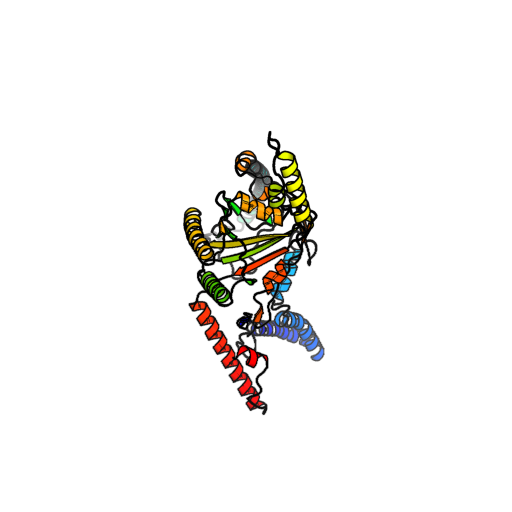.00 94.00 343 GLY A C 1
ATOM 2828 O O . GLY A 1 343 ? -7.351 6.519 14.788 1.00 94.00 343 GLY A O 1
ATOM 2829 N N . GLU A 1 344 ? -9.269 6.546 15.964 1.00 93.69 344 GLU A N 1
ATOM 2830 C CA . GLU A 1 344 ? -8.868 5.569 16.986 1.00 93.69 344 GLU A CA 1
ATOM 2831 C C . GLU A 1 344 ? -8.990 4.149 16.437 1.00 93.69 344 GLU A C 1
ATOM 2833 O O . GLU A 1 344 ? -8.016 3.398 16.473 1.00 93.69 344 GLU A O 1
ATOM 2838 N N . GLU A 1 345 ? -10.125 3.823 15.822 1.00 93.56 345 GLU A N 1
ATOM 2839 C CA . GLU A 1 345 ? -10.375 2.573 15.107 1.00 93.56 345 GLU A CA 1
ATOM 2840 C C . GLU A 1 345 ? -9.305 2.333 14.046 1.00 93.56 345 GLU A C 1
ATOM 2842 O O . GLU A 1 345 ? -8.727 1.251 13.952 1.00 93.56 345 GLU A O 1
ATOM 2847 N N . ARG A 1 346 ? -8.966 3.364 13.269 1.00 94.56 346 ARG A N 1
ATOM 2848 C CA . ARG A 1 346 ? -7.936 3.242 12.239 1.00 94.56 346 ARG A CA 1
ATOM 2849 C C . ARG A 1 346 ? -6.539 3.032 12.822 1.00 94.56 346 ARG A C 1
ATOM 2851 O O . ARG A 1 346 ? -5.748 2.286 12.244 1.00 94.56 346 ARG A O 1
ATOM 2858 N N . LEU A 1 347 ? -6.209 3.680 13.942 1.00 94.75 347 LEU A N 1
ATOM 2859 C CA . LEU A 1 347 ? -4.944 3.431 14.644 1.00 94.75 347 LEU A CA 1
ATOM 2860 C C . LEU A 1 347 ? -4.902 2.018 15.221 1.00 94.75 347 LEU A C 1
ATOM 2862 O O . LEU A 1 347 ? -3.847 1.394 15.141 1.00 94.75 347 LEU A O 1
ATOM 2866 N N . LYS A 1 348 ? -6.033 1.507 15.718 1.00 92.94 348 LYS A N 1
ATOM 2867 C CA . LYS A 1 348 ? -6.177 0.124 16.173 1.00 92.94 348 LYS A CA 1
ATOM 2868 C C . LYS A 1 348 ? -5.873 -0.860 15.049 1.00 92.94 348 LYS A C 1
ATOM 2870 O O . LYS A 1 348 ? -4.989 -1.685 15.214 1.00 92.94 348 LYS A O 1
ATOM 2875 N N . VAL A 1 349 ? -6.475 -0.694 13.869 1.00 92.44 349 VAL A N 1
ATOM 2876 C CA . VAL A 1 349 ? -6.191 -1.565 12.710 1.00 92.44 349 VAL A CA 1
ATOM 2877 C C . VAL A 1 349 ? -4.698 -1.591 12.367 1.00 92.44 349 VAL A C 1
ATOM 2879 O O . VAL A 1 349 ? -4.126 -2.656 12.154 1.00 92.44 349 VAL A O 1
ATOM 2882 N N . ILE A 1 350 ? -4.040 -0.427 12.328 1.00 93.50 350 ILE A N 1
ATOM 2883 C CA . ILE A 1 350 ? -2.602 -0.362 12.023 1.00 93.50 350 ILE A CA 1
ATOM 2884 C C . ILE A 1 350 ? -1.774 -1.001 13.144 1.00 93.50 350 ILE A C 1
ATOM 2886 O O . ILE A 1 350 ? -0.799 -1.693 12.858 1.00 93.50 350 ILE A O 1
ATOM 2890 N N . HIS A 1 351 ? -2.133 -0.755 14.404 1.00 93.25 351 HIS A N 1
ATOM 2891 C CA . HIS A 1 351 ? -1.463 -1.345 15.557 1.00 93.25 351 HIS A CA 1
ATOM 2892 C C . HIS A 1 351 ? -1.556 -2.870 15.527 1.00 93.25 351 HIS A C 1
ATOM 2894 O O . HIS A 1 351 ? -0.525 -3.521 15.643 1.00 93.25 351 HIS A O 1
ATOM 2900 N N . ASP A 1 352 ? -2.747 -3.423 15.311 1.00 89.88 352 ASP A N 1
ATOM 2901 C CA . ASP A 1 352 ? -3.002 -4.864 15.361 1.00 89.88 352 ASP A CA 1
ATOM 2902 C C . ASP A 1 352 ? -2.233 -5.605 14.251 1.00 89.88 352 ASP A C 1
ATOM 2904 O O . ASP A 1 352 ? -1.703 -6.690 14.473 1.00 89.88 352 ASP A O 1
ATOM 2908 N N . ILE A 1 353 ? -2.054 -4.981 13.078 1.00 90.56 353 ILE A N 1
ATOM 2909 C CA . ILE A 1 353 ? -1.197 -5.519 12.004 1.00 90.56 353 ILE A CA 1
ATOM 2910 C C . ILE A 1 353 ? 0.285 -5.545 12.417 1.00 90.56 353 ILE A C 1
ATOM 2912 O O . ILE A 1 353 ? 1.029 -6.450 12.041 1.00 90.56 353 ILE A O 1
ATOM 2916 N N . LEU A 1 354 ? 0.751 -4.529 13.148 1.00 90.50 354 LEU A N 1
ATOM 2917 C CA . LEU A 1 354 ? 2.164 -4.388 13.517 1.00 90.50 354 LEU A CA 1
ATOM 2918 C C . LEU A 1 354 ? 2.540 -5.131 14.807 1.00 90.50 354 LEU A C 1
ATOM 2920 O O . LEU A 1 354 ? 3.706 -5.514 14.959 1.00 90.50 354 LEU A O 1
ATOM 2924 N N . ASN A 1 355 ? 1.569 -5.311 15.704 1.00 89.12 355 ASN A N 1
ATOM 2925 C CA . ASN A 1 355 ? 1.678 -5.890 17.040 1.00 89.12 355 ASN A CA 1
ATOM 2926 C C . ASN A 1 355 ? 0.528 -6.887 17.279 1.00 89.12 355 ASN A C 1
ATOM 2928 O O . ASN A 1 355 ? -0.337 -6.635 18.114 1.00 89.12 355 ASN A O 1
ATOM 2932 N N . PRO A 1 356 ? 0.506 -8.037 16.587 1.00 83.88 356 PRO A N 1
ATOM 2933 C CA . PRO A 1 356 ? -0.633 -8.961 16.637 1.00 83.88 356 PRO A CA 1
ATOM 2934 C C . PRO A 1 356 ? -0.889 -9.579 18.022 1.00 83.88 356 PRO A C 1
ATOM 2936 O O . PRO A 1 356 ? -1.977 -10.083 18.272 1.00 83.88 356 PRO A O 1
ATOM 2939 N N . ASN A 1 357 ? 0.095 -9.535 18.925 1.00 82.44 357 ASN A N 1
ATOM 2940 C CA . ASN A 1 357 ? 0.000 -10.109 20.271 1.00 82.44 357 ASN A CA 1
ATOM 2941 C C . ASN A 1 357 ? -0.275 -9.061 21.365 1.00 82.44 357 ASN A C 1
ATOM 2943 O O . ASN A 1 357 ? -0.278 -9.411 22.543 1.00 82.44 357 ASN A O 1
ATOM 2947 N N . ASP A 1 358 ? -0.432 -7.785 21.005 1.00 84.31 358 ASP A N 1
ATOM 2948 C CA . ASP A 1 358 ? -0.643 -6.691 21.956 1.00 84.31 358 ASP A CA 1
ATOM 2949 C C . ASP A 1 358 ? -1.992 -6.011 21.696 1.00 84.31 358 ASP A C 1
ATOM 2951 O O . ASP A 1 358 ? -2.500 -6.021 20.575 1.00 84.31 358 ASP A O 1
ATOM 2955 N N . LYS A 1 359 ? -2.577 -5.394 22.724 1.00 85.12 359 LYS A N 1
ATOM 2956 C CA . LYS A 1 359 ? -3.837 -4.651 22.606 1.00 85.12 359 LYS A CA 1
ATOM 2957 C C . LYS A 1 359 ? -3.558 -3.156 22.634 1.00 85.12 359 LYS A C 1
ATOM 2959 O O . LYS A 1 359 ? -2.960 -2.641 23.577 1.00 85.12 359 LYS A O 1
ATOM 2964 N N . LEU A 1 360 ? -4.059 -2.433 21.631 1.00 87.19 360 LEU A N 1
ATOM 2965 C CA . LEU A 1 360 ? -3.919 -0.981 21.608 1.00 87.19 360 LEU A CA 1
ATOM 2966 C C . LEU A 1 360 ? -4.717 -0.346 22.753 1.00 87.19 360 LEU A C 1
ATOM 2968 O O . LEU A 1 360 ? -5.946 -0.407 22.778 1.00 87.19 360 LEU A O 1
ATOM 2972 N N . VAL A 1 361 ? -4.015 0.354 23.642 1.00 86.38 361 VAL A N 1
ATOM 2973 C CA . VAL A 1 361 ? -4.612 1.270 24.618 1.00 86.38 361 VAL A CA 1
ATOM 2974 C C . VAL A 1 361 ? -4.278 2.693 24.190 1.00 86.38 361 VAL A C 1
ATOM 2976 O O . VAL A 1 361 ? -3.142 3.152 24.326 1.00 86.38 361 VAL A O 1
ATOM 2979 N N . PHE A 1 362 ? -5.261 3.385 23.620 1.00 88.69 362 PHE A N 1
ATOM 2980 C CA . PHE A 1 362 ? -5.074 4.726 23.083 1.00 88.69 362 PHE A CA 1
ATOM 2981 C C . PHE A 1 362 ? -6.349 5.557 23.196 1.00 88.69 362 PHE A C 1
ATOM 2983 O O . PHE A 1 362 ? -7.418 5.106 22.800 1.00 88.69 362 PHE A O 1
ATOM 2990 N N . SER A 1 363 ? -6.197 6.797 23.660 1.00 87.12 363 SER A N 1
ATOM 2991 C CA . SER A 1 363 ? -7.185 7.860 23.513 1.00 87.12 363 SER A CA 1
ATOM 2992 C C . SER A 1 363 ? -6.515 9.108 22.950 1.00 87.12 363 SER A C 1
ATOM 2994 O O . SER A 1 363 ? -5.402 9.484 23.339 1.00 87.12 363 SER A O 1
ATOM 2996 N N . PHE A 1 364 ? -7.206 9.831 22.065 1.00 86.50 364 PHE A N 1
ATOM 2997 C CA . PHE A 1 364 ? -6.694 11.123 21.600 1.00 86.50 364 PHE A CA 1
ATOM 2998 C C . PHE A 1 364 ? -6.531 12.164 22.720 1.00 86.50 364 PHE A C 1
ATOM 3000 O O . PHE A 1 364 ? -5.850 13.176 22.514 1.00 86.50 364 PHE A O 1
ATOM 3007 N N . GLU A 1 365 ? -7.178 11.987 23.871 1.00 84.62 365 GLU A N 1
ATOM 3008 C CA . GLU A 1 365 ? -7.006 12.885 25.015 1.00 84.62 365 GLU A CA 1
ATOM 3009 C C . GLU A 1 365 ? -5.611 12.756 25.626 1.00 84.62 365 GLU A C 1
ATOM 3011 O O . GLU A 1 365 ? -4.987 13.774 25.942 1.00 84.62 365 GLU A O 1
ATOM 3016 N N . ASP A 1 366 ? -5.065 11.540 25.647 1.00 80.88 366 ASP A N 1
ATOM 3017 C CA . ASP A 1 366 ? -3.746 11.241 26.205 1.00 80.88 366 ASP A CA 1
ATOM 3018 C C . ASP A 1 366 ? -2.630 11.970 25.460 1.00 80.88 366 ASP A C 1
ATOM 3020 O O . ASP A 1 366 ? -1.656 12.414 26.070 1.00 80.88 366 ASP A O 1
ATOM 3024 N N . LEU A 1 367 ? -2.788 12.185 24.147 1.00 83.06 367 LEU A N 1
ATOM 3025 C CA . LEU A 1 367 ? -1.825 12.932 23.331 1.00 83.06 367 LEU A CA 1
ATOM 3026 C C . LEU A 1 367 ? -1.596 14.359 23.838 1.00 83.06 367 LEU A C 1
ATOM 3028 O O . LEU A 1 367 ? -0.487 14.888 23.713 1.00 83.06 367 LEU A O 1
ATOM 3032 N N . LYS A 1 368 ? -2.632 14.998 24.400 1.00 77.56 368 LYS A N 1
ATOM 3033 C CA . LYS A 1 368 ? -2.530 16.370 24.917 1.00 77.56 368 LYS A CA 1
ATOM 3034 C C . LYS A 1 368 ? -1.597 16.447 26.121 1.00 77.56 368 LYS A C 1
ATOM 3036 O O . LYS A 1 368 ? -0.928 17.463 26.282 1.00 77.56 368 LYS A O 1
ATOM 3041 N N . TYR A 1 369 ? -1.561 15.401 26.944 1.00 75.81 369 TYR A N 1
ATOM 3042 C CA . TYR A 1 369 ? -0.797 15.364 28.190 1.00 75.81 369 TYR A CA 1
ATOM 3043 C C . TYR A 1 369 ? 0.570 14.699 28.010 1.00 75.81 369 TYR A C 1
ATOM 3045 O O . TYR A 1 369 ? 1.568 15.179 28.546 1.00 75.81 369 TYR A O 1
ATOM 3053 N N . SER A 1 370 ? 0.646 13.635 27.207 1.00 76.88 370 SER A N 1
ATOM 3054 C CA . SER A 1 370 ? 1.884 12.890 26.959 1.00 76.88 370 SER A CA 1
ATOM 3055 C C . SER A 1 370 ? 2.855 13.654 26.052 1.00 76.88 370 SER A C 1
ATOM 3057 O O . SER A 1 370 ? 4.080 13.505 26.142 1.00 76.88 370 SER A O 1
ATOM 3059 N N . GLY A 1 371 ? 2.320 14.494 25.157 1.00 75.12 371 GLY A N 1
ATOM 3060 C CA . GLY A 1 371 ? 3.095 15.156 24.112 1.00 75.12 371 GLY A CA 1
ATOM 3061 C C . GLY A 1 371 ? 3.757 14.171 23.156 1.00 75.12 371 GLY A C 1
ATOM 3062 O O . GLY A 1 371 ? 4.749 14.526 22.523 1.00 75.12 371 GLY A O 1
ATOM 3063 N N . LEU A 1 372 ? 3.267 12.936 23.090 1.00 83.50 372 LEU A N 1
ATOM 3064 C CA . LEU A 1 372 ? 3.653 11.950 22.091 1.00 83.50 372 LEU A CA 1
ATOM 3065 C C . LEU A 1 372 ? 2.832 12.179 20.813 1.00 83.50 372 LEU A C 1
ATOM 3067 O O . LEU A 1 372 ? 1.890 12.973 20.795 1.00 83.50 372 LEU A O 1
ATOM 3071 N N . THR A 1 373 ? 3.210 11.536 19.714 1.00 87.06 373 THR A N 1
ATOM 3072 C CA . THR A 1 373 ? 2.409 11.526 18.485 1.00 87.06 373 THR A CA 1
ATOM 3073 C C . THR A 1 373 ? 1.652 10.205 18.381 1.00 87.06 373 THR A C 1
ATOM 3075 O O . THR A 1 373 ? 1.933 9.251 19.103 1.00 87.06 373 THR A O 1
ATOM 3078 N N . THR A 1 374 ? 0.687 10.118 17.464 1.00 90.19 374 THR A N 1
ATOM 3079 C CA . THR A 1 374 ? -0.069 8.870 17.267 1.00 90.19 374 THR A CA 1
ATOM 3080 C C . THR A 1 374 ? 0.828 7.707 16.856 1.00 90.19 374 THR A C 1
ATOM 3082 O O . THR A 1 374 ? 0.503 6.560 17.130 1.00 90.19 374 THR A O 1
ATOM 3085 N N . LYS A 1 375 ? 1.983 7.989 16.238 1.00 91.06 375 LYS A N 1
ATOM 3086 C CA . LYS A 1 375 ? 2.942 6.955 15.851 1.00 91.06 375 LYS A CA 1
ATOM 3087 C C . LYS A 1 375 ? 3.515 6.215 17.041 1.00 91.06 375 LYS A C 1
ATOM 3089 O O . LYS A 1 375 ? 3.755 5.028 16.919 1.00 91.06 375 LYS A O 1
ATOM 3094 N N . GLU A 1 376 ? 3.785 6.896 18.151 1.00 88.50 376 GLU A N 1
ATOM 3095 C CA . GLU A 1 376 ? 4.416 6.270 19.312 1.00 88.50 376 GLU A CA 1
ATOM 3096 C C . GLU A 1 376 ? 3.548 5.185 19.948 1.00 88.50 376 GLU A C 1
ATOM 3098 O O . GLU A 1 376 ? 4.111 4.265 20.524 1.00 88.50 376 GLU A O 1
ATOM 3103 N N . TYR A 1 377 ? 2.226 5.268 19.802 1.00 88.94 377 TYR A N 1
ATOM 3104 C CA . TYR A 1 377 ? 1.294 4.294 20.371 1.00 88.94 377 TYR A CA 1
ATOM 3105 C C . TYR A 1 377 ? 1.098 3.056 19.493 1.00 88.94 377 TYR A C 1
ATOM 3107 O O . TYR A 1 377 ? 0.776 1.998 20.010 1.00 88.94 377 TYR A O 1
ATOM 3115 N N . ILE A 1 378 ? 1.292 3.169 18.174 1.00 92.06 378 ILE A N 1
ATOM 3116 C CA . ILE A 1 378 ? 1.009 2.066 17.237 1.00 92.06 378 ILE A CA 1
ATOM 3117 C C . ILE A 1 378 ? 2.247 1.262 16.827 1.00 92.06 378 ILE A C 1
ATOM 3119 O O . ILE A 1 378 ? 2.136 0.214 16.200 1.00 92.06 378 ILE A O 1
ATOM 3123 N N . VAL A 1 379 ? 3.444 1.800 17.063 1.00 92.06 379 VAL A N 1
ATOM 3124 C CA . VAL A 1 379 ? 4.687 1.206 16.564 1.00 92.06 379 VAL A CA 1
ATOM 3125 C C . VAL A 1 379 ? 5.121 0.012 17.413 1.00 92.06 379 VAL A C 1
ATOM 3127 O O . VAL A 1 379 ? 5.013 0.073 18.634 1.00 92.06 379 VAL A O 1
ATOM 3130 N N . PRO A 1 380 ? 5.731 -1.015 16.803 1.00 92.62 380 PRO A N 1
ATOM 3131 C CA . PRO A 1 380 ? 6.333 -2.103 17.556 1.00 92.62 380 PRO A CA 1
ATOM 3132 C C . PRO A 1 380 ? 7.596 -1.660 18.313 1.00 92.62 380 PRO A C 1
ATOM 3134 O O . PRO A 1 380 ? 8.200 -0.624 17.995 1.00 92.62 380 PRO A O 1
ATOM 3137 N N . PRO A 1 381 ? 8.091 -2.474 19.264 1.00 91.00 381 PRO A N 1
ATOM 3138 C CA . PRO A 1 381 ? 9.334 -2.187 19.984 1.00 91.00 381 PRO A CA 1
ATOM 3139 C C . PRO A 1 381 ? 10.555 -2.046 19.059 1.00 91.00 381 PRO A C 1
ATOM 3141 O O . PRO A 1 381 ? 11.462 -1.238 19.301 1.00 91.00 381 PRO A O 1
ATOM 3144 N N . SER A 1 382 ? 10.597 -2.826 17.974 1.00 93.56 382 SER A N 1
ATOM 3145 C CA . SER A 1 382 ? 11.681 -2.774 16.992 1.00 93.56 382 SER A CA 1
ATOM 3146 C C . SER A 1 382 ? 11.270 -3.298 15.616 1.00 93.56 382 SER A C 1
ATOM 3148 O O . SER A 1 382 ? 10.359 -4.111 15.501 1.00 93.56 382 SER A O 1
ATOM 3150 N N . PHE A 1 383 ? 11.994 -2.867 14.580 1.00 94.31 383 PHE A N 1
ATOM 3151 C CA . PHE A 1 383 ? 12.024 -3.541 13.283 1.00 94.31 383 PHE A CA 1
ATOM 3152 C C . PHE A 1 383 ? 13.429 -4.060 12.980 1.00 94.31 383 PHE A C 1
ATOM 3154 O O . PHE A 1 383 ? 14.416 -3.331 13.138 1.00 94.31 383 PHE A O 1
ATOM 3161 N N . ASN A 1 384 ? 13.521 -5.284 12.465 1.00 94.25 384 ASN A N 1
ATOM 3162 C CA . ASN A 1 384 ? 14.774 -5.882 12.018 1.00 94.25 384 ASN A CA 1
ATOM 3163 C C . ASN A 1 384 ? 14.702 -6.299 10.542 1.00 94.25 384 ASN A C 1
ATOM 3165 O O . ASN A 1 384 ? 14.149 -7.341 10.210 1.00 94.25 384 ASN A O 1
ATOM 3169 N N . PHE A 1 385 ? 15.337 -5.507 9.678 1.00 93.12 385 PHE A N 1
ATOM 3170 C CA . PHE A 1 385 ? 15.476 -5.725 8.233 1.00 93.12 385 PHE A CA 1
ATOM 3171 C C . PHE A 1 385 ? 16.854 -6.299 7.862 1.00 93.12 385 PHE A C 1
ATOM 3173 O O . PHE A 1 385 ? 17.416 -5.971 6.820 1.00 93.12 385 PHE A O 1
ATOM 3180 N N . SER A 1 386 ? 17.487 -7.078 8.745 1.00 90.12 386 SER A N 1
ATOM 3181 C CA . SER A 1 386 ? 18.839 -7.594 8.475 1.00 90.12 386 SER A CA 1
ATOM 3182 C C . SER A 1 386 ? 18.877 -8.662 7.385 1.00 90.12 386 SER A C 1
ATOM 3184 O O . SER A 1 386 ? 19.937 -8.876 6.790 1.00 90.12 386 SER A O 1
ATOM 3186 N N . LYS A 1 387 ? 17.749 -9.333 7.143 1.00 90.50 387 LYS A N 1
ATOM 3187 C CA . LYS A 1 387 ? 17.587 -10.374 6.129 1.00 90.50 387 LYS A CA 1
ATOM 3188 C C . LYS A 1 387 ? 16.828 -9.810 4.917 1.00 90.50 387 LYS A C 1
ATOM 3190 O O . LYS A 1 387 ? 16.030 -8.894 5.091 1.00 90.50 387 LYS A O 1
ATOM 3195 N N . PRO A 1 388 ? 17.120 -10.300 3.698 1.00 85.06 388 PRO A N 1
ATOM 3196 C CA . PRO A 1 388 ? 16.494 -9.792 2.481 1.00 85.06 388 PRO A CA 1
ATOM 3197 C C . PRO A 1 388 ? 15.111 -10.397 2.202 1.00 85.06 388 PRO A C 1
ATOM 3199 O O . PRO A 1 388 ? 14.321 -9.752 1.528 1.00 85.06 388 PRO A O 1
ATOM 3202 N N . THR A 1 389 ? 14.834 -11.613 2.684 1.00 87.62 389 THR A N 1
ATOM 3203 C CA . THR A 1 389 ? 13.585 -12.347 2.406 1.00 87.62 389 THR A CA 1
ATOM 3204 C C . THR A 1 389 ? 12.481 -12.023 3.407 1.00 87.62 389 THR A C 1
ATOM 3206 O O . THR A 1 389 ? 11.349 -11.787 3.020 1.00 87.62 389 THR A O 1
ATOM 3209 N N . TYR A 1 390 ? 12.823 -11.922 4.691 1.00 92.88 390 TYR A N 1
ATOM 3210 C CA . TYR A 1 390 ? 11.880 -11.599 5.758 1.00 92.88 390 TYR A CA 1
ATOM 3211 C C . TYR A 1 390 ? 12.428 -10.496 6.665 1.00 92.88 390 TYR A C 1
ATOM 3213 O O . TYR A 1 390 ? 13.636 -10.236 6.724 1.00 92.88 390 TYR A O 1
ATOM 3221 N N . PHE A 1 391 ? 11.537 -9.873 7.426 1.00 94.06 391 PHE A N 1
ATOM 3222 C CA . PHE A 1 391 ? 11.869 -8.930 8.484 1.00 94.06 391 PHE A CA 1
ATOM 3223 C C . PHE A 1 391 ? 11.208 -9.349 9.799 1.00 94.06 391 PHE A C 1
ATOM 3225 O O . PHE A 1 391 ? 10.349 -10.225 9.825 1.00 94.06 391 PHE A O 1
ATOM 3232 N N . LYS A 1 392 ? 11.641 -8.755 10.913 1.00 93.44 392 LYS A N 1
ATOM 3233 C CA . LYS A 1 392 ? 10.954 -8.921 12.202 1.00 93.44 392 LYS A CA 1
ATOM 3234 C C . LYS A 1 392 ? 10.287 -7.628 12.638 1.00 93.44 392 LYS A C 1
ATOM 3236 O O . LYS A 1 392 ? 10.935 -6.579 12.568 1.00 93.44 392 LYS A O 1
ATOM 3241 N N . SER A 1 393 ? 9.052 -7.729 13.115 1.00 91.44 393 SER A N 1
ATOM 3242 C CA . SER A 1 393 ? 8.313 -6.687 13.831 1.00 91.44 393 SER A CA 1
ATOM 3243 C C . SER A 1 393 ? 8.197 -7.114 15.292 1.00 91.44 393 SER A C 1
ATOM 3245 O O . SER A 1 393 ? 7.454 -8.036 15.615 1.00 91.44 393 SER A O 1
ATOM 3247 N N . GLY A 1 394 ? 9.006 -6.524 16.175 1.00 88.75 394 GLY A N 1
ATOM 3248 C CA . GLY A 1 394 ? 9.158 -7.029 17.541 1.00 88.75 394 GLY A CA 1
ATOM 3249 C C . GLY A 1 394 ? 9.660 -8.478 17.542 1.00 88.75 394 GLY A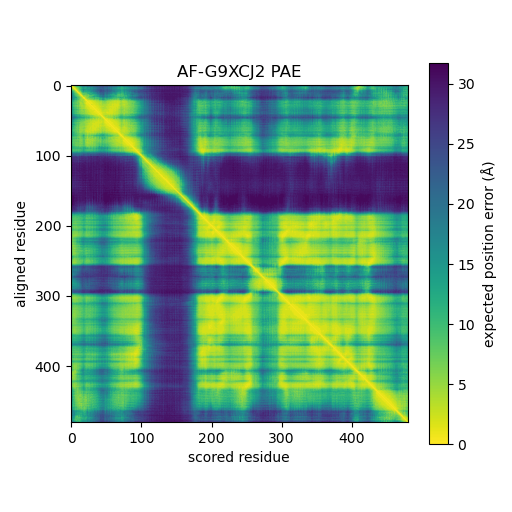 C 1
ATOM 3250 O O . GLY A 1 394 ? 10.771 -8.753 17.079 1.00 88.75 394 GLY A O 1
ATOM 3251 N N . GLU A 1 395 ? 8.835 -9.391 18.048 1.00 87.81 395 GLU A N 1
ATOM 3252 C CA . GLU A 1 395 ? 9.112 -10.834 18.102 1.00 87.81 395 GLU A CA 1
ATOM 3253 C C . GLU A 1 395 ? 8.562 -11.603 16.891 1.00 87.81 395 GLU A C 1
ATOM 3255 O O . GLU A 1 395 ? 8.986 -12.728 16.625 1.00 87.81 395 GLU A O 1
ATOM 3260 N N . VAL A 1 396 ? 7.672 -10.978 16.117 1.00 90.31 396 VAL A N 1
ATOM 3261 C CA . VAL A 1 396 ? 6.962 -11.600 14.999 1.00 90.31 396 VAL A CA 1
ATOM 3262 C C . VAL A 1 396 ? 7.819 -11.562 13.740 1.00 90.31 396 VAL A C 1
ATOM 3264 O O . VAL A 1 396 ? 8.461 -10.555 13.427 1.00 90.31 396 VAL A O 1
ATOM 3267 N N . PHE A 1 397 ? 7.837 -12.673 13.008 1.00 92.06 397 PHE A N 1
ATOM 3268 C CA . PHE A 1 397 ? 8.462 -12.772 11.694 1.00 92.06 397 PHE A CA 1
ATOM 3269 C C . PHE A 1 397 ? 7.439 -12.412 10.620 1.00 92.06 397 PHE A C 1
ATOM 3271 O O . PHE A 1 397 ? 6.298 -12.860 10.673 1.00 92.06 397 PHE A O 1
ATOM 3278 N N . SER A 1 398 ? 7.852 -11.607 9.648 1.00 91.88 398 SER A N 1
ATOM 3279 C CA . SER A 1 398 ? 6.977 -11.118 8.587 1.00 91.88 398 SER A CA 1
ATOM 3280 C C . SER A 1 398 ? 7.695 -11.171 7.245 1.00 91.88 398 SER A C 1
ATOM 3282 O O . SER A 1 398 ? 8.883 -10.852 7.143 1.00 91.88 398 SER A O 1
ATOM 3284 N N . GLU A 1 399 ? 6.962 -11.538 6.205 1.00 92.56 399 GLU A N 1
ATOM 3285 C CA . GLU A 1 399 ? 7.431 -11.579 4.822 1.00 92.56 399 GLU A CA 1
ATOM 3286 C C . GLU A 1 399 ? 6.550 -10.677 3.953 1.00 92.56 399 GLU A C 1
ATOM 3288 O O . GLU A 1 399 ? 5.394 -10.414 4.283 1.00 92.56 399 GLU A O 1
ATOM 3293 N N . VAL A 1 400 ? 7.117 -10.150 2.867 1.00 91.81 400 VAL A N 1
ATOM 3294 C CA . VAL A 1 400 ? 6.377 -9.351 1.884 1.00 91.81 400 VAL A CA 1
ATOM 3295 C C . VAL A 1 400 ? 6.485 -10.041 0.539 1.00 91.81 400 VAL A C 1
ATOM 3297 O O . VAL A 1 400 ? 7.560 -10.067 -0.058 1.00 91.81 400 VAL A O 1
ATOM 3300 N N . ASN A 1 401 ? 5.353 -10.541 0.056 1.00 90.44 401 ASN A N 1
ATOM 3301 C CA . ASN A 1 401 ? 5.249 -11.223 -1.225 1.00 90.44 401 ASN A CA 1
ATOM 3302 C C . ASN A 1 401 ? 4.516 -10.344 -2.241 1.00 90.44 401 ASN A C 1
ATOM 3304 O O . ASN A 1 401 ? 3.624 -9.571 -1.895 1.00 90.44 401 ASN A O 1
ATOM 3308 N N . PHE A 1 402 ? 4.912 -10.454 -3.507 1.00 88.06 402 PHE A N 1
ATOM 3309 C CA . PHE A 1 402 ? 4.263 -9.772 -4.621 1.00 88.06 402 PHE A CA 1
ATOM 3310 C C . PHE A 1 402 ? 3.762 -10.812 -5.617 1.00 88.06 402 PHE A C 1
ATOM 3312 O O . PHE A 1 402 ? 4.545 -11.616 -6.124 1.00 88.06 402 PHE A O 1
ATOM 3319 N N . LEU A 1 403 ? 2.462 -10.782 -5.905 1.00 84.25 403 LEU A N 1
ATOM 3320 C CA . LEU A 1 403 ? 1.833 -11.674 -6.869 1.00 84.25 403 LEU A CA 1
ATOM 3321 C C . LEU A 1 403 ? 1.783 -11.003 -8.244 1.00 84.25 403 LEU A C 1
ATOM 3323 O O . LEU A 1 403 ? 1.146 -9.965 -8.415 1.00 84.25 403 LEU A O 1
ATOM 3327 N N . GLN A 1 404 ? 2.419 -11.623 -9.239 1.00 79.62 404 GLN A N 1
ATOM 3328 C CA . GLN A 1 404 ? 2.281 -11.224 -10.637 1.00 79.62 404 GLN A CA 1
ATOM 3329 C C . GLN A 1 404 ? 1.326 -12.173 -11.364 1.00 79.62 404 GLN A C 1
ATOM 3331 O O . GLN A 1 404 ? 1.628 -13.348 -11.560 1.00 79.62 404 GLN A O 1
ATOM 3336 N N . LEU A 1 405 ? 0.190 -11.644 -11.812 1.00 73.75 405 LEU A N 1
ATOM 3337 C CA . LEU A 1 405 ? -0.796 -12.392 -12.587 1.00 73.75 405 LEU A CA 1
ATOM 3338 C C . LEU A 1 405 ? -0.374 -12.431 -14.063 1.00 73.75 405 LEU A C 1
ATOM 3340 O O . LEU A 1 405 ? -0.267 -11.396 -14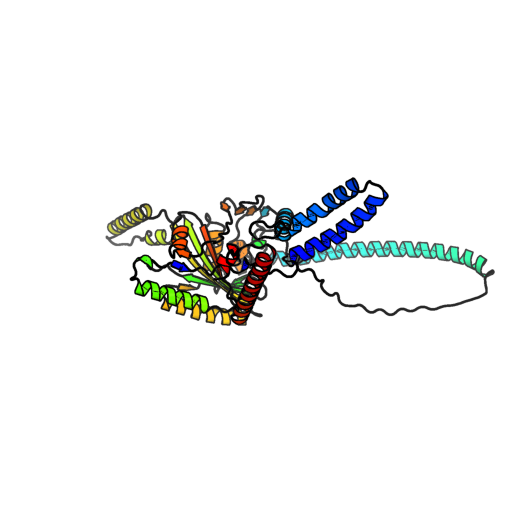.720 1.00 73.75 405 LEU A O 1
ATOM 3344 N N . LEU A 1 406 ? -0.083 -13.631 -14.571 1.00 68.19 406 LEU A N 1
ATOM 3345 C CA . LEU A 1 406 ? 0.342 -13.859 -15.962 1.00 68.19 406 LEU A CA 1
ATOM 3346 C C . LEU A 1 406 ? -0.760 -14.470 -16.836 1.00 68.19 406 LEU A C 1
ATOM 3348 O O . LEU A 1 406 ? -0.598 -14.518 -18.055 1.00 68.19 406 LEU A O 1
ATOM 3352 N N . ALA A 1 407 ? -1.839 -14.949 -16.217 1.00 66.31 407 ALA A N 1
ATOM 3353 C CA . ALA A 1 407 ? -2.958 -15.592 -16.892 1.00 66.31 407 ALA A CA 1
ATOM 3354 C C . ALA A 1 407 ? -3.823 -14.581 -17.663 1.00 66.31 407 ALA A C 1
ATOM 3356 O O . ALA A 1 407 ? -3.929 -13.418 -17.273 1.00 66.31 407 ALA A O 1
ATOM 3357 N N . SER A 1 408 ? -4.445 -15.042 -18.753 1.00 68.81 408 SER A N 1
ATOM 3358 C CA . SER A 1 408 ? -5.433 -14.275 -19.525 1.00 68.81 408 SER A CA 1
ATOM 3359 C C . SER A 1 408 ? -6.772 -14.153 -18.816 1.00 68.81 408 SER A C 1
ATOM 3361 O O . SER A 1 408 ? -7.500 -13.203 -19.068 1.00 68.81 408 SER A O 1
ATOM 3363 N N . ASP A 1 409 ? -7.090 -15.104 -17.942 1.00 71.69 409 ASP A N 1
ATOM 3364 C CA . ASP A 1 409 ? -8.373 -15.201 -17.265 1.00 71.69 409 ASP A CA 1
ATOM 3365 C C . ASP A 1 409 ? -8.138 -15.598 -15.813 1.00 71.69 409 ASP A C 1
ATOM 3367 O O . ASP A 1 409 ? -7.272 -16.426 -15.510 1.00 71.69 409 ASP A O 1
ATOM 3371 N N . ILE A 1 410 ? -8.909 -14.999 -14.912 1.00 76.88 410 ILE A N 1
ATOM 3372 C CA . ILE A 1 410 ? -8.914 -15.352 -13.494 1.00 76.88 410 ILE A CA 1
ATOM 3373 C C . ILE A 1 410 ? -10.336 -15.684 -13.073 1.00 76.88 410 ILE A C 1
ATOM 3375 O O . ILE A 1 410 ? -11.298 -15.038 -13.495 1.00 76.88 410 ILE A O 1
ATOM 3379 N N . LYS A 1 411 ? -10.443 -16.716 -12.235 1.00 79.25 411 LYS A N 1
ATOM 3380 C CA . LYS A 1 411 ? -11.682 -17.057 -11.544 1.00 79.25 411 LYS A CA 1
ATOM 3381 C C . LYS A 1 411 ? -12.006 -15.987 -10.506 1.00 79.25 411 LYS A C 1
ATOM 3383 O O . LYS A 1 411 ? -11.127 -15.561 -9.757 1.00 79.25 411 LYS A O 1
ATOM 3388 N N . ASP A 1 412 ? -13.272 -15.615 -10.428 1.00 74.94 412 ASP A N 1
ATOM 3389 C CA . ASP A 1 412 ? -13.834 -14.723 -9.410 1.00 74.94 412 ASP A CA 1
ATOM 3390 C C . ASP A 1 412 ? -13.614 -15.214 -7.962 1.00 74.94 412 ASP A C 1
ATOM 3392 O O . ASP A 1 412 ? -13.611 -14.416 -7.026 1.00 74.94 412 ASP A O 1
ATOM 3396 N N . GLU A 1 413 ? -13.314 -16.499 -7.767 1.00 79.19 413 GLU A N 1
ATOM 3397 C CA . GLU A 1 413 ? -13.037 -17.097 -6.455 1.00 79.19 413 GLU A CA 1
ATOM 3398 C C . GLU A 1 413 ? -11.599 -16.911 -5.941 1.00 79.19 413 GLU A C 1
ATOM 3400 O O . GLU A 1 413 ? -11.354 -17.123 -4.753 1.00 79.19 413 GLU A O 1
ATOM 3405 N N . MET A 1 414 ? -10.648 -16.479 -6.775 1.00 84.19 414 MET A N 1
ATOM 3406 C CA . MET A 1 414 ? -9.217 -16.454 -6.423 1.00 84.19 414 MET A CA 1
ATOM 3407 C C . MET A 1 414 ? -8.929 -15.711 -5.107 1.00 84.19 414 MET A C 1
ATOM 3409 O O . MET A 1 414 ? -8.196 -16.203 -4.250 1.00 84.19 414 MET A O 1
ATOM 3413 N N . LEU A 1 415 ? -9.541 -14.541 -4.904 1.00 85.56 415 LEU A N 1
ATOM 3414 C CA . LEU A 1 415 ? -9.345 -13.781 -3.669 1.00 85.56 415 LEU A CA 1
ATOM 3415 C C . LEU A 1 415 ? -9.935 -14.514 -2.459 1.00 85.56 415 LEU A C 1
ATOM 3417 O O . LEU A 1 415 ? -9.33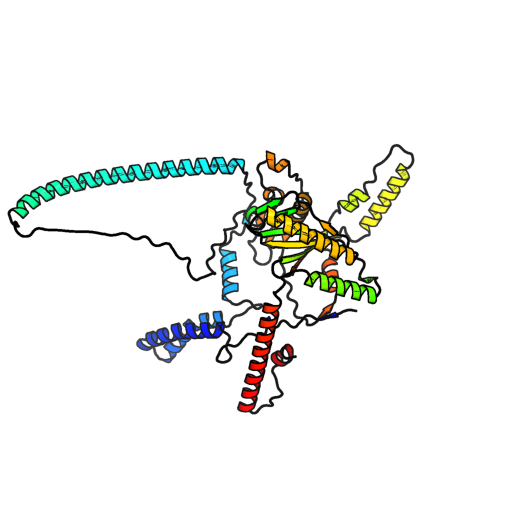0 -14.536 -1.390 1.00 85.56 415 LEU A O 1
ATOM 3421 N N . SER A 1 416 ? -11.101 -15.135 -2.628 1.00 84.94 416 SER A N 1
ATOM 3422 C CA . SER A 1 416 ? -11.746 -15.887 -1.553 1.00 84.94 416 SER A CA 1
ATOM 3423 C C . SER A 1 416 ? -10.923 -17.105 -1.125 1.00 84.94 416 SER A C 1
ATOM 3425 O O . SER A 1 416 ? -10.882 -17.406 0.066 1.00 84.94 416 SER A O 1
ATOM 3427 N N . GLU A 1 417 ? -10.216 -17.748 -2.061 1.00 86.25 417 GLU A N 1
ATOM 3428 C CA . GLU A 1 417 ? -9.277 -18.838 -1.777 1.00 86.25 417 GLU A CA 1
ATOM 3429 C C . GLU A 1 417 ? -8.072 -18.342 -0.969 1.00 86.25 417 GLU A C 1
ATOM 3431 O O . GLU A 1 417 ? -7.739 -18.940 0.051 1.00 86.25 417 GLU A O 1
ATOM 3436 N N . PHE A 1 418 ? -7.471 -17.204 -1.343 1.00 85.56 418 PHE A N 1
ATOM 3437 C CA . PHE A 1 418 ? -6.395 -16.601 -0.546 1.00 85.56 418 PHE A CA 1
ATOM 3438 C C . PHE A 1 418 ? -6.859 -16.263 0.870 1.00 85.56 418 PHE A C 1
ATOM 3440 O O . PHE A 1 418 ? -6.180 -16.579 1.844 1.00 85.56 418 PHE A O 1
ATOM 3447 N N . LEU A 1 419 ? -8.036 -15.654 1.002 1.00 85.69 419 LEU A N 1
ATOM 3448 C CA . LEU A 1 419 ? -8.577 -15.283 2.306 1.00 85.69 419 LEU A CA 1
ATOM 3449 C C . LEU A 1 419 ? -9.081 -16.485 3.112 1.00 85.69 419 LEU A C 1
ATOM 3451 O O . LEU A 1 419 ? -9.373 -16.320 4.294 1.00 85.69 419 LEU A O 1
ATOM 3455 N N . ALA A 1 420 ? -9.231 -17.669 2.515 1.00 84.38 420 ALA A N 1
ATOM 3456 C CA . ALA A 1 420 ? -9.581 -18.895 3.230 1.00 84.38 420 ALA A CA 1
ATOM 3457 C C . ALA A 1 420 ? -8.388 -19.517 3.968 1.00 84.38 420 ALA A C 1
ATOM 3459 O O . ALA A 1 420 ? -8.606 -20.347 4.846 1.00 84.38 420 ALA A O 1
ATOM 3460 N N . LEU A 1 421 ? -7.156 -19.103 3.653 1.00 85.50 421 LEU A N 1
ATOM 3461 C CA . LEU A 1 421 ? -5.970 -19.547 4.374 1.00 85.50 421 LEU A CA 1
ATOM 3462 C C . LEU A 1 421 ? -6.037 -19.095 5.838 1.00 85.50 421 LEU A C 1
ATOM 3464 O O . LEU A 1 421 ? -6.207 -17.907 6.134 1.00 85.50 421 LEU A O 1
ATOM 3468 N N . GLU A 1 422 ? -5.872 -20.055 6.746 1.00 80.81 422 GLU A N 1
ATOM 3469 C CA . GLU A 1 422 ? -5.787 -19.842 8.193 1.00 80.81 422 GLU A CA 1
ATOM 3470 C C . GLU A 1 422 ? -4.399 -19.302 8.572 1.00 80.81 422 GLU A C 1
ATOM 3472 O O . GLU A 1 422 ? -3.657 -19.918 9.333 1.00 80.81 422 GLU A O 1
ATOM 3477 N N . GLU A 1 423 ? -4.034 -18.139 8.022 1.00 84.19 423 GLU A N 1
ATOM 3478 C CA . GLU A 1 423 ? -2.792 -17.418 8.327 1.00 84.19 423 GLU A CA 1
ATOM 3479 C C . GLU A 1 423 ? -3.054 -15.933 8.631 1.00 84.19 423 GLU A C 1
ATOM 3481 O O . GLU A 1 423 ? -3.966 -15.313 8.076 1.00 84.19 423 GLU A O 1
ATOM 3486 N N . ASN A 1 424 ? -2.217 -15.341 9.495 1.00 87.50 424 ASN A N 1
ATOM 3487 C CA . ASN A 1 424 ? -2.162 -13.890 9.691 1.00 87.50 424 ASN A CA 1
ATOM 3488 C C . ASN A 1 424 ? -1.598 -13.238 8.424 1.00 87.50 424 ASN A C 1
ATOM 3490 O O . ASN A 1 424 ? -0.381 -13.175 8.236 1.00 87.50 424 ASN A O 1
ATOM 3494 N N . MET A 1 425 ? -2.480 -12.761 7.553 1.00 90.19 425 MET A N 1
ATOM 3495 C CA . MET A 1 425 ? -2.120 -12.277 6.225 1.00 90.19 425 MET A CA 1
ATOM 3496 C C . MET A 1 425 ? -2.823 -10.963 5.914 1.00 90.19 425 MET A C 1
ATOM 3498 O O . MET A 1 425 ? -3.991 -10.762 6.237 1.00 90.19 425 MET A O 1
ATOM 3502 N N . VAL A 1 426 ? -2.112 -10.072 5.227 1.00 93.06 426 VAL A N 1
ATOM 3503 C CA . VAL A 1 426 ? -2.689 -8.852 4.665 1.00 93.06 426 VAL A CA 1
ATOM 3504 C C . VAL A 1 426 ? -2.524 -8.891 3.154 1.00 93.06 426 VAL A C 1
ATOM 3506 O O . VAL A 1 426 ? -1.402 -8.880 2.651 1.00 93.06 426 VAL A O 1
ATOM 3509 N N . VAL A 1 427 ? -3.640 -8.924 2.431 1.00 93.75 427 VAL A N 1
ATOM 3510 C CA . VAL A 1 427 ? -3.673 -8.850 0.966 1.00 93.75 427 VAL A CA 1
ATOM 3511 C C . VAL A 1 427 ? -4.091 -7.441 0.571 1.00 93.75 427 VAL A C 1
ATOM 3513 O O . VAL A 1 427 ? -5.151 -6.975 0.987 1.00 93.75 427 VAL A O 1
ATOM 3516 N N . THR A 1 428 ? -3.277 -6.749 -0.229 1.00 94.69 428 THR A N 1
ATOM 3517 C CA . THR A 1 428 ? -3.597 -5.398 -0.706 1.00 94.69 428 THR A CA 1
ATOM 3518 C C . THR A 1 428 ? -3.640 -5.313 -2.227 1.00 94.69 428 THR A C 1
ATOM 3520 O O . THR A 1 428 ? -2.788 -5.856 -2.929 1.00 94.69 428 THR A O 1
ATOM 3523 N N . PHE A 1 429 ? -4.625 -4.579 -2.744 1.00 91.44 429 PHE A N 1
ATOM 3524 C CA . PHE A 1 429 ? -4.746 -4.240 -4.160 1.00 91.44 429 PHE A CA 1
ATOM 3525 C C . PHE A 1 429 ? -4.646 -2.732 -4.315 1.00 91.44 429 PHE A C 1
ATOM 3527 O O . PHE A 1 429 ? -5.508 -1.999 -3.837 1.00 91.44 429 PHE A O 1
ATOM 3534 N N . HIS A 1 430 ? -3.614 -2.269 -5.015 1.00 91.12 430 HIS A N 1
ATOM 3535 C CA . HIS A 1 430 ? -3.448 -0.855 -5.331 1.00 91.12 430 HIS A CA 1
ATOM 3536 C C . HIS A 1 430 ? -3.966 -0.578 -6.740 1.00 91.12 430 HIS A C 1
ATOM 3538 O O . HIS A 1 430 ? -3.429 -1.088 -7.724 1.00 91.12 430 HIS A O 1
ATOM 3544 N N . ILE A 1 431 ? -4.994 0.258 -6.830 1.00 88.69 431 ILE A N 1
ATOM 3545 C CA . ILE A 1 431 ? -5.660 0.623 -8.073 1.00 88.69 431 ILE A CA 1
ATOM 3546 C C . ILE A 1 431 ? -5.390 2.098 -8.343 1.00 88.69 431 ILE A C 1
ATOM 3548 O O . ILE A 1 431 ? -5.659 2.978 -7.521 1.00 88.69 431 ILE A O 1
ATOM 3552 N N . LYS A 1 432 ? -4.849 2.371 -9.529 1.00 84.81 432 LYS A N 1
ATOM 3553 C CA . LYS A 1 432 ? -4.656 3.728 -10.026 1.00 84.81 432 LYS A CA 1
ATOM 3554 C C . LYS A 1 432 ? -5.385 3.881 -11.347 1.00 84.81 432 LYS A C 1
ATOM 3556 O O . LYS A 1 432 ? -4.989 3.276 -12.343 1.00 84.81 432 LYS A O 1
ATOM 3561 N N . ALA A 1 433 ? -6.423 4.708 -11.344 1.00 82.25 433 ALA A N 1
ATOM 3562 C CA . ALA A 1 433 ? -7.121 5.064 -12.564 1.00 82.25 433 ALA A CA 1
ATOM 3563 C C . ALA A 1 433 ? -6.174 5.834 -13.498 1.00 82.25 433 ALA A C 1
ATOM 3565 O O . ALA A 1 433 ? -5.422 6.718 -13.077 1.00 82.25 433 ALA A O 1
ATOM 3566 N N . ILE A 1 434 ? -6.200 5.473 -14.777 1.00 79.88 434 ILE A N 1
ATOM 3567 C CA . ILE A 1 434 ? -5.465 6.168 -15.833 1.00 79.88 434 ILE A CA 1
ATOM 3568 C C . ILE A 1 434 ? -6.451 7.108 -16.519 1.00 79.88 434 ILE A C 1
ATOM 3570 O O . ILE A 1 434 ? -7.599 6.737 -16.754 1.00 79.88 434 ILE A O 1
ATOM 3574 N N . ASP A 1 435 ? -6.010 8.323 -16.841 1.00 82.88 435 ASP A N 1
ATOM 3575 C CA . ASP A 1 435 ? -6.825 9.249 -17.623 1.00 82.88 435 ASP A CA 1
ATOM 3576 C C . ASP A 1 435 ? -7.211 8.622 -18.973 1.00 82.88 435 ASP A C 1
ATOM 3578 O O . ASP A 1 435 ? -6.371 8.029 -19.653 1.00 82.88 435 ASP A O 1
ATOM 3582 N N . GLN A 1 436 ? -8.474 8.756 -19.378 1.00 79.06 436 GLN A N 1
ATOM 3583 C CA . GLN A 1 436 ? -8.986 8.089 -20.574 1.00 79.06 436 GLN A CA 1
ATOM 3584 C C . GLN A 1 436 ? -8.245 8.523 -21.848 1.00 79.06 436 GLN A C 1
ATOM 3586 O O . GLN A 1 436 ? -7.950 7.686 -22.703 1.00 79.06 436 GLN A O 1
ATOM 3591 N N . MET A 1 437 ? -7.895 9.807 -21.986 1.00 83.19 437 MET A N 1
ATOM 3592 C CA . MET A 1 437 ? -7.156 10.284 -23.158 1.00 83.19 437 MET A CA 1
ATOM 3593 C C . MET A 1 437 ? -5.733 9.734 -23.170 1.00 83.19 437 MET A C 1
ATOM 3595 O O . MET A 1 437 ? -5.227 9.337 -24.225 1.00 83.19 437 MET A O 1
ATOM 3599 N N . GLU A 1 438 ? -5.088 9.680 -22.004 1.00 82.50 438 GLU A N 1
ATOM 3600 C CA . GLU A 1 438 ? -3.766 9.074 -21.863 1.00 82.50 438 GLU A CA 1
ATOM 3601 C C . GLU A 1 438 ? -3.805 7.570 -22.166 1.00 82.50 438 GLU A C 1
ATOM 3603 O O . GLU A 1 438 ? -2.958 7.070 -22.912 1.00 82.50 438 GLU A O 1
ATOM 3608 N N . ALA A 1 439 ? -4.821 6.860 -21.673 1.00 78.50 439 ALA A N 1
ATOM 3609 C CA . ALA A 1 439 ? -5.046 5.446 -21.942 1.00 78.50 439 ALA A CA 1
ATOM 3610 C C . ALA A 1 439 ? -5.247 5.188 -23.442 1.00 78.50 439 ALA A C 1
ATOM 3612 O O . ALA A 1 439 ? -4.525 4.374 -24.016 1.00 78.50 439 ALA A O 1
ATOM 3613 N N . ILE A 1 440 ? -6.135 5.935 -24.112 1.00 79.12 440 ILE A N 1
ATOM 3614 C CA . ILE A 1 440 ? -6.366 5.822 -25.562 1.00 79.12 440 ILE A CA 1
ATOM 3615 C C . ILE A 1 440 ? -5.077 6.101 -26.337 1.00 79.12 440 ILE A C 1
ATOM 3617 O O . ILE A 1 440 ? -4.741 5.369 -27.268 1.00 79.12 440 ILE A O 1
ATOM 3621 N N . LYS A 1 441 ? -4.326 7.144 -25.965 1.00 84.06 441 LYS A N 1
ATOM 3622 C CA . LYS A 1 441 ? -3.054 7.478 -26.616 1.00 84.06 441 LYS A CA 1
ATOM 3623 C C . LYS A 1 441 ? -2.024 6.363 -26.439 1.00 84.06 441 LYS A C 1
ATOM 3625 O O . LYS A 1 441 ? -1.337 6.018 -27.400 1.00 84.06 441 LYS A O 1
ATOM 3630 N N . ASN A 1 442 ? -1.929 5.792 -25.240 1.00 79.31 442 ASN A N 1
ATOM 3631 C CA . ASN A 1 442 ? -1.033 4.681 -24.942 1.00 79.31 442 ASN A CA 1
ATOM 3632 C C . ASN A 1 442 ? -1.431 3.420 -25.714 1.00 79.31 442 ASN A C 1
ATOM 3634 O O . ASN A 1 442 ? -0.565 2.796 -26.319 1.00 79.31 442 ASN A O 1
ATOM 3638 N N . VAL A 1 443 ? -2.720 3.081 -25.760 1.00 80.38 443 VAL A N 1
ATOM 3639 C CA . VAL A 1 443 ? -3.247 1.940 -26.522 1.00 80.38 443 VAL A CA 1
ATOM 3640 C C . VAL A 1 443 ? -2.974 2.122 -28.013 1.00 80.38 443 VAL A C 1
ATOM 3642 O O . VAL A 1 443 ? -2.329 1.267 -28.611 1.00 80.38 443 VAL A O 1
ATOM 3645 N N . LYS A 1 444 ? -3.352 3.267 -28.603 1.00 80.44 444 LYS A N 1
ATOM 3646 C CA . LYS A 1 444 ? -3.086 3.577 -30.020 1.00 80.44 444 LYS A CA 1
ATOM 3647 C C . LYS A 1 444 ? -1.605 3.463 -30.352 1.00 80.44 444 LYS A C 1
ATOM 3649 O O . LYS A 1 444 ? -1.247 2.831 -31.337 1.00 80.44 444 LYS A O 1
ATOM 3654 N N . ARG A 1 445 ? -0.742 4.028 -29.505 1.00 80.38 445 ARG A N 1
ATOM 3655 C CA . ARG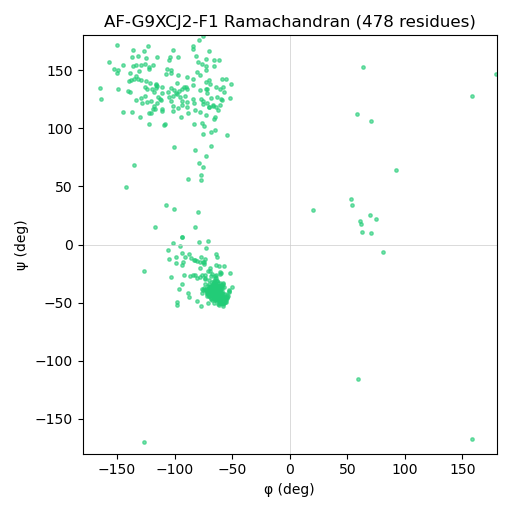 A 1 445 ? 0.708 3.938 -29.681 1.00 80.38 445 ARG A CA 1
ATOM 3656 C C . ARG A 1 445 ? 1.197 2.491 -29.657 1.00 80.38 445 ARG A C 1
ATOM 3658 O O . ARG A 1 445 ? 1.998 2.127 -30.508 1.00 80.38 445 ARG A O 1
ATOM 3665 N N . LYS A 1 446 ? 0.713 1.674 -28.720 1.00 78.31 446 LYS A N 1
ATOM 3666 C CA . LYS A 1 446 ? 1.098 0.261 -28.628 1.00 78.31 446 LYS A CA 1
ATOM 3667 C C . LYS A 1 446 ? 0.595 -0.561 -29.812 1.00 78.31 446 LYS A C 1
ATOM 3669 O O . LYS A 1 446 ? 1.349 -1.391 -30.301 1.00 78.31 446 LYS A O 1
ATOM 3674 N N . ILE A 1 447 ? -0.614 -0.291 -30.307 1.00 79.56 447 ILE A N 1
ATOM 3675 C CA . ILE A 1 447 ? -1.130 -0.895 -31.544 1.00 79.56 447 ILE A CA 1
ATOM 3676 C C . ILE A 1 447 ? -0.224 -0.518 -32.721 1.00 79.56 447 ILE A C 1
ATOM 3678 O O . ILE A 1 447 ? 0.261 -1.398 -33.419 1.00 79.56 447 ILE A O 1
ATOM 3682 N N . THR A 1 448 ? 0.115 0.766 -32.880 1.00 81.00 448 THR A N 1
ATOM 3683 C CA . THR A 1 448 ? 1.046 1.209 -33.933 1.00 81.00 448 THR A CA 1
ATOM 3684 C C . THR A 1 448 ? 2.421 0.543 -33.814 1.00 81.00 448 THR A C 1
ATOM 3686 O O . THR A 1 448 ? 3.017 0.169 -34.823 1.00 81.00 448 THR A O 1
ATOM 3689 N N . ASP A 1 449 ? 2.937 0.378 -32.594 1.00 77.94 449 ASP A N 1
ATOM 3690 C CA . ASP A 1 449 ? 4.206 -0.311 -32.355 1.00 77.94 449 ASP A CA 1
ATOM 3691 C C . ASP A 1 449 ? 4.111 -1.810 -32.706 1.00 77.94 449 ASP A C 1
ATOM 3693 O O . ASP A 1 449 ? 5.044 -2.349 -33.301 1.00 77.94 449 ASP A O 1
ATOM 3697 N N . LEU A 1 450 ? 2.989 -2.474 -32.402 1.00 76.75 450 LEU A N 1
ATOM 3698 C CA . LEU A 1 450 ? 2.717 -3.863 -32.794 1.00 76.75 450 LEU A CA 1
ATOM 3699 C C . LEU A 1 450 ? 2.611 -4.021 -34.312 1.00 76.75 450 LEU A C 1
ATOM 3701 O O . LEU A 1 450 ? 3.246 -4.912 -34.873 1.00 76.75 450 LEU A O 1
ATOM 3705 N N . ASP A 1 451 ? 1.877 -3.139 -34.985 1.00 79.31 451 ASP A N 1
ATOM 3706 C CA . ASP A 1 451 ? 1.742 -3.148 -36.444 1.00 79.31 451 ASP A CA 1
ATOM 3707 C C . ASP A 1 451 ? 3.096 -2.928 -37.119 1.00 79.31 451 ASP A C 1
ATOM 3709 O O . ASP A 1 451 ? 3.452 -3.622 -38.073 1.00 79.31 451 ASP A O 1
ATOM 3713 N N . LYS A 1 452 ? 3.914 -2.017 -36.577 1.00 80.62 452 LYS A N 1
ATOM 3714 C CA . LYS A 1 452 ? 5.291 -1.824 -37.035 1.00 80.62 452 LYS A CA 1
ATOM 3715 C C . LYS A 1 452 ? 6.125 -3.096 -36.862 1.00 80.62 452 LYS A C 1
ATOM 3717 O O . LYS A 1 452 ? 6.881 -3.435 -37.769 1.00 80.62 452 LYS A O 1
ATOM 3722 N N . MET A 1 453 ? 5.987 -3.808 -35.741 1.00 75.56 453 MET A N 1
ATOM 3723 C CA . MET A 1 453 ? 6.687 -5.078 -35.519 1.00 75.56 453 MET A CA 1
ATOM 3724 C C . MET A 1 453 ? 6.221 -6.175 -36.483 1.00 75.56 453 MET A C 1
ATOM 3726 O O . MET A 1 453 ? 7.073 -6.863 -37.039 1.00 75.56 453 MET A O 1
ATOM 3730 N N . LYS A 1 454 ? 4.910 -6.300 -36.739 1.00 79.19 454 LYS A N 1
ATOM 3731 C CA . LYS A 1 454 ? 4.371 -7.215 -37.762 1.00 79.19 454 LYS A CA 1
ATOM 3732 C C . LYS A 1 454 ? 4.970 -6.903 -39.137 1.00 79.19 454 LYS A C 1
ATOM 3734 O O . LYS A 1 454 ? 5.474 -7.794 -39.811 1.00 79.19 454 LYS A O 1
ATOM 3739 N N . LEU A 1 455 ? 5.002 -5.627 -39.532 1.00 80.19 455 LEU A N 1
ATOM 3740 C CA . LEU A 1 455 ? 5.584 -5.196 -40.809 1.00 80.19 455 LEU A CA 1
ATOM 3741 C C . LEU A 1 455 ? 7.094 -5.466 -40.909 1.00 80.19 455 LEU A C 1
ATOM 3743 O O . LEU A 1 455 ? 7.581 -5.830 -41.979 1.00 80.19 455 LEU A O 1
ATOM 3747 N N . GLU A 1 456 ? 7.853 -5.251 -39.833 1.00 80.88 456 GLU A N 1
ATOM 3748 C CA . GLU A 1 456 ? 9.291 -5.546 -39.796 1.00 80.88 456 GLU A CA 1
ATOM 3749 C C . GLU A 1 456 ? 9.570 -7.049 -39.909 1.00 80.88 456 GLU A C 1
ATOM 3751 O O . GLU A 1 456 ? 10.461 -7.436 -40.669 1.00 80.88 456 GLU A O 1
ATOM 3756 N N . GLU A 1 457 ? 8.792 -7.888 -39.221 1.00 79.00 457 GLU A N 1
ATOM 3757 C CA . GLU A 1 457 ? 8.938 -9.343 -39.298 1.00 79.00 457 GLU A CA 1
ATOM 3758 C C . GLU A 1 457 ? 8.540 -9.868 -40.683 1.00 79.00 457 GLU A C 1
ATOM 3760 O O . GLU A 1 457 ? 9.296 -10.631 -41.275 1.00 79.00 457 GLU A O 1
ATOM 3765 N N . ASN A 1 458 ? 7.461 -9.354 -41.282 1.00 81.88 458 ASN A N 1
ATOM 3766 C CA . ASN A 1 458 ? 7.070 -9.708 -42.652 1.00 81.88 458 ASN A CA 1
ATOM 3767 C C . ASN A 1 458 ? 8.147 -9.306 -43.674 1.00 81.88 458 ASN A C 1
ATOM 3769 O O . ASN A 1 458 ? 8.485 -10.073 -44.574 1.00 81.88 458 ASN A O 1
ATOM 3773 N N . LYS A 1 459 ? 8.763 -8.122 -43.526 1.00 83.38 459 LYS A N 1
ATOM 3774 C CA . LYS A 1 459 ? 9.904 -7.710 -44.369 1.00 83.38 459 LYS A CA 1
ATOM 3775 C C . LYS A 1 459 ? 11.103 -8.641 -44.208 1.00 83.38 459 LYS A C 1
ATOM 3777 O O . LYS A 1 459 ? 11.846 -8.846 -45.167 1.00 83.38 459 LYS A O 1
ATOM 3782 N N . LYS A 1 460 ? 11.332 -9.157 -43.002 1.00 81.81 460 LYS A N 1
ATOM 3783 C CA . LYS A 1 460 ? 12.403 -10.114 -42.718 1.00 81.81 460 LYS A CA 1
ATOM 3784 C C . LYS A 1 460 ? 12.088 -11.490 -43.309 1.00 81.81 460 LYS A C 1
ATOM 3786 O O . LYS A 1 460 ? 12.984 -12.055 -43.926 1.00 81.81 460 LYS A O 1
ATOM 3791 N N . ALA A 1 461 ? 10.843 -11.955 -43.214 1.00 82.31 461 ALA A N 1
ATOM 3792 C CA . ALA A 1 461 ? 10.353 -13.179 -43.846 1.00 82.31 461 ALA A CA 1
ATOM 3793 C C . ALA A 1 461 ? 10.589 -13.162 -45.360 1.00 82.31 461 ALA A C 1
ATOM 3795 O O . ALA A 1 461 ? 11.259 -14.047 -45.885 1.00 82.31 461 ALA A O 1
ATOM 3796 N N . ILE A 1 462 ? 10.203 -12.069 -46.031 1.00 83.38 462 ILE A N 1
ATOM 3797 C CA . ILE A 1 462 ? 10.444 -11.868 -47.470 1.00 83.38 462 ILE A CA 1
ATOM 3798 C C . ILE A 1 462 ? 11.941 -11.925 -47.813 1.00 83.38 462 ILE A C 1
ATOM 3800 O O . ILE A 1 462 ? 12.326 -12.532 -48.807 1.00 83.38 462 ILE A O 1
ATOM 3804 N N . ARG A 1 463 ? 12.807 -11.301 -47.002 1.00 82.88 463 ARG A N 1
ATOM 3805 C CA . ARG A 1 463 ? 14.265 -11.315 -47.236 1.00 82.88 463 ARG A CA 1
ATOM 3806 C C . ARG A 1 463 ? 14.903 -12.680 -46.992 1.00 82.88 463 ARG A C 1
ATOM 3808 O O . ARG A 1 463 ? 15.898 -12.994 -47.632 1.00 82.88 463 ARG A O 1
ATOM 3815 N N . ALA A 1 464 ? 14.388 -13.430 -46.026 1.00 83.44 464 ALA A N 1
ATOM 3816 C CA . ALA A 1 464 ? 14.928 -14.718 -45.609 1.00 83.44 464 ALA A CA 1
ATOM 3817 C C . ALA A 1 464 ? 14.261 -15.912 -46.317 1.00 83.44 464 ALA A C 1
ATOM 3819 O O . ALA A 1 464 ? 14.731 -17.034 -46.159 1.00 83.44 464 ALA A O 1
ATOM 3820 N N . GLY A 1 465 ? 13.200 -15.679 -47.097 1.00 81.19 465 GLY A N 1
ATOM 3821 C CA . GLY A 1 465 ? 12.527 -16.690 -47.912 1.00 81.19 465 GLY A CA 1
ATOM 3822 C C . GLY A 1 465 ? 11.643 -17.667 -47.131 1.00 81.19 465 GLY A C 1
ATOM 3823 O O . GLY A 1 465 ? 11.398 -18.760 -47.630 1.00 81.19 465 GLY A O 1
ATOM 3824 N N . TYR A 1 466 ? 11.188 -17.308 -45.925 1.00 80.94 466 TYR A N 1
ATOM 3825 C CA . TYR A 1 466 ? 10.216 -18.103 -45.162 1.00 80.94 466 TYR A CA 1
ATOM 3826 C C . TYR A 1 466 ? 8.817 -17.479 -45.210 1.00 80.94 466 TYR A C 1
ATOM 3828 O O . TYR A 1 466 ? 8.666 -16.302 -45.541 1.00 80.94 466 TYR A O 1
ATOM 3836 N N . ASP A 1 467 ? 7.804 -18.289 -44.903 1.00 75.62 467 ASP A N 1
ATOM 3837 C CA . ASP A 1 467 ? 6.395 -17.912 -45.004 1.00 75.62 467 ASP A CA 1
ATOM 3838 C C . ASP A 1 467 ? 6.049 -16.711 -44.102 1.00 75.62 467 ASP A C 1
ATOM 3840 O O . ASP A 1 467 ? 6.440 -16.644 -42.935 1.00 75.62 467 ASP A O 1
ATOM 3844 N N . ILE A 1 468 ? 5.316 -15.756 -44.675 1.00 72.81 468 ILE A N 1
ATOM 3845 C CA . ILE A 1 468 ? 4.891 -14.500 -44.047 1.00 72.81 468 ILE A CA 1
ATOM 3846 C C . ILE A 1 468 ? 3.878 -14.766 -42.930 1.00 72.81 468 ILE A C 1
ATOM 3848 O O . ILE A 1 468 ? 3.814 -14.001 -41.967 1.00 72.81 468 ILE A O 1
ATOM 3852 N N . ASP A 1 469 ? 3.135 -15.868 -43.023 1.00 71.88 469 ASP A N 1
ATOM 3853 C CA . ASP A 1 469 ? 2.116 -16.225 -42.038 1.00 71.88 469 ASP A CA 1
ATOM 3854 C C . ASP A 1 469 ? 2.719 -16.801 -40.743 1.00 71.88 469 ASP A C 1
ATOM 3856 O O . ASP A 1 469 ? 2.046 -16.891 -39.712 1.00 71.88 469 ASP A O 1
ATOM 3860 N N . ILE A 1 470 ? 4.020 -17.118 -40.742 1.00 72.38 470 ILE A N 1
ATOM 3861 C CA . ILE A 1 470 ? 4.749 -17.565 -39.551 1.00 72.38 470 ILE A CA 1
ATOM 3862 C C . ILE A 1 470 ? 5.168 -16.338 -38.730 1.00 72.38 470 ILE A C 1
ATOM 3864 O O . ILE A 1 470 ? 6.305 -15.861 -38.776 1.00 72.38 470 ILE A O 1
ATOM 3868 N N . LEU A 1 471 ? 4.224 -15.824 -37.941 1.00 66.94 471 LEU A N 1
ATOM 3869 C CA . LEU A 1 471 ? 4.486 -14.776 -36.958 1.00 66.94 471 LEU A CA 1
ATOM 3870 C C . LEU A 1 471 ? 5.018 -15.370 -35.637 1.00 66.94 471 LEU A C 1
ATOM 3872 O O . LEU A 1 471 ? 4.530 -16.405 -35.179 1.00 66.94 471 LEU A O 1
ATOM 3876 N N . PRO A 1 472 ? 5.975 -14.704 -34.960 1.00 67.44 472 PRO A N 1
ATOM 3877 C CA . PRO A 1 472 ? 6.424 -15.097 -33.628 1.00 67.44 472 PRO A CA 1
ATOM 3878 C C . PRO A 1 472 ? 5.254 -15.186 -32.640 1.00 67.44 472 PRO A C 1
ATOM 3880 O O . PRO A 1 472 ? 4.369 -14.326 -32.647 1.00 67.44 472 PRO A O 1
ATOM 3883 N N . SER A 1 473 ? 5.288 -16.171 -31.739 1.00 62.66 473 SER A N 1
ATOM 3884 C CA . SER A 1 473 ? 4.229 -16.437 -30.750 1.00 62.66 473 SER A CA 1
ATOM 3885 C C . SER A 1 473 ? 3.813 -15.196 -29.955 1.00 62.66 473 SER A C 1
ATOM 3887 O O . SER A 1 473 ? 2.628 -14.991 -29.699 1.00 62.66 473 SER A O 1
ATOM 3889 N N . ASP A 1 474 ? 4.764 -14.322 -29.621 1.00 59.59 474 ASP A N 1
ATOM 3890 C CA . ASP A 1 474 ? 4.495 -13.071 -28.908 1.00 59.59 474 ASP A CA 1
ATOM 3891 C C . ASP A 1 474 ? 3.649 -12.101 -29.754 1.00 59.59 474 ASP A C 1
ATOM 3893 O O . ASP A 1 474 ? 2.676 -11.530 -29.269 1.00 59.59 474 ASP A O 1
ATOM 3897 N N . LEU A 1 475 ? 3.956 -11.950 -31.045 1.00 63.94 475 LEU A N 1
ATOM 3898 C CA . LEU A 1 475 ? 3.223 -11.076 -31.972 1.00 63.94 475 LEU A CA 1
ATOM 3899 C C . LEU A 1 475 ? 1.805 -11.578 -32.252 1.00 63.94 475 LEU A C 1
ATOM 3901 O O . LEU A 1 475 ? 0.886 -10.768 -32.369 1.00 63.94 475 LEU A O 1
ATOM 3905 N N . VAL A 1 476 ? 1.620 -12.896 -32.314 1.00 62.41 476 VAL A N 1
ATOM 3906 C CA . VAL A 1 476 ? 0.297 -13.529 -32.430 1.00 62.41 476 VAL A CA 1
ATOM 3907 C C . VAL A 1 476 ? -0.510 -13.317 -31.147 1.00 62.41 476 VAL A C 1
ATOM 3909 O O . VAL A 1 476 ? -1.689 -12.967 -31.194 1.00 62.41 476 VAL A O 1
ATOM 3912 N N . THR A 1 477 ? 0.143 -13.442 -29.989 1.00 60.25 477 THR A N 1
ATOM 3913 C CA . THR A 1 477 ? -0.507 -13.324 -28.679 1.00 60.25 477 THR A CA 1
ATOM 3914 C C . THR A 1 477 ? -0.972 -11.899 -28.377 1.00 60.25 477 THR A C 1
ATOM 3916 O O . THR A 1 477 ? -2.054 -11.747 -27.818 1.00 60.25 477 THR A O 1
ATOM 3919 N N . TYR A 1 478 ? -0.199 -10.865 -28.727 1.00 58.81 478 TYR A N 1
ATOM 3920 C CA . TYR A 1 478 ? -0.550 -9.459 -28.446 1.00 58.81 478 TYR A CA 1
ATOM 3921 C C . TYR A 1 478 ? -1.167 -8.713 -29.637 1.00 58.81 478 TYR A C 1
ATOM 3923 O O . TYR A 1 478 ? -1.627 -7.588 -29.470 1.00 58.81 478 TYR A O 1
ATOM 3931 N N . GLY A 1 479 ? -1.124 -9.291 -30.839 1.00 52.22 479 GLY A N 1
ATOM 3932 C CA . GLY A 1 479 ? -1.591 -8.667 -32.078 1.00 52.22 479 GLY A CA 1
ATOM 3933 C C . GLY A 1 479 ? -3.039 -8.980 -32.461 1.00 52.22 479 GLY A C 1
ATOM 3934 O O . GLY A 1 479 ? -3.420 -8.621 -33.577 1.00 52.22 479 GLY A O 1
ATOM 3935 N N . THR A 1 480 ? -3.780 -9.664 -31.586 1.00 47.94 480 THR A N 1
ATOM 3936 C CA . THR A 1 480 ? -5.229 -9.923 -31.633 1.00 47.94 480 THR A CA 1
ATOM 3937 C C . THR A 1 480 ? -5.866 -9.282 -30.413 1.00 47.94 480 THR A C 1
ATOM 3939 O O . THR A 1 480 ? -6.934 -8.659 -30.590 1.00 47.94 480 THR A O 1
#

Solvent-accessible surface area (backbone atoms only — not comparable to full-atom values): 27857 Å² total; per-residue (Å²): 136,70,69,47,77,43,79,75,70,66,79,75,65,72,68,59,74,57,95,90,26,38,68,61,42,54,54,32,54,51,51,30,48,66,52,24,52,58,47,28,61,59,33,48,76,80,42,55,69,69,59,17,52,52,53,22,48,62,68,26,45,63,46,51,46,51,44,69,40,63,57,96,92,38,46,38,68,59,55,52,48,50,53,52,50,57,71,73,42,68,34,70,18,48,57,70,89,68,37,60,67,56,53,58,55,47,54,51,50,52,51,50,51,53,50,53,52,52,50,52,50,52,54,52,52,51,52,49,49,52,53,50,51,51,48,50,50,50,51,50,50,52,51,46,52,56,42,52,68,51,47,77,75,56,85,71,84,87,79,93,86,93,84,92,86,89,84,91,80,83,86,78,87,74,98,56,88,84,72,68,81,69,81,82,52,66,32,32,63,59,64,53,85,55,72,50,75,37,74,80,21,42,30,32,47,50,91,40,32,39,32,42,43,32,39,45,51,89,72,73,62,90,80,49,55,72,69,55,46,53,49,47,51,52,50,51,52,50,56,62,66,67,51,50,56,73,38,43,38,32,42,38,39,39,35,42,66,44,88,47,69,68,58,53,54,70,46,62,70,77,82,61,102,57,92,56,46,65,60,52,49,53,50,32,53,50,48,51,55,48,56,73,70,43,76,77,37,66,44,79,47,40,35,43,34,44,33,40,72,32,88,44,70,70,59,39,48,58,53,51,54,52,51,47,54,53,52,50,51,53,33,50,71,69,71,32,56,62,50,73,39,38,26,64,62,47,45,41,57,54,20,43,74,43,33,76,92,56,80,84,83,82,56,83,70,52,39,75,76,65,29,47,53,76,54,71,75,36,51,39,68,26,35,37,50,77,48,93,72,40,33,29,41,52,89,45,79,48,72,83,84,83,88,82,88,83,64,56,58,45,60,77,55,56,66,58,56,63,69,63,50,96,50,77,42,75,52,71,47,82,46,70,42,68,48,66,70,60,48,51,52,51,50,54,49,51,50,54,50,48,53,51,49,53,53,52,50,39,55,46,20,66,74,71,72,48,67,66,85,71,62,58,70,68,57,60,68,73,71,112

Sequence (480 aa):
MAYVKIPKDLTKVKTKVALNMTKRQLIGFSIAGLIGFPVYMLCKNYLSTDISMIVMSIVVLPVLFATLYEKDNLPFEKHLAYILKFHNSKKIRLYKAKSIYHTKRTKKQDAGSKNKANGRRKKIEQRQKKKQEQRIKKEELELRKNKKELSELKKSGKKKIKSKTNGKSSRKNGWFPFFMKEEKKETVQDTIPYKRMLKDGICQIEKNKFNKTIRFLDINYRLMEEADQENIFSEFSSFLNFFNSSVEVEFSYVNSIGENDEISKLIDIKENIDDFNEIRNEYRQMLLNQSSKGNNGLSKSMYLTFTIEAEDLKQAKSRLERMEMDVLNNFKQMGVKAYVLDGEERLKVIHDILNPNDKLVFSFEDLKYSGLTTKEYIVPPSFNFSKPTYFKSGEVFSEVNFLQLLASDIKDEMLSEFLALEENMVVTFHIKAIDQMEAIKNVKRKITDLDKMKLEENKKAIRAGYDIDILPSDLVTYGT

Radius of gyration: 34.9 Å; Cα contacts (8 Å, |Δi|>4): 479; chains: 1; bounding box: 101×82×88 Å

Organism: NCBI:txid796937

Nearest PDB structures (foldseek):
  8rtd-assembly1_h  TM=6.418E-01  e=3.298E-07  Escherichia coli
  8rtb-assembly1_A  TM=6.534E-01  e=1.295E-06  Escherichia coli
  8rtd-assembly1_O  TM=6.534E-01  e=1.295E-06  Escherichia coli
  8rtd-assembly1_T  TM=6.534E-01  e=1.295E-06  Escherichia coli
  7v4j-assembly1_A  TM=2.681E-01  e=6.639E+00  Camellia sinensis

Foldseek 3Di:
DDWDFDQAPLVVLAQQDPPSDHPLVVVLVVVLCVQLVVQLVVVVVPDPNVVSNVRSCVVSVVSVCQRPDDDPNHGNVVVVVVVVCLVPADQKAFDDFDFPVVVVVCVVVVVVVVVVVVVVVVVVVVVVVVVVVVVVVVVVVVVVVVVVVVVVVDPDDDDDDDDDDDDDDDDDDDDDPSPPPDPHQRHLLSVDQFDAFDQAQWTHRDQFKIKFKKWWDDDPLVPDDPVLVVVLVVLVVVVLVVDAQQKKKKKKKWKAADDDPVLVVVLPDDDDPDPCVVVNVVVSVVSVVVCVVPDRRIDIIIMMMMMGGGNDPVVVVVVNVVVVVVSCVSCVVSVMDMDTDGRVSNLQVLLCLLPVPDGQDDDPVVCVVRSTGSSSRRAARMKGNPDPAWIDRHPDIGGDDDDDDNDSIDDPCPVVVVSPDNDRDMDMDIDRHDHPVVVVVVVVVSLVSLVVVLVVVLVVCVVVVHDSVPDPPVSVVNND

InterPro domains:
  IPR024414 Uncharacterised protein family PrgI [PF12666] (5-95)

Mean predicted aligned error: 15.0 Å

pLDDT: mean 78.44, std 17.48, range [22.95, 97.94]

Secondary structure (DSSP, 8-state):
--EEEPPP-GGGS--EEETTEEHHHHHHHHHHHHHHHHHHHHHHTTS-HHHHHHHHHHHHHHHHHHHH-EETTEEHHHHHHHHHHHHHS-SEEE-----HHHHHHHHHHHHHHHHHHHHHHHHHHHHHHHHHHHHHHHHHHHHHHHHHHHHSS--------------PPP-PPPS-GGG--PPP--SHHHHS--SEE-TTS-EE-SSSEEEEEEEE----GGGS-HHHHHHHHHHHHHHHHHS-TTEEEEEEEEEEES--HHHHHHH-----SSTTHHHHHHHHHHHHHHHHHSSTTEEEEEEEEEEEE-SSHHHHHHHHHHHHHHHHHHHHHTT--EEE--HHHHHHHHHHHH-TTS-----TTHHHHH---HHHHHS-SEEE--SSSEEEETTEEEE--------SEEETTHHHHHHHS-S-EEEEEEEEPPPHHHHHHHHHHHHHHHHHHHHHHHHHHHHHT--TT---HHHHHH--